Protein AF-0000000068367814 (afdb_homodimer)

Structure (mmCIF, N/CA/C/O backbone):
data_AF-0000000068367814-model_v1
#
loop_
_entity.id
_entity.type
_entity.pdbx_description
1 polymer 'Heat shock transcription factor 2 binding protein'
#
loop_
_atom_site.group_PDB
_atom_site.id
_atom_site.type_symbol
_atom_site.label_atom_id
_atom_site.label_alt_id
_atom_site.label_comp_id
_atom_site.label_asym_id
_atom_site.label_entity_id
_atom_site.label_seq_id
_atom_site.pdbx_PDB_ins_code
_atom_site.Cartn_x
_atom_site.Cartn_y
_atom_site.Cartn_z
_atom_site.occupancy
_atom_site.B_iso_or_equiv
_atom_site.auth_seq_id
_atom_site.auth_comp_id
_atom_site.auth_asym_id
_atom_site.auth_atom_id
_atom_site.pdbx_PDB_model_num
ATOM 1 N N . GLU A 1 1 ? -13.047 119.812 58.281 1 55.34 1 GLU A N 1
ATOM 2 C CA . GLU A 1 1 ? -13.953 118.75 58.75 1 55.34 1 GLU A CA 1
ATOM 3 C C . GLU A 1 1 ? -14.305 117.812 57.625 1 55.34 1 GLU A C 1
ATOM 5 O O . GLU A 1 1 ? -14.328 116.562 57.844 1 55.34 1 GLU A O 1
ATOM 10 N N . ARG A 1 2 ? -14.523 118.25 56.594 1 65.25 2 ARG A N 1
ATOM 11 C CA . ARG A 1 2 ? -14.891 117.375 55.469 1 65.25 2 ARG A CA 1
ATOM 12 C C . ARG A 1 2 ? -13.711 116.5 55.031 1 65.25 2 ARG A C 1
ATOM 14 O O . ARG A 1 2 ? -13.852 115.312 54.75 1 65.25 2 ARG A O 1
ATOM 21 N N . LEU A 1 3 ? -12.617 117.25 55.031 1 58.34 3 LEU A N 1
ATOM 22 C CA . LEU A 1 3 ? -11.422 116.562 54.562 1 58.34 3 LEU A CA 1
ATOM 23 C C . LEU A 1 3 ? -11.008 115.438 55.531 1 58.34 3 LEU A C 1
ATOM 25 O O . LEU A 1 3 ? -10.586 114.375 55.094 1 58.34 3 LEU A O 1
ATOM 29 N N . THR A 1 4 ? -11.195 115.688 56.75 1 58.97 4 THR A N 1
ATOM 30 C CA . THR A 1 4 ? -10.875 114.688 57.781 1 58.97 4 THR A CA 1
ATOM 31 C C . THR A 1 4 ? -11.812 113.438 57.656 1 58.97 4 THR A C 1
ATOM 33 O O . THR A 1 4 ? -11.383 112.312 57.812 1 58.97 4 THR A O 1
ATOM 36 N N . THR A 1 5 ? -13.008 113.625 57.312 1 62.22 5 THR A N 1
ATOM 37 C CA . THR A 1 5 ? -13.992 112.562 57.188 1 62.22 5 THR A CA 1
ATOM 38 C C . THR A 1 5 ? -13.727 111.75 55.938 1 62.22 5 THR A C 1
ATOM 40 O O . THR A 1 5 ? -13.836 110.5 55.969 1 62.22 5 THR A O 1
ATOM 43 N N . GLU A 1 6 ? -13.344 112.438 54.938 1 57.94 6 GLU A N 1
ATOM 44 C CA . GLU A 1 6 ? -13.062 111.688 53.688 1 57.94 6 GLU A CA 1
ATOM 45 C C . GLU A 1 6 ? -11.82 110.812 53.812 1 57.94 6 GLU A C 1
ATOM 47 O O . GLU A 1 6 ? -11.789 109.688 53.312 1 57.94 6 GLU A O 1
ATOM 52 N N . VAL A 1 7 ? -10.914 111.375 54.531 1 58.28 7 VAL A N 1
ATOM 53 C CA . VAL A 1 7 ? -9.688 110.625 54.781 1 58.28 7 VAL A CA 1
ATOM 54 C C . VAL A 1 7 ? -9.977 109.438 55.688 1 58.28 7 VAL A C 1
ATOM 56 O O . VAL A 1 7 ? -9.453 108.312 55.469 1 58.28 7 VAL A O 1
ATOM 59 N N . MET A 1 8 ? -10.867 109.625 56.5 1 61.09 8 MET A N 1
ATOM 60 C CA . MET A 1 8 ? -11.227 108.562 57.438 1 61.09 8 MET A CA 1
ATOM 61 C C . MET A 1 8 ? -12.016 107.438 56.719 1 61.09 8 MET A C 1
ATOM 63 O O . MET A 1 8 ? -11.812 106.25 56.969 1 61.09 8 MET A O 1
ATOM 67 N N . GLN A 1 9 ? -12.773 107.875 55.812 1 61.25 9 GLN A N 1
ATOM 68 C CA . GLN A 1 9 ? -13.578 106.938 55.062 1 61.25 9 GLN A CA 1
ATOM 69 C C . GLN A 1 9 ? -12.711 106.125 54.094 1 61.25 9 GLN A C 1
ATOM 71 O O . GLN A 1 9 ? -12.906 104.938 53.938 1 61.25 9 GLN A O 1
ATOM 76 N N . LEU A 1 10 ? -11.891 106.938 53.531 1 59.44 10 LEU A N 1
ATOM 77 C CA . LEU A 1 10 ? -10.984 106.25 52.625 1 59.44 10 LEU A CA 1
ATOM 78 C C . LEU A 1 10 ? -10.078 105.25 53.375 1 59.44 10 LEU A C 1
ATOM 80 O O . LEU A 1 10 ? -9.766 104.188 52.875 1 59.44 10 LEU A O 1
ATOM 84 N N . HIS A 1 11 ? -9.703 105.625 54.469 1 61.06 11 HIS A N 1
ATOM 85 C CA . HIS A 1 11 ? -8.898 104.75 55.312 1 61.06 11 HIS A CA 1
ATOM 86 C C . HIS A 1 11 ? -9.672 103.5 55.719 1 61.06 11 HIS A C 1
ATOM 88 O O . HIS A 1 11 ? -9.078 102.438 55.875 1 61.06 11 HIS A O 1
ATOM 94 N N . ASP A 1 12 ? -10.953 103.75 55.719 1 59.34 12 ASP A N 1
ATOM 95 C CA . ASP A 1 12 ? -11.773 102.625 56.188 1 59.34 12 ASP A CA 1
ATOM 96 C C . ASP A 1 12 ? -12.164 101.688 55 1 59.34 12 ASP A C 1
ATOM 98 O O . ASP A 1 12 ? -12.234 100.5 55.156 1 59.34 12 ASP A O 1
ATOM 102 N N . ILE A 1 13 ? -12.539 102.375 53.969 1 58.97 13 ILE A N 1
ATOM 103 C CA . ILE A 1 13 ? -13.148 101.625 52.875 1 58.97 13 ILE A CA 1
ATOM 104 C C . ILE A 1 13 ? -12.055 101 52 1 58.97 13 ILE A C 1
ATOM 106 O O . ILE A 1 13 ? -12.203 99.875 51.5 1 58.97 13 ILE A O 1
ATOM 110 N N . LEU A 1 14 ? -11.094 101.688 51.781 1 58.38 14 LEU A N 1
ATOM 111 C CA . LEU A 1 14 ? -10.039 101.25 50.875 1 58.38 14 LEU A CA 1
ATOM 112 C C . LEU A 1 14 ? -9.445 99.938 51.281 1 58.38 14 LEU A C 1
ATOM 114 O O . LEU A 1 14 ? -9.266 99 50.469 1 58.38 14 LEU A O 1
ATOM 118 N N . PRO A 1 15 ? -9.195 99.812 52.531 1 60.56 15 PRO A N 1
ATOM 119 C CA . PRO A 1 15 ? -8.633 98.562 52.938 1 60.56 15 PRO A CA 1
ATOM 120 C C . PRO A 1 15 ? -9.633 97.375 52.781 1 60.56 15 PRO A C 1
ATOM 122 O O . PRO A 1 15 ? -9.234 96.25 52.5 1 60.56 15 PRO A O 1
ATOM 125 N N . LYS A 1 16 ? -10.875 97.688 52.844 1 61.16 16 LYS A N 1
ATOM 126 C CA . LYS A 1 16 ? -11.898 96.625 52.812 1 61.16 16 LYS A CA 1
ATOM 127 C C . LYS A 1 16 ? -12.133 96.125 51.406 1 61.16 16 LYS A C 1
ATOM 129 O O . LYS A 1 16 ? -12.273 94.938 51.156 1 61.16 16 LYS A O 1
ATOM 134 N N . ILE A 1 17 ? -12.32 97.125 50.562 1 59.62 17 ILE A N 1
ATOM 135 C CA . ILE A 1 17 ? -12.547 96.75 49.156 1 59.62 17 ILE A CA 1
ATOM 136 C C . ILE A 1 17 ? -11.312 96.062 48.594 1 59.62 17 ILE A C 1
ATOM 138 O O . ILE A 1 17 ? -11.43 95.062 47.875 1 59.62 17 ILE A O 1
ATOM 142 N N . LEU A 1 18 ? -10.258 96.688 48.906 1 62.75 18 LEU A N 1
ATOM 143 C CA . LEU A 1 18 ? -8.984 96.125 48.469 1 62.75 18 LEU A CA 1
ATOM 144 C C . LEU A 1 18 ? -8.766 94.75 49.062 1 62.75 18 LEU A C 1
ATOM 146 O O . LEU A 1 18 ? -8.273 93.812 48.375 1 62.75 18 LEU A O 1
ATOM 150 N N . ASN A 1 19 ? -9.398 94.688 50.219 1 66.56 19 ASN A N 1
ATOM 151 C CA . ASN A 1 19 ? -9.242 93.438 50.938 1 66.56 19 ASN A CA 1
ATOM 152 C C . ASN A 1 19 ? -10.164 92.312 50.375 1 66.56 19 ASN A C 1
ATOM 154 O O . ASN A 1 19 ? -9.766 91.188 50.25 1 66.56 19 ASN A O 1
ATOM 158 N N . SER A 1 20 ? -11.328 92.812 49.969 1 70.81 20 SER A N 1
ATOM 159 C CA . SER A 1 20 ? -12.273 91.812 49.469 1 70.81 20 SER A CA 1
ATOM 160 C C . SER A 1 20 ? -11.891 91.312 48.062 1 70.81 20 SER A C 1
ATOM 162 O O . SER A 1 20 ? -11.93 90.125 47.812 1 70.81 20 SER A O 1
ATOM 164 N N . ASP A 1 21 ? -11.547 92.25 47.281 1 72.5 21 ASP A N 1
ATOM 165 C CA . ASP A 1 21 ? -11.148 91.875 45.906 1 72.5 21 ASP A CA 1
ATOM 166 C C . ASP A 1 21 ? -9.844 91.062 45.906 1 72.5 21 ASP A C 1
ATOM 168 O O . ASP A 1 21 ? -9.68 90.188 45.125 1 72.5 21 ASP A O 1
ATOM 172 N N . PHE A 1 22 ? -9.039 91.5 46.812 1 74.56 22 PHE A N 1
ATOM 173 C CA . PHE A 1 22 ? -7.762 90.812 46.969 1 74.56 22 PHE A CA 1
ATOM 174 C C . PHE A 1 22 ? -7.969 89.438 47.531 1 74.56 22 PHE A C 1
ATOM 176 O O . PHE A 1 22 ? -7.344 88.5 47.062 1 74.56 22 PHE A O 1
ATOM 183 N N . LEU A 1 23 ? -8.891 89.438 48.469 1 76.25 23 LEU A N 1
ATOM 184 C CA . LEU A 1 23 ? -9.211 88.125 49.031 1 76.25 23 LEU A CA 1
ATOM 185 C C . LEU A 1 23 ? -9.852 87.25 48 1 76.25 23 LEU A C 1
ATOM 187 O O . LEU A 1 23 ? -9.531 86.062 47.938 1 76.25 23 LEU A O 1
ATOM 191 N N . GLU A 1 24 ? -10.664 87.812 47.188 1 79.44 24 GLU A N 1
ATOM 192 C CA . GLU A 1 24 ? -11.312 87.062 46.125 1 79.44 24 GLU A CA 1
ATOM 193 C C . GLU A 1 24 ? -10.305 86.562 45.094 1 79.44 24 GLU A C 1
ATOM 195 O O . GLU A 1 24 ? -10.383 85.438 44.594 1 79.44 24 GLU A O 1
ATOM 200 N N . SER A 1 25 ? -9.336 87.375 44.812 1 78.44 25 SER A N 1
ATOM 201 C CA . SER A 1 25 ? -8.289 87 43.844 1 78.44 25 SER A CA 1
ATOM 202 C C . SER A 1 25 ? -7.391 85.938 44.375 1 78.44 25 SER A C 1
ATOM 204 O O . SER A 1 25 ? -7.004 85 43.656 1 78.44 25 SER A O 1
ATOM 206 N N . PHE A 1 26 ? -7.242 85.938 45.656 1 81.88 26 PHE A N 1
ATOM 207 C CA . PHE A 1 26 ? -6.41 84.938 46.281 1 81.88 26 PHE A CA 1
ATOM 208 C C . PHE A 1 26 ? -7.133 83.625 46.312 1 81.88 26 PHE A C 1
ATOM 210 O O . PHE A 1 26 ? -6.52 82.562 46.125 1 81.88 26 PHE A O 1
ATOM 217 N N . GLN A 1 27 ? -8.398 83.75 46.531 1 84.44 27 GLN A N 1
ATOM 218 C CA . GLN A 1 27 ? -9.211 82.5 46.531 1 84.44 27 GLN A CA 1
ATOM 219 C C . GLN A 1 27 ? -9.258 81.875 45.156 1 84.44 27 GLN A C 1
ATOM 221 O O . GLN A 1 27 ? -9.188 80.688 45 1 84.44 27 GLN A O 1
ATOM 226 N N . LYS A 1 28 ? -9.312 82.75 44.188 1 86.94 28 LYS A N 1
ATOM 227 C CA . LYS A 1 28 ? -9.312 82.25 42.812 1 86.94 28 LYS A CA 1
ATOM 228 C C . LYS A 1 28 ? -7.973 81.625 42.438 1 86.94 28 LYS A C 1
ATOM 230 O O . LYS A 1 28 ? -7.93 80.625 41.75 1 86.94 28 LYS A O 1
ATOM 235 N N . LEU A 1 29 ? -6.875 82.188 42.938 1 87.06 29 LEU A N 1
ATOM 236 C CA . LEU A 1 29 ? -5.535 81.688 42.688 1 87.06 29 LEU A CA 1
ATOM 237 C C . LEU A 1 29 ? -5.375 80.312 43.281 1 87.06 29 LEU A C 1
ATOM 239 O O . LEU A 1 29 ? -4.852 79.375 42.656 1 87.06 29 LEU A O 1
ATOM 243 N N . ASP A 1 30 ? -5.941 80.188 44.5 1 87.62 30 ASP A N 1
ATOM 244 C CA . ASP A 1 30 ? -5.875 78.875 45.188 1 87.62 30 ASP A CA 1
ATOM 245 C C . ASP A 1 30 ? -6.684 77.812 44.438 1 87.62 30 ASP A C 1
ATOM 247 O O . ASP A 1 30 ? -6.242 76.688 44.312 1 87.62 30 ASP A O 1
ATOM 251 N N . ALA A 1 31 ? -7.793 78.188 44 1 90.19 31 ALA A N 1
ATOM 252 C CA . ALA A 1 31 ? -8.664 77.312 43.281 1 90.19 31 ALA A CA 1
ATOM 253 C C . ALA A 1 31 ? -8.008 76.812 41.969 1 90.19 31 ALA A C 1
ATOM 255 O O . ALA A 1 31 ? -8.078 75.688 41.625 1 90.19 31 ALA A O 1
ATOM 256 N N . LEU A 1 32 ? -7.273 77.75 41.281 1 90.56 32 LEU A N 1
ATOM 257 C CA . LEU A 1 32 ? -6.613 77.438 40.031 1 90.56 32 LEU A CA 1
ATOM 258 C C . LEU A 1 32 ? -5.41 76.5 40.25 1 90.56 32 LEU A C 1
ATOM 260 O O . LEU A 1 32 ? -5.176 75.562 39.469 1 90.56 32 LEU A O 1
ATOM 264 N N . GLU A 1 33 ? -4.773 76.75 41.344 1 91.44 33 GLU A N 1
ATOM 265 C CA . GLU A 1 33 ? -3.633 75.938 41.656 1 91.44 33 GLU A CA 1
ATOM 266 C C . GLU A 1 33 ? -4.078 74.5 41.969 1 91.44 33 GLU A C 1
ATOM 268 O O . GLU A 1 33 ? -3.428 73.562 41.562 1 91.44 33 GLU A O 1
ATOM 273 N N . THR A 1 34 ? -5.219 74.375 42.656 1 93.12 34 THR A N 1
ATOM 274 C CA . THR A 1 34 ? -5.781 73.062 42.969 1 93.12 34 THR A CA 1
ATOM 275 C C . THR A 1 34 ? -6.207 72.312 41.688 1 93.12 34 THR A C 1
ATOM 277 O O . THR A 1 34 ? -5.984 71.125 41.531 1 93.12 34 THR A O 1
ATOM 280 N N . THR A 1 35 ? -6.742 73 40.781 1 93.62 35 THR A N 1
ATOM 281 C CA . THR A 1 35 ? -7.16 72.5 39.5 1 93.62 35 THR A CA 1
ATOM 282 C C . THR A 1 35 ? -5.957 72 38.688 1 93.62 35 THR A C 1
ATOM 284 O O . THR A 1 35 ? -6 70.938 38.062 1 93.62 35 THR A O 1
ATOM 287 N N . ILE A 1 36 ? -4.871 72.75 38.719 1 94.12 36 ILE A N 1
ATOM 288 C CA . ILE A 1 36 ? -3.637 72.438 38 1 94.12 36 ILE A CA 1
ATOM 289 C C . ILE A 1 36 ? -3.066 71.125 38.594 1 94.12 36 ILE A C 1
ATOM 291 O O . ILE A 1 36 ? -2.656 70.25 37.844 1 94.12 36 ILE A O 1
ATOM 295 N N . GLU A 1 37 ? -3.166 71.125 39.906 1 93.81 37 GLU A N 1
ATOM 296 C CA . GLU A 1 37 ? -2.666 69.938 40.562 1 93.81 37 GLU A CA 1
ATOM 297 C C . GLU A 1 37 ? -3.502 68.688 40.219 1 93.81 37 GLU A C 1
ATOM 299 O O . GLU A 1 37 ? -2.955 67.625 39.906 1 93.81 37 GLU A O 1
ATOM 304 N N . LYS A 1 38 ? -4.77 68.812 40.25 1 95.31 38 LYS A N 1
ATOM 305 C CA . LYS A 1 38 ? -5.676 67.75 39.875 1 95.31 38 LYS A CA 1
ATOM 306 C C . LYS A 1 38 ? -5.453 67.312 38.438 1 95.31 38 LYS A C 1
ATOM 308 O O . LYS A 1 38 ? -5.352 66.062 38.188 1 95.31 38 LYS A O 1
ATOM 313 N N . LYS A 1 39 ? -5.305 68.188 37.531 1 95.25 39 LYS A N 1
ATOM 314 C CA . LYS A 1 39 ? -5.07 67.875 36.125 1 95.25 39 LYS A CA 1
ATOM 315 C C . LYS A 1 39 ? -3.697 67.25 35.938 1 95.25 39 LYS A C 1
ATOM 317 O O . LYS A 1 39 ? -3.535 66.375 35.094 1 95.25 39 LYS A O 1
ATOM 322 N N . GLY A 1 40 ? -2.789 67.688 36.688 1 95 40 GLY A N 1
ATOM 323 C CA . GLY A 1 40 ? -1.464 67.062 36.688 1 95 40 GLY A CA 1
ATOM 324 C C . GLY A 1 40 ? -1.465 65.625 37.094 1 95 40 GLY A C 1
ATOM 325 O O . GLY A 1 40 ? -0.821 64.812 36.469 1 95 40 GLY A O 1
ATOM 326 N N . ASN A 1 41 ? -2.211 65.312 38.125 1 96.31 41 ASN A N 1
ATOM 327 C CA . ASN A 1 41 ? -2.35 63.969 38.594 1 96.31 41 ASN A CA 1
ATOM 328 C C . ASN A 1 41 ? -3.059 63.094 37.562 1 96.31 41 ASN A C 1
ATOM 330 O O . ASN A 1 41 ? -2.654 61.938 37.344 1 96.31 41 ASN A O 1
ATOM 334 N N . GLU A 1 42 ? -4.031 63.594 37 1 96.19 42 GLU A N 1
ATOM 335 C CA . GLU A 1 42 ? -4.758 62.906 35.938 1 96.19 42 GLU A CA 1
ATOM 336 C C . GLU A 1 42 ? -3.861 62.594 34.75 1 96.19 42 GLU A C 1
ATOM 338 O O . GLU A 1 42 ? -3.938 61.531 34.156 1 96.19 42 GLU A O 1
ATOM 343 N N . LEU A 1 43 ? -3.039 63.562 34.375 1 96.94 43 LEU A N 1
ATOM 344 C CA . LEU A 1 43 ? -2.102 63.406 33.25 1 96.94 43 LEU A CA 1
ATOM 345 C C . LEU A 1 43 ? -1.123 62.281 33.531 1 96.94 43 LEU A C 1
ATOM 347 O O . LEU A 1 43 ? -0.874 61.438 32.656 1 96.94 43 LEU A O 1
ATOM 351 N N . GLU A 1 44 ? -0.672 62.25 34.75 1 96.38 44 GLU A N 1
ATOM 352 C CA . GLU A 1 44 ? 0.279 61.188 35.125 1 96.38 44 GLU A CA 1
ATOM 353 C C . GLU A 1 44 ? -0.373 59.812 35.062 1 96.38 44 GLU A C 1
ATOM 355 O O . GLU A 1 44 ? 0.213 58.875 34.562 1 96.38 44 GLU A O 1
ATOM 360 N N . GLU A 1 45 ? -1.536 59.75 35.562 1 96.69 45 GLU A N 1
ATOM 361 C CA . GLU A 1 45 ? -2.271 58.469 35.531 1 96.69 45 GLU A CA 1
ATOM 362 C C . GLU A 1 45 ? -2.539 58 34.094 1 96.69 45 GLU A C 1
ATOM 364 O O . GLU A 1 45 ? -2.344 56.844 33.781 1 96.69 45 GLU A O 1
ATOM 369 N N . LEU A 1 46 ? -2.92 58.875 33.219 1 96.81 46 LEU A N 1
ATOM 370 C CA . LEU A 1 46 ? -3.227 58.562 31.828 1 96.81 46 LEU A CA 1
ATOM 371 C C . LEU A 1 46 ? -1.963 58.156 31.062 1 96.81 46 LEU A C 1
ATOM 373 O O . LEU A 1 46 ? -2.002 57.281 30.203 1 96.81 46 LEU A O 1
ATOM 377 N N . ARG A 1 47 ? -0.894 58.875 31.453 1 97 47 ARG A N 1
ATOM 378 C CA . ARG A 1 47 ? 0.386 58.5 30.844 1 97 47 ARG A CA 1
ATOM 379 C C . ARG A 1 47 ? 0.766 57.062 31.188 1 97 47 ARG A C 1
ATOM 381 O O . ARG A 1 47 ? 1.207 56.312 30.328 1 97 47 ARG A O 1
ATOM 388 N N . MET A 1 48 ? 0.548 56.656 32.375 1 97.12 48 MET A N 1
ATOM 389 C CA . MET A 1 48 ? 0.844 55.281 32.844 1 97.12 48 MET A CA 1
ATOM 390 C C . MET A 1 48 ? -0.061 54.281 32.125 1 97.12 48 MET A C 1
ATOM 392 O O . MET A 1 48 ? 0.401 53.219 31.719 1 97.12 48 MET A O 1
ATOM 396 N N . ASP A 1 49 ? -1.3 54.594 32.031 1 96.75 49 ASP A N 1
ATOM 397 C CA . ASP A 1 49 ? -2.248 53.75 31.328 1 96.75 49 ASP A CA 1
ATOM 398 C C . ASP A 1 49 ? -1.85 53.531 29.859 1 96.75 49 ASP A C 1
ATOM 400 O O . ASP A 1 49 ? -1.886 52.438 29.344 1 96.75 49 ASP A O 1
ATOM 404 N N . CYS A 1 50 ? -1.507 54.625 29.234 1 97 50 CYS A N 1
ATOM 405 C CA . CYS A 1 50 ? -1.104 54.594 27.844 1 97 50 CYS A CA 1
ATOM 406 C C . CYS A 1 50 ? 0.116 53.688 27.656 1 97 50 CYS A C 1
ATOM 408 O O . CYS A 1 50 ? 0.142 52.844 26.75 1 97 50 CYS A O 1
ATOM 410 N N . GLU A 1 51 ? 1.038 53.875 28.578 1 97.31 51 GLU A N 1
ATOM 411 C CA . GLU A 1 51 ? 2.232 53.031 28.531 1 97.31 51 GLU A CA 1
ATOM 412 C C . GLU A 1 51 ? 1.888 51.562 28.766 1 97.31 51 GLU A C 1
ATOM 414 O O . GLU A 1 51 ? 2.473 50.688 28.141 1 97.31 51 GLU A O 1
ATOM 419 N N . HIS A 1 52 ? 1.021 51.312 29.656 1 97.44 52 HIS A N 1
ATOM 420 C CA . HIS A 1 52 ? 0.562 49.969 29.953 1 97.44 52 HIS A CA 1
ATOM 421 C C . HIS A 1 52 ? -0.087 49.344 28.719 1 97.44 52 HIS A C 1
ATOM 423 O O . HIS A 1 52 ? 0.252 48.219 28.344 1 97.44 52 HIS A O 1
ATOM 429 N N . TYR A 1 53 ? -0.922 50.031 28.031 1 98 53 TYR A N 1
ATOM 430 C CA . TYR A 1 53 ? -1.598 49.531 26.859 1 98 53 TYR A CA 1
ATOM 431 C C . TYR A 1 53 ? -0.609 49.312 25.719 1 98 53 TYR A C 1
ATOM 433 O O . TYR A 1 53 ? -0.711 48.312 24.969 1 98 53 TYR A O 1
ATOM 441 N N . LYS A 1 54 ? 0.272 50.25 25.625 1 97.56 54 LYS A N 1
ATOM 442 C CA . LYS A 1 54 ? 1.306 50.094 24.609 1 97.56 54 LYS A CA 1
ATOM 443 C C . LYS A 1 54 ? 2.115 48.812 24.812 1 97.56 54 LYS A C 1
ATOM 445 O O . LYS A 1 54 ? 2.359 48.094 23.859 1 97.56 54 LYS A O 1
ATOM 450 N N . ALA A 1 55 ? 2.469 48.531 26.016 1 98 55 ALA A N 1
ATOM 451 C CA . ALA A 1 55 ? 3.248 47.344 26.344 1 98 55 ALA A CA 1
ATOM 452 C C . ALA A 1 55 ? 2.445 46.062 26.078 1 98 55 ALA A C 1
ATOM 454 O O . ALA A 1 55 ? 2.973 45.094 25.531 1 98 55 ALA A O 1
ATOM 455 N N . ARG A 1 56 ? 1.241 46.062 26.453 1 97.94 56 ARG A N 1
ATOM 456 C CA . ARG A 1 56 ? 0.372 44.906 26.25 1 97.94 56 ARG A CA 1
ATOM 457 C C . ARG A 1 56 ? 0.143 44.656 24.75 1 97.94 56 ARG A C 1
ATOM 459 O O . ARG A 1 56 ? 0.062 43.5 24.312 1 97.94 56 ARG A O 1
ATOM 466 N N . LEU A 1 57 ? 0.015 45.719 24.016 1 98.12 57 LEU A N 1
ATOM 467 C CA . LEU A 1 57 ? -0.147 45.625 22.562 1 98.12 57 LEU A CA 1
ATOM 468 C C . LEU A 1 57 ? 1.077 44.969 21.922 1 98.12 57 LEU A C 1
ATOM 470 O O . LEU A 1 57 ? 0.946 44.062 21.109 1 98.12 57 LEU A O 1
ATOM 474 N N . GLU A 1 58 ? 2.209 45.438 22.312 1 98 58 GLU A N 1
ATOM 475 C CA . GLU A 1 58 ? 3.447 44.875 21.781 1 98 58 GLU A CA 1
ATOM 476 C C . GLU A 1 58 ? 3.553 43.406 22.109 1 98 58 GLU A C 1
ATOM 478 O O . GLU A 1 58 ? 3.934 42.594 21.25 1 98 58 GLU A O 1
ATOM 483 N N . ALA A 1 59 ? 3.193 43.031 23.25 1 98 59 ALA A N 1
ATOM 484 C CA . ALA A 1 59 ? 3.23 41.625 23.656 1 98 59 ALA A CA 1
ATOM 485 C C . ALA A 1 59 ? 2.232 40.781 22.859 1 98 59 ALA A C 1
ATOM 487 O O . ALA A 1 59 ? 2.553 39.688 22.406 1 98 59 ALA A O 1
ATOM 488 N N . ALA A 1 60 ? 1.073 41.281 22.688 1 97.81 60 ALA A N 1
ATOM 489 C CA . ALA A 1 60 ? 0.035 40.594 21.938 1 97.81 60 ALA A CA 1
ATOM 490 C C . ALA A 1 60 ? 0.449 40.375 20.484 1 97.81 60 ALA A C 1
ATOM 492 O O . ALA A 1 60 ? 0.22 39.312 19.906 1 97.81 60 ALA A O 1
ATOM 493 N N . GLN A 1 61 ? 1.002 41.438 19.953 1 97.94 61 GLN A N 1
ATOM 494 C CA . GLN A 1 61 ? 1.465 41.375 18.578 1 97.94 61 GLN A CA 1
ATOM 495 C C . GLN A 1 61 ? 2.582 40.344 18.422 1 97.94 61 GLN A C 1
ATOM 497 O O . GLN A 1 61 ? 2.611 39.594 17.453 1 97.94 61 GLN A O 1
ATOM 502 N N . ALA A 1 62 ? 3.436 40.25 19.359 1 97.81 62 ALA A N 1
ATOM 503 C CA . ALA A 1 62 ? 4.52 39.281 19.328 1 97.81 62 ALA A CA 1
ATOM 504 C C . ALA A 1 62 ? 3.979 37.844 19.453 1 97.81 62 ALA A C 1
ATOM 506 O O . ALA A 1 62 ? 4.438 36.938 18.75 1 97.81 62 ALA A O 1
ATOM 507 N N . ASP A 1 63 ? 3.033 37.719 20.281 1 97.19 63 ASP A N 1
ATOM 508 C CA . ASP A 1 63 ? 2.391 36.406 20.438 1 97.19 63 ASP A CA 1
ATOM 509 C C . ASP A 1 63 ? 1.717 35.969 19.141 1 97.19 63 ASP A C 1
ATOM 511 O O . ASP A 1 63 ? 1.805 34.812 18.766 1 97.19 63 ASP A O 1
ATOM 515 N N . CYS A 1 64 ? 1.116 36.906 18.516 1 97.38 64 CYS A N 1
ATOM 516 C CA . CYS A 1 64 ? 0.411 36.594 17.281 1 97.38 64 CYS A CA 1
ATOM 517 C C . CYS A 1 64 ? 1.386 36.188 16.188 1 97.38 64 CYS A C 1
ATOM 519 O O . CYS A 1 64 ? 1.116 35.25 15.422 1 97.38 64 CYS A O 1
ATOM 521 N N . VAL A 1 65 ? 2.5 36.844 16.188 1 97.44 65 VAL A N 1
ATOM 522 C CA . VAL A 1 65 ? 3.523 36.5 15.195 1 97.44 65 VAL A CA 1
ATOM 523 C C . VAL A 1 65 ? 4.047 35.094 15.445 1 97.44 65 VAL A C 1
ATOM 525 O O . VAL A 1 65 ? 4.258 34.312 14.508 1 97.44 65 VAL A O 1
ATOM 528 N N . ARG A 1 66 ? 4.172 34.75 16.641 1 97.25 66 ARG A N 1
ATOM 529 C CA . ARG A 1 66 ? 4.629 33.406 17.016 1 97.25 66 ARG A CA 1
ATOM 530 C C . ARG A 1 66 ? 3.617 32.344 16.578 1 97.25 66 ARG A C 1
ATOM 532 O O . ARG A 1 66 ? 3.99 31.328 16 1 97.25 66 ARG A O 1
ATOM 539 N N . GLU A 1 67 ? 2.414 32.656 16.859 1 97.31 67 GLU A N 1
ATOM 540 C CA . GLU A 1 67 ? 1.349 31.719 16.484 1 97.31 67 GLU A CA 1
ATOM 541 C C . GLU A 1 67 ? 1.297 31.547 14.961 1 97.31 67 GLU A C 1
ATOM 543 O O . GLU A 1 67 ? 1.105 30.422 14.477 1 97.31 67 GLU A O 1
ATOM 548 N N . ARG A 1 68 ? 1.52 32.594 14.281 1 97.44 68 ARG A N 1
ATOM 549 C CA . ARG A 1 68 ? 1.503 32.562 12.82 1 97.44 68 ARG A CA 1
ATOM 550 C C . ARG A 1 68 ? 2.65 31.703 12.289 1 97.44 68 ARG A C 1
ATOM 552 O O . ARG A 1 68 ? 2.461 30.906 11.359 1 97.44 68 ARG A O 1
ATOM 559 N N . LYS A 1 69 ? 3.721 31.844 12.844 1 97.75 69 LYS A N 1
ATOM 560 C CA . LYS A 1 69 ? 4.883 31.078 12.422 1 97.75 69 LYS A CA 1
ATOM 561 C C . LYS A 1 69 ? 4.672 29.578 12.672 1 97.75 69 LYS A C 1
ATOM 563 O O . LYS A 1 69 ? 4.988 28.75 11.82 1 97.75 69 LYS A O 1
ATOM 568 N N . GLU A 1 70 ? 4.164 29.281 13.773 1 98.06 70 GLU A N 1
ATOM 569 C CA . GLU A 1 70 ? 3.879 27.891 14.109 1 98.06 70 GLU A CA 1
ATOM 570 C C . GLU A 1 70 ? 2.838 27.297 13.164 1 98.06 70 GLU A C 1
ATOM 572 O O . GLU A 1 70 ? 2.973 26.156 12.719 1 98.06 70 GLU A O 1
ATOM 577 N N . LYS A 1 71 ? 1.867 28.031 12.938 1 98.06 71 LYS A N 1
ATOM 578 C CA . LYS A 1 71 ? 0.82 27.625 12.008 1 98.06 71 LYS A CA 1
ATOM 579 C C . LYS A 1 71 ? 1.4 27.297 10.641 1 98.06 71 LYS A C 1
ATOM 581 O O . LYS A 1 71 ? 1.057 26.266 10.047 1 98.06 71 LYS A O 1
ATOM 586 N N . LEU A 1 72 ? 2.279 28.188 10.219 1 98.06 72 LEU A N 1
ATOM 587 C CA . LEU A 1 72 ? 2.889 27.984 8.914 1 98.06 72 LEU A CA 1
ATOM 588 C C . LEU A 1 72 ? 3.719 26.703 8.891 1 98.06 72 LEU A C 1
ATOM 590 O O . LEU A 1 72 ? 3.693 25.953 7.906 1 98.06 72 LEU A O 1
ATOM 594 N N . ASN A 1 73 ? 4.344 26.469 9.922 1 98.25 73 ASN A N 1
ATOM 595 C CA . ASN A 1 73 ? 5.141 25.25 10.039 1 98.25 73 ASN A CA 1
ATOM 596 C C . ASN A 1 73 ? 4.27 24 10 1 98.25 73 ASN A C 1
ATOM 598 O O . ASN A 1 73 ? 4.566 23.047 9.281 1 98.25 73 ASN A O 1
ATOM 602 N N . ILE A 1 74 ? 3.23 24.031 10.719 1 98.62 74 ILE A N 1
ATOM 603 C CA . ILE A 1 74 ? 2.338 22.875 10.781 1 98.62 74 ILE A CA 1
ATOM 604 C C . ILE A 1 74 ? 1.661 22.672 9.43 1 98.62 74 ILE A C 1
ATOM 606 O O . ILE A 1 74 ? 1.441 21.531 9.008 1 98.62 74 ILE A O 1
ATOM 610 N N . ARG A 1 75 ? 1.375 23.766 8.852 1 98.38 75 ARG A N 1
ATOM 611 C CA . ARG A 1 75 ? 0.777 23.703 7.523 1 98.38 75 ARG A CA 1
ATOM 612 C C . ARG A 1 75 ? 1.722 23.016 6.539 1 98.38 75 ARG A C 1
ATOM 614 O O . ARG A 1 75 ? 1.291 22.203 5.715 1 98.38 75 ARG A O 1
ATOM 621 N N . GLN A 1 76 ? 2.945 23.344 6.668 1 98.38 76 GLN A N 1
ATOM 622 C CA . GLN A 1 76 ? 3.941 22.719 5.809 1 98.38 76 GLN A CA 1
ATOM 623 C C . GLN A 1 76 ? 4.039 21.219 6.086 1 98.38 76 GLN A C 1
ATOM 625 O O . GLN A 1 76 ? 4.109 20.406 5.156 1 98.38 76 GLN A O 1
ATOM 630 N N . GLN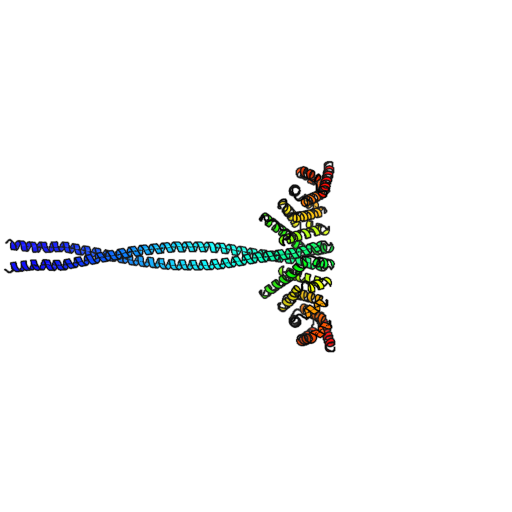 A 1 77 ? 3.996 20.859 7.27 1 98.44 77 GLN A N 1
ATOM 631 C CA . GLN A 1 77 ? 4.039 19.453 7.652 1 98.44 77 GLN A CA 1
ATOM 632 C C . GLN A 1 77 ? 2.814 18.703 7.137 1 98.44 77 GLN A C 1
ATOM 634 O O . GLN A 1 77 ? 2.918 17.547 6.711 1 98.44 77 GLN A O 1
ATOM 639 N N . LEU A 1 78 ? 1.74 19.328 7.238 1 98.5 78 LEU A N 1
ATOM 640 C CA . LEU A 1 78 ? 0.509 18.734 6.73 1 98.5 78 LEU A CA 1
ATOM 641 C C . LEU A 1 78 ? 0.605 18.484 5.23 1 98.5 78 LEU A C 1
ATOM 643 O O . LEU A 1 78 ? 0.225 17.422 4.75 1 98.5 78 LEU A O 1
ATOM 647 N N . ASN A 1 79 ? 1.122 19.5 4.578 1 98.5 79 ASN A N 1
ATOM 648 C CA . ASN A 1 79 ? 1.288 19.344 3.135 1 98.5 79 ASN A CA 1
ATOM 649 C C . ASN A 1 79 ? 2.232 18.203 2.797 1 98.5 79 ASN A C 1
ATOM 651 O O . ASN A 1 79 ? 1.97 17.422 1.877 1 98.5 79 ASN A O 1
ATOM 655 N N . ASP A 1 80 ? 3.234 18.031 3.531 1 98.25 80 ASP A N 1
ATOM 656 C CA . ASP A 1 80 ? 4.176 16.922 3.35 1 98.25 80 ASP A CA 1
ATOM 657 C C . ASP A 1 80 ? 3.502 15.578 3.604 1 98.25 80 ASP A C 1
ATOM 659 O O . ASP A 1 80 ? 3.715 14.625 2.855 1 98.25 80 ASP A O 1
ATOM 663 N N . ALA A 1 81 ? 2.764 15.516 4.609 1 98.06 81 ALA A N 1
ATOM 664 C CA . ALA A 1 81 ? 2.059 14.281 4.949 1 98.06 81 ALA A CA 1
ATOM 665 C C . ALA A 1 81 ? 1.069 13.891 3.855 1 98.06 81 ALA A C 1
ATOM 667 O O . ALA A 1 81 ? 0.949 12.711 3.508 1 98.06 81 ALA A O 1
ATOM 668 N N . LYS A 1 82 ? 0.434 14.859 3.361 1 97.94 82 LYS A N 1
ATOM 669 C CA . LYS A 1 82 ? -0.522 14.609 2.287 1 97.94 82 LYS A CA 1
ATOM 670 C C . LYS A 1 82 ? 0.18 14.078 1.041 1 97.94 82 LYS A C 1
ATOM 672 O O . LYS A 1 82 ? -0.338 13.188 0.364 1 97.94 82 LYS A O 1
ATOM 677 N N . GLN A 1 83 ? 1.307 14.672 0.767 1 97.94 83 GLN A N 1
ATOM 678 C CA . GLN A 1 83 ? 2.09 14.195 -0.368 1 97.94 83 GLN A CA 1
ATOM 679 C C . GLN A 1 83 ? 2.555 12.758 -0.151 1 97.94 83 GLN A C 1
ATOM 681 O O . GLN A 1 83 ? 2.529 11.945 -1.079 1 97.94 83 GLN A O 1
ATOM 686 N N . GLN A 1 84 ? 2.938 12.461 1.024 1 97.38 84 GLN A N 1
ATOM 687 C CA . GLN A 1 84 ? 3.354 11.102 1.36 1 97.38 84 GLN A CA 1
ATOM 688 C C . GLN A 1 84 ? 2.188 10.125 1.233 1 97.38 84 GLN A C 1
ATOM 690 O O . GLN A 1 84 ? 2.369 8.992 0.782 1 97.38 84 GLN A O 1
ATOM 695 N N . LEU A 1 85 ? 1.035 10.578 1.625 1 97.44 85 LEU A N 1
ATOM 696 C CA . LEU A 1 85 ? -0.165 9.758 1.508 1 97.44 85 LEU A CA 1
ATOM 697 C C . LEU A 1 85 ? -0.43 9.391 0.053 1 97.44 85 LEU A C 1
ATOM 699 O O . LEU A 1 85 ? -0.729 8.234 -0.253 1 97.44 85 LEU A O 1
ATOM 703 N N . LEU A 1 86 ? -0.263 10.383 -0.783 1 97.12 86 LEU A N 1
ATOM 704 C CA . LEU A 1 86 ? -0.495 10.156 -2.205 1 97.12 86 LEU A CA 1
ATOM 705 C C . LEU A 1 86 ? 0.538 9.195 -2.781 1 97.12 86 LEU A C 1
ATOM 707 O O . LEU A 1 86 ? 0.189 8.273 -3.523 1 97.12 86 LEU A O 1
ATOM 711 N N . GLN A 1 87 ? 1.742 9.352 -2.406 1 96.69 87 GLN A N 1
ATOM 712 C CA . GLN A 1 87 ? 2.822 8.508 -2.904 1 96.69 87 GLN A CA 1
ATOM 713 C C . GLN A 1 87 ? 2.662 7.066 -2.426 1 96.69 87 GLN A C 1
ATOM 715 O O . GLN A 1 87 ? 2.855 6.125 -3.195 1 96.69 87 GLN A O 1
ATOM 720 N N . GLN A 1 88 ? 2.297 6.922 -1.19 1 95.62 88 GLN A N 1
ATOM 721 C CA . GLN A 1 88 ? 2.104 5.594 -0.621 1 95.62 88 GLN A CA 1
ATOM 722 C C . GLN A 1 88 ? 0.924 4.883 -1.276 1 95.62 88 GLN A C 1
ATOM 724 O O . GLN A 1 88 ? 0.985 3.678 -1.535 1 95.62 88 GLN A O 1
ATOM 729 N N . ALA A 1 89 ? -0.118 5.629 -1.463 1 95.75 89 ALA A N 1
ATOM 730 C CA . ALA A 1 89 ? -1.285 5.047 -2.121 1 95.75 89 ALA A CA 1
ATOM 731 C C . ALA A 1 89 ? -0.944 4.59 -3.537 1 95.75 89 ALA A C 1
ATOM 733 O O . ALA A 1 89 ? -1.351 3.504 -3.959 1 95.75 89 ALA A O 1
ATOM 734 N N . GLU A 1 90 ? -0.204 5.395 -4.254 1 96.62 90 GLU A N 1
ATOM 735 C CA . GLU A 1 90 ? 0.215 5.055 -5.613 1 96.62 90 GLU A CA 1
ATOM 736 C C . GLU A 1 90 ? 1.104 3.814 -5.621 1 96.62 90 GLU A C 1
ATOM 738 O O . GLU A 1 90 ? 0.904 2.908 -6.434 1 96.62 90 GLU A O 1
ATOM 743 N N . TYR A 1 91 ? 2.033 3.803 -4.727 1 97.62 91 TYR A N 1
ATOM 744 C CA . TYR A 1 91 ? 2.924 2.652 -4.609 1 97.62 91 TYR A CA 1
ATOM 745 C C . TYR A 1 91 ? 2.137 1.377 -4.336 1 97.62 91 TYR A C 1
ATOM 747 O O . TYR A 1 91 ? 2.34 0.36 -5 1 97.62 91 TYR A O 1
ATOM 755 N N . CYS A 1 92 ? 1.255 1.44 -3.328 1 97.25 92 CYS A N 1
ATOM 756 C CA . CYS A 1 92 ? 0.481 0.273 -2.922 1 97.25 92 CYS A CA 1
ATOM 757 C C . CYS A 1 92 ? -0.39 -0.23 -4.066 1 97.25 92 CYS A C 1
ATOM 759 O O . CYS A 1 92 ? -0.479 -1.437 -4.301 1 97.25 92 CYS A O 1
ATOM 761 N N . THR A 1 93 ? -0.973 0.668 -4.766 1 97.19 93 THR A N 1
ATOM 762 C CA . THR A 1 93 ? -1.848 0.314 -5.875 1 97.19 93 THR A CA 1
ATOM 763 C C . THR A 1 93 ? -1.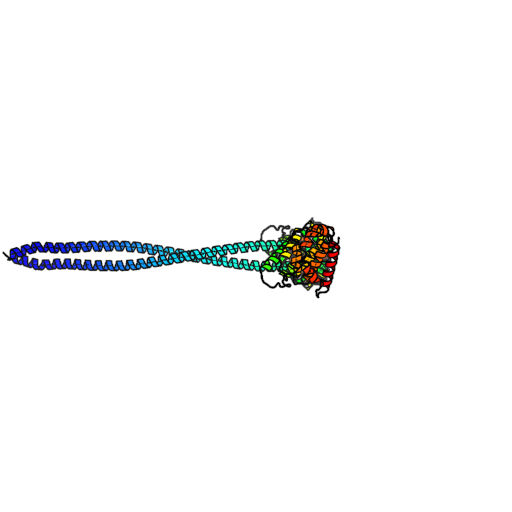047 -0.304 -7.02 1 97.19 93 THR A C 1
ATOM 765 O O . THR A 1 93 ? -1.467 -1.302 -7.609 1 97.19 93 THR A O 1
ATOM 768 N N . GLU A 1 94 ? 0.097 0.264 -7.309 1 97.56 94 GLU A N 1
ATOM 769 C CA . GLU A 1 94 ? 0.952 -0.263 -8.367 1 97.56 94 GLU A CA 1
ATOM 770 C C . GLU A 1 94 ? 1.454 -1.663 -8.031 1 97.56 94 GLU A C 1
ATOM 772 O O . GLU A 1 94 ? 1.434 -2.559 -8.875 1 97.56 94 GLU A O 1
ATOM 777 N N . MET A 1 95 ? 1.909 -1.78 -6.836 1 97.75 95 MET A N 1
ATOM 778 C CA . MET A 1 95 ? 2.395 -3.072 -6.359 1 97.75 95 MET A CA 1
ATOM 779 C C . MET A 1 95 ? 1.284 -4.117 -6.395 1 97.75 95 MET A C 1
ATOM 781 O O . MET A 1 95 ? 1.485 -5.227 -6.887 1 97.75 95 MET A O 1
ATOM 785 N N . GLY A 1 96 ? 0.131 -3.738 -5.84 1 98.12 96 GLY A N 1
ATOM 786 C CA . GLY A 1 96 ? -1.007 -4.645 -5.848 1 98.12 96 GLY A CA 1
ATOM 787 C C . GLY A 1 96 ? -1.424 -5.066 -7.242 1 98.12 96 GLY A C 1
ATOM 788 O O . GLY A 1 96 ? -1.67 -6.246 -7.492 1 98.12 96 GLY A O 1
ATOM 789 N N . ALA A 1 97 ? -1.512 -4.035 -8.172 1 98.19 97 ALA A N 1
ATOM 790 C CA . ALA A 1 97 ? -1.892 -4.328 -9.547 1 98.19 97 ALA A CA 1
ATOM 791 C C . ALA A 1 97 ? -0.917 -5.312 -10.188 1 98.19 97 ALA A C 1
ATOM 793 O O . ALA A 1 97 ? -1.334 -6.277 -10.836 1 98.19 97 ALA A O 1
ATOM 794 N N . ALA A 1 98 ? 0.341 -5.133 -10 1 98.19 98 ALA A N 1
ATOM 795 C CA . ALA A 1 98 ? 1.362 -5.977 -10.617 1 98.19 98 ALA A CA 1
ATOM 796 C C . ALA A 1 98 ? 1.323 -7.391 -10.047 1 98.19 98 ALA A C 1
ATOM 798 O O . ALA A 1 98 ? 1.153 -8.359 -10.789 1 98.19 98 ALA A O 1
ATOM 799 N N . VAL A 1 99 ? 1.365 -7.5 -8.758 1 98.56 99 VAL A N 1
ATOM 800 C CA . VAL A 1 99 ? 1.528 -8.812 -8.141 1 98.56 99 VAL A CA 1
ATOM 801 C C . VAL A 1 99 ? 0.23 -9.609 -8.266 1 98.56 99 VAL A C 1
ATOM 803 O O . VAL A 1 99 ? 0.253 -10.812 -8.516 1 98.56 99 VAL A O 1
ATOM 806 N N . CYS A 1 100 ? -0.91 -8.961 -8.062 1 98.56 100 CYS A N 1
ATOM 807 C CA . CYS A 1 100 ? -2.172 -9.688 -8.117 1 98.56 100 CYS A CA 1
ATOM 808 C C . CYS A 1 100 ? -2.506 -10.086 -9.555 1 98.56 100 CYS A C 1
ATOM 810 O O . CYS A 1 100 ? -3.15 -11.117 -9.781 1 98.56 100 CYS A O 1
ATOM 812 N N . SER A 1 101 ? -2.074 -9.266 -10.578 1 98 101 SER A N 1
ATOM 813 C CA . SER A 1 101 ? -2.227 -9.711 -11.961 1 98 101 SER A CA 1
ATOM 814 C C . SER A 1 101 ? -1.418 -10.969 -12.234 1 98 101 SER A C 1
ATOM 816 O O . SER A 1 101 ? -1.891 -11.883 -12.914 1 98 101 SER A O 1
ATOM 818 N N . LEU A 1 102 ? -0.205 -11.031 -11.688 1 98.56 102 LEU A N 1
ATOM 819 C CA . LEU A 1 102 ? 0.634 -12.211 -11.859 1 98.56 102 LEU A CA 1
ATOM 820 C C . LEU A 1 102 ? 0.006 -13.43 -11.18 1 98.56 102 LEU A C 1
ATOM 822 O O . LEU A 1 102 ? -0.094 -14.5 -11.789 1 98.56 102 LEU A O 1
ATOM 826 N N . LEU A 1 103 ? -0.414 -13.219 -9.93 1 98.62 103 LEU A N 1
ATOM 827 C CA . LEU A 1 103 ? -0.997 -14.336 -9.188 1 98.62 103 LEU A CA 1
ATOM 828 C C . LEU A 1 103 ? -2.289 -14.812 -9.844 1 98.62 103 LEU A C 1
ATOM 830 O O . LEU A 1 103 ? -2.59 -16 -9.844 1 98.62 103 LEU A O 1
ATOM 834 N N . TRP A 1 104 ? -3.068 -13.844 -10.406 1 98.25 104 TRP A N 1
ATOM 835 C CA . TRP A 1 104 ? -4.27 -14.18 -11.156 1 98.25 104 TRP A CA 1
ATOM 836 C C . TRP A 1 104 ? -3.934 -15.086 -12.344 1 98.25 104 TRP A C 1
ATOM 838 O O . TRP A 1 104 ? -4.559 -16.125 -12.523 1 98.25 104 TRP A O 1
ATOM 848 N N . SER A 1 105 ? -2.924 -14.758 -13.078 1 97.56 105 SER A N 1
ATOM 849 C CA . SER A 1 105 ? -2.506 -15.531 -14.242 1 97.56 105 SER A CA 1
ATOM 850 C C . SER A 1 105 ? -2.018 -16.922 -13.828 1 97.56 105 SER A C 1
ATOM 852 O O . SER A 1 105 ? -2.359 -17.922 -14.469 1 97.56 105 SER A O 1
ATOM 854 N N . VAL A 1 106 ? -1.317 -17.016 -12.719 1 97.81 106 VAL A N 1
ATOM 855 C CA . VAL A 1 106 ? -0.706 -18.266 -12.273 1 97.81 106 VAL A CA 1
ATOM 856 C C . VAL A 1 106 ? -1.773 -19.172 -11.68 1 97.81 106 VAL A C 1
ATOM 858 O O . VAL A 1 106 ? -1.696 -20.406 -11.805 1 97.81 106 VAL A O 1
ATOM 861 N N . SER A 1 107 ? -2.795 -18.625 -11.078 1 97.75 107 SER A N 1
ATOM 862 C CA . SER A 1 107 ? -3.797 -19.391 -10.352 1 97.75 107 SER A CA 1
ATOM 863 C C . SER A 1 107 ? -4.758 -20.094 -11.305 1 97.75 107 SER A C 1
ATOM 865 O O . SER A 1 107 ? -5.672 -20.797 -10.867 1 97.75 107 SER A O 1
ATOM 867 N N . ASN A 1 108 ? -4.57 -19.922 -12.617 1 95.88 108 ASN A N 1
ATOM 868 C CA . ASN A 1 108 ? -5.328 -20.688 -13.602 1 95.88 108 ASN A CA 1
ATOM 869 C C . ASN A 1 108 ? -4.906 -22.141 -13.617 1 95.88 108 ASN A C 1
ATOM 871 O O . ASN A 1 108 ? -5.578 -22.984 -14.219 1 95.88 108 ASN A O 1
ATOM 875 N N . ASN A 1 109 ? -3.883 -22.5 -12.906 1 95.19 109 ASN A N 1
ATOM 876 C CA . ASN A 1 109 ? -3.326 -23.844 -12.773 1 95.19 109 ASN A CA 1
ATOM 877 C C . ASN A 1 109 ? -3.748 -24.5 -11.469 1 95.19 109 ASN A C 1
ATOM 879 O O . ASN A 1 109 ? -3.658 -23.891 -10.398 1 95.19 109 ASN A O 1
ATOM 883 N N . GLU A 1 110 ? -4.16 -25.797 -11.609 1 95.81 110 GLU A N 1
ATOM 884 C CA . GLU A 1 110 ? -4.676 -26.516 -10.445 1 95.81 110 GLU A CA 1
ATOM 885 C C . GLU A 1 110 ? -3.617 -26.625 -9.359 1 95.81 110 GLU A C 1
ATOM 887 O O . GLU A 1 110 ? -3.91 -26.422 -8.18 1 95.81 110 GLU A O 1
ATOM 892 N N . ASP A 1 111 ? -2.342 -26.906 -9.703 1 95.94 111 ASP A N 1
ATOM 893 C CA . ASP A 1 111 ? -1.267 -27.062 -8.727 1 95.94 111 ASP A CA 1
ATOM 894 C C . ASP A 1 111 ? -0.98 -25.75 -8.008 1 95.94 111 ASP A C 1
ATOM 896 O O . ASP A 1 111 ? -0.669 -25.75 -6.816 1 95.94 111 ASP A O 1
ATOM 900 N N . ALA A 1 112 ? -1.088 -24.734 -8.727 1 96.94 112 ALA A N 1
ATOM 901 C CA . ALA A 1 112 ? -0.875 -23.422 -8.141 1 96.94 112 ALA A CA 1
ATOM 902 C C . ALA A 1 112 ? -1.924 -23.109 -7.078 1 96.94 112 ALA A C 1
ATOM 904 O O . ALA A 1 112 ? -1.597 -22.609 -6 1 96.94 112 ALA A O 1
ATOM 905 N N . VAL A 1 113 ? -3.182 -23.438 -7.406 1 97.94 113 VAL A N 1
ATOM 906 C CA . VAL A 1 113 ? -4.262 -23.188 -6.461 1 97.94 113 VAL A CA 1
ATOM 907 C C . VAL A 1 113 ? -4.051 -24.031 -5.203 1 97.94 113 VAL A C 1
ATOM 909 O O . VAL A 1 113 ? -4.234 -23.531 -4.086 1 97.94 113 VAL A O 1
ATOM 912 N N . LYS A 1 114 ? -3.641 -25.25 -5.387 1 97.5 114 LYS A N 1
ATOM 913 C CA . LYS A 1 114 ? -3.363 -26.109 -4.238 1 97.5 114 LYS A CA 1
ATOM 914 C C . LYS A 1 114 ? -2.256 -25.516 -3.367 1 97.5 114 LYS A C 1
ATOM 916 O O . LYS A 1 114 ? -2.35 -25.531 -2.139 1 97.5 114 LYS A O 1
ATOM 921 N N . ASN A 1 115 ? -1.239 -24.969 -3.996 1 97.19 115 ASN A N 1
ATOM 922 C CA . ASN A 1 115 ? -0.14 -24.328 -3.279 1 97.19 115 ASN A CA 1
ATOM 923 C C . ASN A 1 115 ? -0.607 -23.094 -2.523 1 97.19 115 ASN A C 1
ATOM 925 O O . ASN A 1 115 ? -0.209 -22.859 -1.378 1 97.19 115 ASN A O 1
ATOM 929 N N . ILE A 1 116 ? -1.44 -22.312 -3.164 1 97.88 116 ILE A N 1
ATOM 930 C CA . ILE A 1 116 ? -1.982 -21.109 -2.555 1 97.88 116 ILE A CA 1
ATOM 931 C C . ILE A 1 116 ? -2.758 -21.469 -1.29 1 97.88 116 ILE A C 1
ATOM 933 O O . ILE A 1 116 ? -2.545 -20.875 -0.231 1 97.88 116 ILE A O 1
ATOM 937 N N . LEU A 1 117 ? -3.578 -22.484 -1.433 1 97.88 117 LEU A N 1
ATOM 938 C CA . LEU A 1 117 ? -4.48 -22.844 -0.344 1 97.88 117 LEU A CA 1
ATOM 939 C C . LEU A 1 117 ? -3.727 -23.578 0.766 1 97.88 117 LEU A C 1
ATOM 941 O O . LEU A 1 117 ? -4.199 -23.641 1.902 1 97.88 117 LEU A O 1
ATOM 945 N N . GLY A 1 118 ? -2.572 -24.156 0.427 1 95.75 118 GLY A N 1
ATOM 946 C CA . GLY A 1 118 ? -1.747 -24.828 1.418 1 95.75 118 GLY A CA 1
ATOM 947 C C . GLY A 1 118 ? -0.886 -23.875 2.225 1 95.75 118 GLY A C 1
ATOM 948 O O . GLY A 1 118 ? -0.26 -24.281 3.209 1 95.75 118 GLY A O 1
ATOM 949 N N . SER A 1 119 ? -0.869 -22.641 1.864 1 95.56 119 SER A N 1
ATOM 950 C CA . SER A 1 119 ? -0.048 -21.641 2.531 1 95.56 119 SER A CA 1
ATOM 951 C C . SER A 1 119 ? -0.715 -21.125 3.807 1 95.56 119 SER A C 1
ATOM 953 O O . SER A 1 119 ? -1.938 -21 3.861 1 95.56 119 SER A O 1
ATOM 955 N N . ALA A 1 120 ? 0.153 -20.703 4.785 1 93.81 120 ALA A N 1
ATOM 956 C CA . ALA A 1 120 ? -0.348 -20.125 6.031 1 93.81 120 ALA A CA 1
ATOM 957 C C . ALA A 1 120 ? -0.939 -18.75 5.793 1 93.81 120 ALA A C 1
ATOM 959 O O . ALA A 1 120 ? -1.707 -18.234 6.617 1 93.81 120 ALA A O 1
ATOM 960 N N . GLN A 1 121 ? -0.609 -18.172 4.676 1 95.81 121 GLN A N 1
ATOM 961 C CA . GLN A 1 121 ? -1.038 -16.812 4.391 1 95.81 121 GLN A CA 1
ATOM 962 C C . GLN A 1 121 ? -2.354 -16.797 3.615 1 95.81 121 GLN A C 1
ATOM 964 O O . GLN A 1 121 ? -2.906 -15.734 3.336 1 95.81 121 GLN A O 1
ATOM 969 N N . ALA A 1 122 ? -2.959 -17.938 3.291 1 97.12 122 ALA A N 1
ATOM 970 C CA . ALA A 1 122 ? -4.121 -18.031 2.41 1 97.12 122 ALA A CA 1
ATOM 971 C C . ALA A 1 122 ? -5.324 -17.312 3.018 1 97.12 122 ALA A C 1
ATOM 973 O O . ALA A 1 122 ? -5.902 -16.422 2.393 1 97.12 122 ALA A O 1
ATOM 974 N N . VAL A 1 123 ? -5.613 -17.672 4.238 1 97 123 VAL A N 1
ATOM 975 C CA . VAL A 1 123 ? -6.781 -17.094 4.895 1 97 123 VAL A CA 1
ATOM 976 C C . VAL A 1 123 ? -6.633 -15.578 4.984 1 97 123 VAL A C 1
ATOM 978 O O . VAL A 1 123 ? -7.555 -14.836 4.645 1 97 123 VAL A O 1
ATOM 981 N N . LYS A 1 124 ? -5.453 -15.195 5.414 1 96.88 124 LYS A N 1
ATOM 982 C CA . LYS A 1 124 ? -5.164 -13.773 5.539 1 96.88 124 LYS A CA 1
ATOM 983 C C . LYS A 1 124 ? -5.324 -13.062 4.195 1 96.88 124 LYS A C 1
ATOM 985 O O . LYS A 1 124 ? -5.918 -11.984 4.125 1 96.88 124 LYS A O 1
ATOM 990 N N . PHE A 1 125 ? -4.836 -13.68 3.168 1 98.31 125 PHE A N 1
ATOM 991 C CA . PHE A 1 125 ? -4.879 -13.086 1.836 1 98.31 125 PHE A CA 1
ATOM 992 C C . PHE A 1 125 ? -6.32 -12.867 1.39 1 98.31 125 PHE A C 1
ATOM 994 O O . PHE A 1 125 ? -6.668 -11.789 0.911 1 98.31 125 PHE A O 1
ATOM 1001 N N . PHE A 1 126 ? -7.152 -13.805 1.558 1 98.5 126 PHE A N 1
ATOM 1002 C CA . PHE A 1 126 ? -8.516 -13.711 1.04 1 98.5 126 PHE A CA 1
ATOM 1003 C C . PHE A 1 126 ? -9.352 -12.758 1.887 1 98.5 126 PHE A C 1
ATOM 1005 O O . PHE A 1 126 ? -10.266 -12.109 1.378 1 98.5 126 PHE A O 1
ATOM 1012 N N . ASN A 1 127 ? -8.977 -12.648 3.156 1 97.69 127 ASN A N 1
ATOM 1013 C CA . ASN A 1 127 ? -9.617 -11.625 3.975 1 97.69 127 ASN A CA 1
ATOM 1014 C C . ASN A 1 127 ? -9.266 -10.219 3.484 1 97.69 127 ASN A C 1
ATOM 1016 O O . ASN A 1 127 ? -10.148 -9.367 3.352 1 97.69 127 ASN A O 1
ATOM 1020 N N . ILE A 1 128 ? -8.023 -10.055 3.197 1 97.69 128 ILE A N 1
ATOM 1021 C CA . ILE A 1 128 ? -7.559 -8.758 2.713 1 97.69 128 ILE A CA 1
ATOM 1022 C C . ILE A 1 128 ? -8.172 -8.469 1.345 1 97.69 128 ILE A C 1
ATOM 1024 O O . ILE A 1 128 ? -8.516 -7.324 1.038 1 97.69 128 ILE A O 1
ATOM 1028 N N . ALA A 1 129 ? -8.281 -9.531 0.54 1 98.31 129 ALA A N 1
ATOM 1029 C CA . ALA A 1 129 ? -8.883 -9.375 -0.781 1 98.31 129 ALA A CA 1
ATOM 1030 C C . ALA A 1 129 ? -10.297 -8.812 -0.673 1 98.31 129 ALA A C 1
ATOM 1032 O O . ALA A 1 129 ? -10.656 -7.871 -1.386 1 98.31 129 ALA A O 1
ATOM 1033 N N . GLY A 1 130 ? -11.078 -9.375 0.226 1 98.12 130 GLY A N 1
ATOM 1034 C CA . GLY A 1 130 ? -12.43 -8.875 0.446 1 98.12 130 GLY A CA 1
ATOM 1035 C C . GLY A 1 130 ? -12.461 -7.422 0.881 1 98.12 130 GLY A C 1
ATOM 1036 O O . GLY A 1 130 ? -13.242 -6.629 0.354 1 98.12 130 GLY A O 1
ATOM 1037 N N . GLN A 1 131 ? -11.562 -7.098 1.784 1 97.31 131 GLN A N 1
ATOM 1038 C CA . GLN A 1 131 ? -11.492 -5.738 2.307 1 97.31 131 GLN A CA 1
ATOM 1039 C C . GLN A 1 131 ? -11.086 -4.75 1.219 1 97.31 131 GLN A C 1
ATOM 1041 O O . GLN A 1 131 ? -11.594 -3.627 1.17 1 97.31 131 GLN A O 1
ATOM 1046 N N . THR A 1 132 ? -10.195 -5.133 0.403 1 98.06 132 THR A N 1
ATOM 1047 C CA . THR A 1 132 ? -9.703 -4.281 -0.672 1 98.06 132 THR A CA 1
ATOM 1048 C C . THR A 1 132 ? -10.805 -4.004 -1.691 1 98.06 132 THR A C 1
ATOM 1050 O O . THR A 1 132 ? -11 -2.859 -2.104 1 98.06 132 THR A O 1
ATOM 1053 N N . MET A 1 133 ? -11.523 -5.023 -2.078 1 97.56 133 MET A N 1
ATOM 1054 C CA . MET A 1 133 ? -12.625 -4.852 -3.021 1 97.56 133 MET A CA 1
ATOM 1055 C C . MET A 1 133 ? -13.703 -3.951 -2.434 1 97.56 133 MET A C 1
ATOM 1057 O O . MET A 1 133 ? -14.266 -3.109 -3.137 1 97.56 133 MET A O 1
ATOM 1061 N N . GLU A 1 134 ? -13.93 -4.16 -1.145 1 97 134 GLU A N 1
ATOM 1062 C CA . GLU A 1 134 ? -14.914 -3.332 -0.459 1 97 134 GLU A CA 1
ATOM 1063 C C . GLU A 1 134 ? -14.5 -1.862 -0.471 1 97 134 GLU A C 1
ATOM 1065 O O . GLU A 1 134 ? -15.312 -0.989 -0.794 1 97 134 GLU A O 1
ATOM 1070 N N . SER A 1 135 ? -13.25 -1.652 -0.141 1 95.12 135 SER A N 1
ATOM 1071 C CA . SER A 1 135 ? -12.742 -0.284 -0.136 1 95.12 135 SER A CA 1
ATOM 1072 C C . SER A 1 135 ? -12.82 0.339 -1.526 1 95.12 135 SER A C 1
ATOM 1074 O O . SER A 1 135 ? -13.156 1.517 -1.666 1 95.12 135 SER A O 1
ATOM 1076 N N . PHE A 1 136 ? -12.555 -0.371 -2.514 1 95.25 136 PHE A N 1
ATOM 1077 C CA . PHE A 1 136 ? -12.586 0.095 -3.896 1 95.25 136 PHE A CA 1
ATOM 1078 C C . PHE A 1 136 ? -13.992 0.507 -4.297 1 95.25 136 PHE A C 1
ATOM 1080 O O . PHE A 1 136 ? -14.203 1.607 -4.812 1 95.25 136 PHE A O 1
ATOM 1087 N N . VAL A 1 137 ? -14.961 -0.313 -4.047 1 94.5 137 VAL A N 1
ATOM 1088 C CA . VAL A 1 137 ? -16.344 -0.05 -4.441 1 94.5 137 VAL A CA 1
ATOM 1089 C C . VAL A 1 137 ? -16.875 1.159 -3.678 1 94.5 137 VAL A C 1
ATOM 1091 O O . VAL A 1 137 ? -17.594 1.995 -4.242 1 94.5 137 VAL A O 1
ATOM 1094 N N . CYS A 1 138 ? -16.5 1.254 -2.428 1 92.19 138 CYS A N 1
ATOM 1095 C CA . CYS A 1 138 ? -16.922 2.391 -1.615 1 92.19 138 CYS A CA 1
ATOM 1096 C C . CYS A 1 138 ? -16.375 3.695 -2.184 1 92.19 138 CYS A C 1
ATOM 1098 O O . CYS A 1 138 ? -17.078 4.711 -2.201 1 92.19 138 CYS A O 1
ATOM 1100 N N . SER A 1 139 ? -15.164 3.641 -2.684 1 88.56 139 SER A N 1
ATOM 1101 C CA . SER A 1 139 ? -14.547 4.844 -3.232 1 88.56 139 SER A CA 1
ATOM 1102 C C . SER A 1 139 ? -15.203 5.254 -4.547 1 88.56 139 SER A C 1
ATOM 1104 O O . SER A 1 139 ? -15.258 6.441 -4.875 1 88.56 139 SER A O 1
ATOM 1106 N N . LEU A 1 140 ? -15.656 4.355 -5.32 1 85.62 140 LEU A N 1
ATOM 1107 C CA . LEU A 1 140 ? -16.312 4.645 -6.598 1 85.62 140 LEU A CA 1
ATOM 1108 C C . LEU A 1 140 ? -17.672 5.293 -6.379 1 85.62 140 LEU A C 1
ATOM 1110 O O . LEU A 1 140 ? -18.094 6.129 -7.176 1 85.62 140 LEU A O 1
ATOM 1114 N N . ASN A 1 141 ? -18.344 4.832 -5.449 1 80.38 141 ASN A N 1
ATOM 1115 C CA . ASN A 1 141 ? -19.656 5.402 -5.145 1 80.38 141 ASN A CA 1
ATOM 1116 C C . ASN A 1 141 ? -19.547 6.871 -4.75 1 80.38 141 ASN A C 1
ATOM 1118 O O . ASN A 1 141 ? -20.469 7.652 -5 1 80.38 141 ASN A O 1
ATOM 1122 N N . GLU A 1 142 ? -18.438 7.133 -4.242 1 69.31 142 GLU A N 1
ATOM 1123 C CA . GLU A 1 142 ? -18.234 8.516 -3.812 1 69.31 142 GLU A CA 1
ATOM 1124 C C . GLU A 1 142 ? -17.812 9.398 -4.984 1 69.31 142 GLU A C 1
ATOM 1126 O O . GLU A 1 142 ? -18.141 10.586 -5.016 1 69.31 142 GLU A O 1
ATOM 1131 N N . ASP A 1 143 ? -17.031 8.727 -5.914 1 64.88 143 ASP A N 1
ATOM 1132 C CA . ASP A 1 143 ? -16.484 9.508 -7.02 1 64.88 143 ASP A CA 1
ATOM 1133 C C . ASP A 1 143 ? -17.297 9.297 -8.297 1 64.88 143 ASP A C 1
ATOM 1135 O O . ASP A 1 143 ? -17.75 8.18 -8.57 1 64.88 143 ASP A O 1
ATOM 1139 N N . SER A 1 144 ? -17.969 10.234 -8.766 1 61.44 144 SER A N 1
ATOM 1140 C CA . SER A 1 144 ? -18.672 10.188 -10.039 1 61.44 144 SER A CA 1
ATOM 1141 C C . SER A 1 144 ? -17.719 9.875 -11.195 1 61.44 144 SER A C 1
ATOM 1143 O O . SER A 1 144 ? -18.031 10.156 -12.352 1 61.44 144 SER A O 1
ATOM 1145 N N . LYS A 1 145 ? -16.609 9.477 -10.898 1 59.06 145 LYS A N 1
ATOM 1146 C CA . LYS A 1 145 ? -15.617 9.398 -11.977 1 59.06 145 LYS A CA 1
ATOM 1147 C C . LYS A 1 145 ? -15.797 8.125 -12.797 1 59.06 145 LYS A C 1
ATOM 1149 O O . LYS A 1 145 ? -16.219 7.098 -12.281 1 59.06 145 LYS A O 1
ATOM 1154 N N . HIS A 1 146 ? -15.672 8.32 -14.016 1 65.25 146 HIS A N 1
ATOM 1155 C CA . HIS A 1 146 ? -15.656 7.215 -14.969 1 65.25 146 HIS A CA 1
ATOM 1156 C C . HIS A 1 146 ? -14.523 6.242 -14.672 1 65.25 146 HIS A C 1
ATOM 1158 O O . HIS A 1 146 ? -13.391 6.66 -14.43 1 65.25 146 HIS A O 1
ATOM 1164 N N . GLN A 1 147 ? -14.867 5.055 -14.414 1 68.44 147 GLN A N 1
ATOM 1165 C CA . GLN A 1 147 ? -13.906 4.012 -14.062 1 68.44 147 GLN A CA 1
ATOM 1166 C C . GLN A 1 147 ? -13.008 3.668 -15.242 1 68.44 147 GLN A C 1
ATOM 1168 O O . GLN A 1 147 ? -13.492 3.404 -16.344 1 68.44 147 GLN A O 1
ATOM 1173 N N . ASP A 1 148 ? -11.742 3.99 -15.094 1 76.81 148 ASP A N 1
ATOM 1174 C CA . ASP A 1 148 ? -10.75 3.525 -16.047 1 76.81 148 ASP A CA 1
ATOM 1175 C C . ASP A 1 148 ? -10.312 2.094 -15.742 1 76.81 148 ASP A C 1
ATOM 1177 O O . ASP A 1 148 ? -9.641 1.846 -14.742 1 76.81 148 ASP A O 1
ATOM 1181 N N . MET A 1 149 ? -10.68 1.176 -16.625 1 77.19 149 MET A N 1
ATOM 1182 C CA . MET A 1 149 ? -10.422 -0.247 -16.422 1 77.19 149 MET A CA 1
ATOM 1183 C C . MET A 1 149 ? -8.93 -0.546 -16.484 1 77.19 149 MET A C 1
ATOM 1185 O O . MET A 1 149 ? -8.469 -1.573 -15.984 1 77.19 149 MET A O 1
ATOM 1189 N N . ASP A 1 150 ? -8.203 0.357 -17.047 1 83.19 150 ASP A N 1
ATOM 1190 C CA . ASP A 1 150 ? -6.777 0.102 -17.234 1 83.19 150 ASP A CA 1
ATOM 1191 C C . ASP A 1 150 ? -5.949 0.751 -16.125 1 83.19 150 ASP A C 1
ATOM 1193 O O . ASP A 1 150 ? -4.73 0.583 -16.078 1 83.19 150 ASP A O 1
ATOM 1197 N N . SER A 1 151 ? -6.715 1.387 -15.289 1 91.25 151 SER A N 1
ATOM 1198 C CA . SER A 1 151 ? -5.992 1.983 -14.164 1 91.25 151 SER A CA 1
ATOM 1199 C C . SER A 1 151 ? -5.41 0.912 -13.25 1 91.25 151 SER A C 1
ATOM 1201 O O . SER A 1 151 ? -5.934 -0.202 -13.18 1 91.25 151 SER A O 1
ATOM 1203 N N . ASP A 1 152 ? -4.348 1.196 -12.547 1 94.44 152 ASP A N 1
ATOM 1204 C CA . ASP A 1 152 ? -3.736 0.262 -11.609 1 94.44 152 ASP A CA 1
ATOM 1205 C C . ASP A 1 152 ? -4.727 -0.155 -10.523 1 94.44 152 ASP A C 1
ATOM 1207 O O . ASP A 1 152 ? -4.715 -1.302 -10.07 1 94.44 152 ASP A O 1
ATOM 1211 N N . GLU A 1 153 ? -5.566 0.794 -10.18 1 94.31 153 GLU A N 1
ATOM 1212 C CA . GLU A 1 153 ? -6.562 0.486 -9.156 1 94.31 153 GLU A CA 1
ATOM 1213 C C . GLU A 1 153 ? -7.531 -0.591 -9.633 1 94.31 153 GLU A C 1
ATOM 1215 O O . GLU A 1 153 ? -7.832 -1.536 -8.898 1 94.31 153 GLU A O 1
ATOM 1220 N N . SER A 1 154 ? -7.961 -0.433 -10.828 1 95 154 SER A N 1
ATOM 1221 C CA . SER A 1 154 ? -8.883 -1.407 -11.398 1 95 154 SER A CA 1
ATOM 1222 C C . SER A 1 154 ? -8.211 -2.764 -11.586 1 95 154 SER A C 1
ATOM 1224 O O . SER A 1 154 ? -8.797 -3.801 -11.258 1 95 154 SER A O 1
ATOM 1226 N N . GLN A 1 155 ? -6.996 -2.729 -12.117 1 96.5 155 GLN A N 1
ATOM 1227 C CA . GLN A 1 155 ? -6.262 -3.971 -12.336 1 96.5 155 GLN A CA 1
ATOM 1228 C C . GLN A 1 155 ? -6.004 -4.699 -11.023 1 96.5 155 GLN A C 1
ATOM 1230 O O . GLN A 1 155 ? -6.047 -5.93 -10.969 1 96.5 155 GLN A O 1
ATOM 1235 N N . PHE A 1 156 ? -5.719 -3.934 -10.031 1 98.06 156 PHE A N 1
ATOM 1236 C CA . PHE A 1 156 ? -5.504 -4.484 -8.695 1 98.06 156 PHE A CA 1
ATOM 1237 C C . PHE A 1 156 ? -6.734 -5.25 -8.219 1 98.06 156 PHE A C 1
ATOM 1239 O O . PHE A 1 156 ? -6.648 -6.438 -7.91 1 98.06 156 PHE A O 1
ATOM 1246 N N . VAL A 1 157 ? -7.867 -4.617 -8.281 1 97.94 157 VAL A N 1
ATOM 1247 C CA . VAL A 1 157 ? -9.109 -5.176 -7.762 1 97.94 157 VAL A CA 1
ATOM 1248 C C . VAL A 1 157 ? -9.57 -6.332 -8.648 1 97.94 157 VAL A C 1
ATOM 1250 O O . VAL A 1 157 ? -10.016 -7.367 -8.148 1 97.94 157 VAL A O 1
ATOM 1253 N N . LEU A 1 158 ? -9.438 -6.188 -9.961 1 98 158 LEU A N 1
ATOM 1254 C CA . LEU A 1 158 ? -9.789 -7.27 -10.875 1 98 158 LEU A CA 1
ATOM 1255 C C . LEU A 1 158 ? -8.883 -8.477 -10.664 1 98 158 LEU A C 1
ATOM 1257 O O . LEU A 1 158 ? -9.344 -9.617 -10.734 1 98 158 LEU A O 1
ATOM 1261 N N . GLY A 1 159 ? -7.594 -8.148 -10.414 1 98.25 159 GLY A N 1
ATOM 1262 C CA . GLY A 1 159 ? -6.68 -9.234 -10.094 1 98.25 159 GLY A CA 1
ATOM 1263 C C . GLY A 1 159 ? -7.113 -10.047 -8.883 1 98.25 159 GLY A C 1
ATOM 1264 O O . GLY A 1 159 ? -7.105 -11.273 -8.922 1 98.25 159 GLY A O 1
ATOM 1265 N N . LEU A 1 160 ? -7.5 -9.359 -7.848 1 98.69 160 LEU A N 1
ATOM 1266 C CA . LEU A 1 160 ? -7.965 -10.016 -6.629 1 98.69 160 LEU A CA 1
ATOM 1267 C C . LEU A 1 160 ? -9.195 -10.875 -6.914 1 98.69 160 LEU A C 1
ATOM 1269 O O . LEU A 1 160 ? -9.25 -12.039 -6.527 1 98.69 160 LEU A O 1
ATOM 1273 N N . ALA A 1 161 ? -10.172 -10.25 -7.582 1 98.56 161 ALA A N 1
ATOM 1274 C CA . ALA A 1 161 ? -11.398 -10.969 -7.902 1 98.56 161 ALA A CA 1
ATOM 1275 C C . ALA A 1 161 ? -11.117 -12.172 -8.805 1 98.56 161 ALA A C 1
ATOM 1277 O O . ALA A 1 161 ? -11.727 -13.227 -8.648 1 98.56 161 ALA A O 1
ATOM 1278 N N . GLY A 1 162 ? -10.219 -12 -9.727 1 98.62 162 GLY A N 1
ATOM 1279 C CA . GLY A 1 162 ? -9.844 -13.078 -10.625 1 98.62 162 GLY A CA 1
ATOM 1280 C C . GLY A 1 162 ? -9.227 -14.258 -9.898 1 98.62 162 GLY A C 1
ATOM 1281 O O . GLY A 1 162 ? -9.516 -15.414 -10.219 1 98.62 162 GLY A O 1
ATOM 1282 N N . ILE A 1 163 ? -8.367 -13.977 -8.961 1 98.69 163 ILE A N 1
ATOM 1283 C CA . ILE A 1 163 ? -7.762 -15.031 -8.156 1 98.69 163 ILE A CA 1
ATOM 1284 C C . ILE A 1 163 ? -8.852 -15.82 -7.438 1 98.69 163 ILE A C 1
ATOM 1286 O O . ILE A 1 163 ? -8.844 -17.047 -7.441 1 98.69 163 ILE A O 1
ATOM 1290 N N . VAL A 1 164 ? -9.812 -15.117 -6.824 1 98.62 164 VAL A N 1
ATOM 1291 C CA . VAL A 1 164 ? -10.914 -15.758 -6.109 1 98.62 164 VAL A CA 1
ATOM 1292 C C . VAL A 1 164 ? -11.703 -16.641 -7.066 1 98.62 164 VAL A C 1
ATOM 1294 O O . VAL A 1 164 ? -12.062 -17.781 -6.723 1 98.62 164 VAL A O 1
ATOM 1297 N N . THR A 1 165 ? -11.945 -16.141 -8.297 1 98.56 165 THR A N 1
ATOM 1298 C CA . THR A 1 165 ? -12.695 -16.875 -9.312 1 98.56 165 THR A CA 1
ATOM 1299 C C . THR A 1 165 ? -11.977 -18.172 -9.68 1 98.56 165 THR A C 1
ATOM 1301 O O . THR A 1 165 ? -12.594 -19.234 -9.75 1 98.56 165 THR A O 1
ATOM 1304 N N . ASN A 1 166 ? -10.664 -18.062 -9.906 1 98.44 166 ASN A N 1
ATOM 1305 C CA . ASN A 1 166 ? -9.875 -19.234 -10.242 1 98.44 166 ASN A CA 1
ATOM 1306 C C . ASN A 1 166 ? -9.867 -20.25 -9.102 1 98.44 166 ASN A C 1
ATOM 1308 O O . ASN A 1 166 ? -9.977 -21.453 -9.344 1 98.44 166 ASN A O 1
ATOM 1312 N N . VAL A 1 167 ? -9.758 -19.797 -7.887 1 98.44 167 VAL A N 1
ATOM 1313 C CA . VAL A 1 167 ? -9.766 -20.672 -6.719 1 98.44 167 VAL A CA 1
ATOM 1314 C C . VAL A 1 167 ? -11.117 -21.375 -6.602 1 98.44 167 VAL A C 1
ATOM 1316 O O . VAL A 1 167 ? -11.18 -22.578 -6.371 1 98.44 167 VAL A O 1
ATOM 1319 N N . ALA A 1 168 ? -12.188 -20.656 -6.832 1 98 168 ALA A N 1
ATOM 1320 C CA . ALA A 1 168 ? -13.547 -21.188 -6.719 1 98 168 ALA A CA 1
ATOM 1321 C C . ALA A 1 168 ? -13.828 -22.203 -7.824 1 98 168 ALA A C 1
ATOM 1323 O O . ALA A 1 168 ? -14.797 -22.969 -7.742 1 98 168 ALA A O 1
ATOM 1324 N N . ALA A 1 169 ? -13.031 -22.188 -8.906 1 97.62 169 ALA A N 1
ATOM 1325 C CA . ALA A 1 169 ? -13.25 -23.078 -10.031 1 97.62 169 ALA A CA 1
ATOM 1326 C C . ALA A 1 169 ? -12.898 -24.516 -9.664 1 97.62 169 ALA A C 1
ATOM 1328 O O . ALA A 1 169 ? -13.359 -25.469 -10.312 1 97.62 169 ALA A O 1
ATOM 1329 N N . LEU A 1 170 ? -12.086 -24.703 -8.609 1 97.56 170 LEU A N 1
ATOM 1330 C CA . LEU A 1 170 ? -11.672 -26.031 -8.188 1 97.56 170 LEU A CA 1
ATOM 1331 C C . LEU A 1 170 ? -12.453 -26.484 -6.957 1 97.56 170 LEU A C 1
ATOM 1333 O O . LEU A 1 170 ? -12.828 -25.656 -6.117 1 97.56 170 LEU A O 1
ATOM 1337 N N . ALA A 1 171 ? -12.664 -27.781 -6.844 1 96.75 171 ALA A N 1
ATOM 1338 C CA . ALA A 1 171 ? -13.414 -28.344 -5.723 1 96.75 171 ALA A CA 1
ATOM 1339 C C . ALA A 1 171 ? -12.766 -27.984 -4.391 1 96.75 171 ALA A C 1
ATOM 1341 O O . ALA A 1 171 ? -13.445 -27.578 -3.445 1 96.75 171 ALA A O 1
ATOM 1342 N N . ILE A 1 172 ? -11.453 -28.094 -4.301 1 96.62 172 ILE A N 1
ATOM 1343 C CA . ILE A 1 172 ? -10.734 -27.812 -3.062 1 96.62 172 ILE A CA 1
ATOM 1344 C C . ILE A 1 172 ? -10.875 -26.344 -2.709 1 96.62 172 ILE A C 1
ATOM 1346 O O . ILE A 1 172 ? -10.945 -25.984 -1.532 1 96.62 172 ILE A O 1
ATOM 1350 N N . GLY A 1 173 ? -10.859 -25.484 -3.734 1 97.75 173 GLY A N 1
ATOM 1351 C CA . GLY A 1 173 ? -11.039 -24.047 -3.527 1 97.75 173 GLY A CA 1
ATOM 1352 C C . GLY A 1 173 ? -12.406 -23.688 -2.984 1 97.75 173 GLY A C 1
ATOM 1353 O O . GLY A 1 173 ? -12.523 -22.859 -2.076 1 97.75 173 GLY A O 1
ATOM 1354 N N . ARG A 1 174 ? -13.414 -24.328 -3.541 1 97.25 174 ARG A N 1
ATOM 1355 C CA . ARG A 1 174 ? -14.773 -24.094 -3.049 1 97.25 174 ARG A CA 1
ATOM 1356 C C . ARG A 1 174 ? -14.891 -24.5 -1.584 1 97.25 174 ARG A C 1
ATOM 1358 O O . ARG A 1 174 ? -15.484 -23.781 -0.781 1 97.25 174 ARG A O 1
ATOM 1365 N N . GLU A 1 175 ? -14.383 -25.625 -1.279 1 96.38 175 GLU A N 1
ATOM 1366 C CA . GLU A 1 175 ? -14.414 -26.094 0.104 1 96.38 175 GLU A CA 1
ATOM 1367 C C . GLU A 1 175 ? -13.734 -25.094 1.036 1 96.38 175 GLU A C 1
ATOM 1369 O O . GLU A 1 175 ? -14.219 -24.828 2.137 1 96.38 175 GLU A O 1
ATOM 1374 N N . PHE A 1 176 ? -12.648 -24.578 0.625 1 97.19 176 PHE A N 1
ATOM 1375 C CA . PHE A 1 176 ? -11.898 -23.594 1.403 1 97.19 176 PHE A CA 1
ATOM 1376 C C . PHE A 1 176 ? -12.711 -22.328 1.596 1 97.19 176 PHE A C 1
ATOM 1378 O O . PHE A 1 176 ? -12.812 -21.797 2.711 1 97.19 176 PHE A O 1
ATOM 1385 N N . LEU A 1 177 ? -13.273 -21.781 0.482 1 97.06 177 LEU A N 1
ATOM 1386 C CA . LEU A 1 177 ? -14 -20.5 0.537 1 97.06 177 LEU A CA 1
ATOM 1387 C C . LEU A 1 177 ? -15.242 -20.625 1.406 1 97.06 177 LEU A C 1
ATOM 1389 O O . LEU A 1 177 ? -15.539 -19.734 2.205 1 97.06 177 LEU A O 1
ATOM 1393 N N . VAL A 1 178 ? -15.945 -21.75 1.296 1 95.75 178 VAL A N 1
ATOM 1394 C CA . VAL A 1 178 ? -17.172 -21.953 2.053 1 95.75 178 VAL A CA 1
ATOM 1395 C C . VAL A 1 178 ? -16.844 -22.328 3.494 1 95.75 178 VAL A C 1
ATOM 1397 O O . VAL A 1 178 ? -17.578 -21.969 4.422 1 95.75 178 VAL A O 1
ATOM 1400 N N . GLY A 1 179 ? -15.742 -22.922 3.734 1 93.88 179 GLY A N 1
ATOM 1401 C CA . GLY A 1 179 ? -15.367 -23.406 5.051 1 93.88 179 GLY A CA 1
ATOM 1402 C C . GLY A 1 179 ? -14.594 -22.391 5.863 1 93.88 179 GLY A C 1
ATOM 1403 O O . GLY A 1 179 ? -14.906 -22.156 7.031 1 93.88 179 GLY A O 1
ATOM 1404 N N . SER A 1 180 ? -13.555 -21.734 5.305 1 90.81 180 SER A N 1
ATOM 1405 C CA . SER A 1 180 ? -12.609 -20.938 6.07 1 90.81 180 SER A CA 1
ATOM 1406 C C . SER A 1 180 ? -12.734 -19.453 5.719 1 90.81 180 SER A C 1
ATOM 1408 O O . SER A 1 180 ? -12.203 -18.594 6.43 1 90.81 180 SER A O 1
ATOM 1410 N N . ASN A 1 181 ? -13.453 -19.141 4.676 1 92.75 181 ASN A N 1
ATOM 1411 C CA . ASN A 1 181 ? -13.5 -17.734 4.242 1 92.75 181 ASN A CA 1
ATOM 1412 C C . ASN A 1 181 ? -14.906 -17.328 3.814 1 92.75 181 ASN A C 1
ATOM 1414 O O . ASN A 1 181 ? -15.086 -16.703 2.77 1 92.75 181 ASN A O 1
ATOM 1418 N N . GLN A 1 182 ? -15.828 -17.578 4.613 1 93.44 182 GLN A N 1
ATOM 1419 C CA . GLN A 1 182 ? -17.219 -17.25 4.312 1 93.44 182 GLN A CA 1
ATOM 1420 C C . GLN A 1 182 ? -17.422 -15.734 4.262 1 93.44 182 GLN A C 1
ATOM 1422 O O . GLN A 1 182 ? -18.266 -15.242 3.521 1 93.44 182 GLN A O 1
ATOM 1427 N N . GLU A 1 183 ? -16.641 -15.062 5.031 1 94.44 183 GLU A N 1
ATOM 1428 C CA . GLU A 1 183 ? -16.75 -13.609 5.078 1 94.44 183 GLU A CA 1
ATOM 1429 C C . GLU A 1 183 ? -16.531 -13 3.699 1 94.44 183 GLU A C 1
ATOM 1431 O O . GLU A 1 183 ? -17.141 -11.984 3.361 1 94.44 183 GLU A O 1
ATOM 1436 N N . LEU A 1 184 ? -15.602 -13.57 2.967 1 97 184 LEU A N 1
ATOM 1437 C CA . LEU A 1 184 ? -15.344 -13.086 1.615 1 97 184 LEU A CA 1
ATOM 1438 C C . LEU A 1 184 ? -16.578 -13.219 0.738 1 97 184 LEU A C 1
ATOM 1440 O O . LEU A 1 184 ? -16.891 -12.32 -0.044 1 97 184 LEU A O 1
ATOM 1444 N N . LEU A 1 185 ? -17.281 -14.32 0.848 1 95.44 185 LEU A N 1
ATOM 1445 C CA . LEU A 1 185 ? -18.5 -14.547 0.078 1 95.44 185 LEU A CA 1
ATOM 1446 C C . LEU A 1 185 ? -19.578 -13.523 0.439 1 95.44 185 LEU A C 1
ATOM 1448 O O . LEU A 1 185 ? -20.219 -12.953 -0.446 1 95.44 185 LEU A O 1
ATOM 1452 N N . ASP A 1 186 ? -19.703 -13.281 1.713 1 95.12 186 ASP A N 1
ATOM 1453 C CA . ASP A 1 186 ? -20.641 -12.266 2.172 1 95.12 186 ASP A CA 1
ATOM 1454 C C . ASP A 1 186 ? -20.297 -10.891 1.607 1 95.12 186 ASP A C 1
ATOM 1456 O O . ASP A 1 186 ? -21.188 -10.148 1.185 1 95.12 186 ASP A O 1
ATOM 1460 N N . THR A 1 187 ? -19.047 -10.625 1.643 1 96.31 187 THR A N 1
ATOM 1461 C CA . THR A 1 187 ? -18.578 -9.344 1.121 1 96.31 187 THR A CA 1
ATOM 1462 C C . THR A 1 187 ? -18.906 -9.219 -0.365 1 96.31 187 THR A C 1
ATOM 1464 O O . THR A 1 187 ? -19.375 -8.172 -0.816 1 96.31 187 THR A O 1
ATOM 1467 N N . MET A 1 188 ? -18.688 -10.266 -1.106 1 96.06 188 MET A N 1
ATOM 1468 C CA . MET A 1 188 ? -18.969 -10.234 -2.541 1 96.06 188 MET A CA 1
ATOM 1469 C C . MET A 1 188 ? -20.453 -10.008 -2.812 1 96.06 188 MET A C 1
ATOM 1471 O O . MET A 1 188 ? -20.812 -9.211 -3.678 1 96.06 188 MET A O 1
ATOM 1475 N N . ILE A 1 189 ? -21.266 -10.664 -2.072 1 95.75 189 ILE A N 1
ATOM 1476 C CA . ILE A 1 189 ? -22.719 -10.516 -2.23 1 95.75 189 ILE A CA 1
ATOM 1477 C C . ILE A 1 189 ? -23.125 -9.078 -1.902 1 95.75 189 ILE A C 1
ATOM 1479 O O . ILE A 1 189 ? -23.891 -8.469 -2.641 1 95.75 189 ILE A O 1
ATOM 1483 N N . GLN A 1 190 ? -22.578 -8.562 -0.843 1 95.62 190 GLN A N 1
ATOM 1484 C CA . GLN A 1 190 ? -22.891 -7.199 -0.435 1 95.62 190 GLN A CA 1
ATOM 1485 C C . GLN A 1 190 ? -22.406 -6.191 -1.476 1 95.62 190 GLN A C 1
ATOM 1487 O O . GLN A 1 190 ? -23.109 -5.215 -1.769 1 95.62 190 GLN A O 1
ATOM 1492 N N . LEU A 1 191 ? -21.234 -6.402 -1.998 1 96.88 191 LEU A N 1
ATOM 1493 C CA . LEU A 1 191 ? -20.672 -5.488 -2.99 1 96.88 191 LEU A CA 1
ATOM 1494 C C . LEU A 1 191 ? -21.531 -5.465 -4.25 1 96.88 191 LEU A C 1
ATOM 1496 O O . LEU A 1 191 ? -21.766 -4.402 -4.836 1 96.88 191 LEU A O 1
ATOM 1500 N N . LEU A 1 192 ? -22.031 -6.609 -4.637 1 96.88 192 LEU A N 1
ATOM 1501 C CA . LEU A 1 192 ? -22.906 -6.691 -5.805 1 96.88 192 LEU A CA 1
ATOM 1502 C C . LEU A 1 192 ? -24.188 -5.895 -5.582 1 96.88 192 LEU A C 1
ATOM 1504 O O . LEU A 1 192 ? -24.734 -5.328 -6.527 1 96.88 192 LEU A O 1
ATOM 1508 N N . ARG A 1 193 ? -24.578 -5.809 -4.371 1 94.31 193 ARG A N 1
ATOM 1509 C CA . ARG A 1 193 ? -25.766 -5.031 -4.02 1 94.31 193 ARG A CA 1
ATOM 1510 C C . ARG A 1 193 ? -25.469 -3.535 -4.051 1 94.31 193 ARG A C 1
ATOM 1512 O O . ARG A 1 193 ? -26.328 -2.734 -4.422 1 94.31 193 ARG A O 1
ATOM 1519 N N . ASP A 1 194 ? -24.281 -3.211 -3.719 1 93.94 194 ASP A N 1
ATOM 1520 C CA . ASP A 1 194 ? -23.906 -1.812 -3.539 1 93.94 194 ASP A CA 1
ATOM 1521 C C . ASP A 1 194 ? -23.531 -1.168 -4.875 1 93.94 194 ASP A C 1
ATOM 1523 O O . ASP A 1 194 ? -23.594 0.054 -5.02 1 93.94 194 ASP A O 1
ATOM 1527 N N . MET A 1 195 ? -23.109 -1.944 -5.801 1 93.69 195 MET A N 1
ATOM 1528 C CA . MET A 1 195 ? -22.656 -1.396 -7.074 1 93.69 195 MET A CA 1
ATOM 1529 C C . MET A 1 195 ? -23.844 -0.995 -7.949 1 93.69 195 MET A C 1
ATOM 1531 O O . MET A 1 195 ? -24.766 -1.784 -8.156 1 93.69 195 MET A O 1
ATOM 1535 N N . LYS A 1 196 ? -23.734 0.155 -8.5 1 91.56 196 LYS A N 1
ATOM 1536 C CA . LYS A 1 196 ? -24.797 0.686 -9.344 1 91.56 196 LYS A CA 1
ATOM 1537 C C . LYS A 1 196 ? -24.828 -0.031 -10.695 1 91.56 196 LYS A C 1
ATOM 1539 O O . LYS A 1 196 ? -23.812 -0.499 -11.188 1 91.56 196 LYS A O 1
ATOM 1544 N N . PRO A 1 197 ? -26.078 -0.06 -11.297 1 92.19 197 PRO A N 1
ATOM 1545 C CA . PRO A 1 197 ? -26.172 -0.666 -12.625 1 92.19 197 PRO A CA 1
ATOM 1546 C C . PRO A 1 197 ? -25.25 0.002 -13.648 1 92.19 197 PRO A C 1
ATOM 1548 O O . PRO A 1 197 ? -25.125 1.229 -13.664 1 92.19 197 PRO A O 1
ATOM 1551 N N . GLY A 1 198 ? -24.625 -0.818 -14.398 1 91.94 198 GLY A N 1
ATOM 1552 C CA . GLY A 1 198 ? -23.766 -0.305 -15.445 1 91.94 198 GLY A CA 1
ATOM 1553 C C . GLY A 1 198 ? -22.359 0.006 -14.961 1 91.94 198 GLY A C 1
ATOM 1554 O O . GLY A 1 198 ? -21.484 0.319 -15.766 1 91.94 198 GLY A O 1
ATOM 1555 N N . CYS A 1 199 ? -22.141 -0.058 -13.688 1 91.31 199 CYS A N 1
ATOM 1556 C CA . CYS A 1 199 ? -20.828 0.26 -13.117 1 91.31 199 CYS A CA 1
ATOM 1557 C C . CYS A 1 199 ? -20.078 -1.01 -12.734 1 91.31 199 CYS A C 1
ATOM 1559 O O . CYS A 1 199 ? -20.688 -2.023 -12.398 1 91.31 199 CYS A O 1
ATOM 1561 N N . CYS A 1 200 ? -18.75 -1.024 -12.875 1 92.88 200 CYS A N 1
ATOM 1562 C CA . CYS A 1 200 ? -17.859 -2.098 -12.43 1 92.88 200 CYS A CA 1
ATOM 1563 C C . CYS A 1 200 ? -18.281 -3.432 -13.031 1 92.88 200 CYS A C 1
ATOM 1565 O O . CYS A 1 200 ? -18.391 -4.434 -12.32 1 92.88 200 CYS A O 1
ATOM 1567 N N . THR A 1 201 ? -18.562 -3.438 -14.297 1 95.06 201 THR A N 1
ATOM 1568 C CA . THR A 1 201 ? -19.172 -4.598 -14.945 1 95.06 201 THR A CA 1
ATOM 1569 C C . THR A 1 201 ? -18.219 -5.789 -14.914 1 95.06 201 THR A C 1
ATOM 1571 O O . THR A 1 201 ? -18.641 -6.918 -14.648 1 95.06 201 THR A O 1
ATOM 1574 N N . LYS A 1 202 ? -16.922 -5.551 -15.141 1 96.25 202 LYS A N 1
ATOM 1575 C CA . LYS A 1 202 ? -15.961 -6.645 -15.125 1 96.25 202 LYS A CA 1
ATOM 1576 C C . LYS A 1 202 ? -15.844 -7.262 -13.734 1 96.25 202 LYS A C 1
ATOM 1578 O O . LYS A 1 202 ? -15.742 -8.484 -13.602 1 96.25 202 LYS A O 1
ATOM 1583 N N . LEU A 1 203 ? -15.844 -6.367 -12.805 1 97.25 203 LEU A N 1
ATOM 1584 C CA . LEU A 1 203 ? -15.766 -6.832 -11.422 1 97.25 203 LEU A CA 1
ATOM 1585 C C . LEU A 1 203 ? -17.016 -7.645 -11.062 1 97.25 203 LEU A C 1
ATOM 1587 O O . LEU A 1 203 ? -16.906 -8.711 -10.453 1 97.25 203 LEU A O 1
ATOM 1591 N N . LYS A 1 204 ? -18.188 -7.164 -11.438 1 97.31 204 LYS A N 1
ATOM 1592 C CA . LYS A 1 204 ? -19.422 -7.887 -11.211 1 97.31 204 LYS A CA 1
ATOM 1593 C C . LYS A 1 204 ? -19.375 -9.281 -11.828 1 97.31 204 LYS A C 1
ATOM 1595 O O . LYS A 1 204 ? -19.734 -10.266 -11.188 1 97.31 204 LYS A O 1
ATOM 1600 N N . VAL A 1 205 ? -18.922 -9.32 -13.023 1 98.25 205 VAL A N 1
ATOM 1601 C CA . VAL A 1 205 ? -18.875 -10.57 -13.773 1 98.25 205 VAL A CA 1
ATOM 1602 C C . VAL A 1 205 ? -17.969 -11.578 -13.062 1 98.25 205 VAL A C 1
ATOM 1604 O O . VAL A 1 205 ? -18.344 -12.734 -12.883 1 98.25 205 VAL A O 1
ATOM 1607 N N . LEU A 1 206 ? -16.797 -11.109 -12.609 1 98.56 206 LEU A N 1
ATOM 1608 C CA . LEU A 1 206 ? -15.867 -11.992 -11.906 1 98.56 206 LEU A CA 1
ATOM 1609 C C . LEU A 1 206 ? -16.484 -12.492 -10.602 1 98.56 206 LEU A C 1
ATOM 1611 O O . LEU A 1 206 ? -16.375 -13.68 -10.281 1 98.56 206 LEU A O 1
ATOM 1615 N N . MET A 1 207 ? -17.156 -11.625 -9.938 1 98.31 207 MET A N 1
ATOM 1616 C CA . MET A 1 207 ? -17.797 -12.023 -8.688 1 98.31 207 MET A CA 1
ATOM 1617 C C . MET A 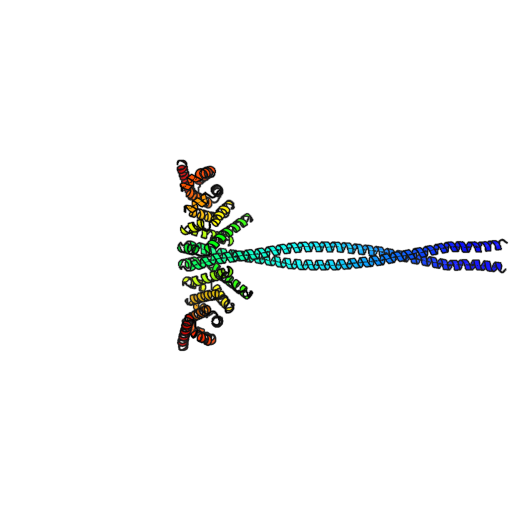1 207 ? -18.922 -13.016 -8.938 1 98.31 207 MET A C 1
ATOM 1619 O O . MET A 1 207 ? -19.078 -13.992 -8.203 1 98.31 207 MET A O 1
ATOM 1623 N N . LEU A 1 208 ? -19.703 -12.758 -9.961 1 98.25 208 LEU A N 1
ATOM 1624 C CA . LEU A 1 208 ? -20.797 -13.648 -10.312 1 98.25 208 LEU A CA 1
ATOM 1625 C C . LEU A 1 208 ? -20.266 -15.016 -10.75 1 98.25 208 LEU A C 1
ATOM 1627 O O . LEU A 1 208 ? -20.859 -16.047 -10.422 1 98.25 208 LEU A O 1
ATOM 1631 N N . MET A 1 209 ? -19.172 -15.031 -11.469 1 98.19 209 MET A N 1
ATOM 1632 C CA . MET A 1 209 ? -18.531 -16.281 -11.852 1 98.19 209 MET A CA 1
ATOM 1633 C C . MET A 1 209 ? -18.078 -17.062 -10.625 1 98.19 209 MET A C 1
ATOM 1635 O O . MET A 1 209 ? -18.203 -18.281 -10.57 1 98.19 209 MET A O 1
ATOM 1639 N N . SER A 1 210 ? -17.531 -16.312 -9.656 1 98.25 210 SER A N 1
ATOM 1640 C CA . SER A 1 210 ? -17.125 -16.953 -8.406 1 98.25 210 SER A CA 1
ATOM 1641 C C . SER A 1 210 ? -18.312 -17.578 -7.684 1 98.25 210 SER A C 1
ATOM 1643 O O . SER A 1 210 ? -18.234 -18.734 -7.234 1 98.25 210 SER A O 1
ATOM 1645 N N . LEU A 1 211 ? -19.391 -16.859 -7.57 1 97 211 LEU A N 1
ATOM 1646 C CA . LEU A 1 211 ? -20.578 -17.344 -6.883 1 97 211 LEU A CA 1
ATOM 1647 C C . LEU A 1 211 ? -21.188 -18.531 -7.629 1 97 211 LEU A C 1
ATOM 1649 O O . LEU A 1 211 ? -21.672 -19.484 -7.004 1 97 211 LEU A O 1
ATOM 1653 N N . TYR A 1 212 ? -21.188 -18.469 -8.93 1 96.75 212 TYR A N 1
ATOM 1654 C CA . TYR A 1 212 ? -21.625 -19.594 -9.727 1 96.75 212 TYR A CA 1
ATOM 1655 C C . TYR A 1 212 ? -20.812 -20.844 -9.414 1 96.75 212 TYR A C 1
ATOM 1657 O O . TYR A 1 212 ? -21.359 -21.922 -9.156 1 96.75 212 TYR A O 1
ATOM 1665 N N . ASN A 1 213 ? -19.469 -20.703 -9.43 1 96.44 213 ASN A N 1
ATOM 1666 C CA . ASN A 1 213 ? -18.594 -21.828 -9.117 1 96.44 213 ASN A CA 1
ATOM 1667 C C . ASN A 1 213 ? -18.875 -22.391 -7.723 1 96.44 213 ASN A C 1
ATOM 1669 O O . ASN A 1 213 ? -18.906 -23.609 -7.535 1 96.44 213 ASN A O 1
ATOM 1673 N N . ILE A 1 214 ? -19.125 -21.5 -6.797 1 96.12 214 ILE A N 1
ATOM 1674 C CA . ILE A 1 214 ? -19.406 -21.906 -5.422 1 96.12 214 ILE A CA 1
ATOM 1675 C C . ILE A 1 214 ? -20.734 -22.672 -5.367 1 96.12 214 ILE A C 1
ATOM 1677 O O . ILE A 1 214 ? -20.875 -23.609 -4.586 1 96.12 214 ILE A O 1
ATOM 1681 N N . SER A 1 215 ? -21.672 -22.328 -6.176 1 93.69 215 SER A N 1
ATOM 1682 C CA . SER A 1 215 ? -23.016 -22.922 -6.172 1 93.69 215 SER A CA 1
ATOM 1683 C C . SER A 1 215 ? -22.984 -24.359 -6.688 1 93.69 215 SER A C 1
ATOM 1685 O O . SER A 1 215 ? -23.938 -25.109 -6.504 1 93.69 215 SER A O 1
ATOM 1687 N N . ILE A 1 216 ? -21.859 -24.703 -7.348 1 91.44 216 ILE A N 1
ATOM 1688 C CA . ILE A 1 216 ? -21.688 -26.094 -7.789 1 91.44 216 ILE A CA 1
ATOM 1689 C C . ILE A 1 216 ? -21.453 -26.984 -6.582 1 91.44 216 ILE A C 1
ATOM 1691 O O . ILE A 1 216 ? -21.703 -28.188 -6.641 1 91.44 216 ILE A O 1
ATOM 1695 N N . ASN A 1 217 ? -20.938 -26.422 -5.527 1 90.06 217 ASN A N 1
ATOM 1696 C CA . ASN A 1 217 ? -20.719 -27.109 -4.254 1 90.06 217 ASN A CA 1
ATOM 1697 C C . ASN A 1 217 ? -21.984 -27.109 -3.396 1 90.06 217 ASN A C 1
ATOM 1699 O O . ASN A 1 217 ? -22.625 -26.078 -3.23 1 90.06 217 ASN A O 1
ATOM 1703 N N . ILE A 1 218 ? -22.312 -28.25 -2.873 1 89.44 218 ILE A N 1
ATOM 1704 C CA . ILE A 1 218 ? -23.578 -28.406 -2.148 1 89.44 218 ILE A CA 1
ATOM 1705 C C . ILE A 1 218 ? -23.594 -27.469 -0.947 1 89.44 218 ILE A C 1
ATOM 1707 O O . ILE A 1 218 ? -24.594 -26.781 -0.714 1 89.44 218 ILE A O 1
ATOM 1711 N N . LYS A 1 219 ? -22.516 -27.406 -0.189 1 91.25 219 LYS A N 1
ATOM 1712 C CA . LYS A 1 219 ? -22.438 -26.484 0.951 1 91.25 219 LYS A CA 1
ATOM 1713 C C . LYS A 1 219 ? -22.5 -25.031 0.497 1 91.25 219 LYS A C 1
ATOM 1715 O O . LYS A 1 219 ? -23.094 -24.188 1.173 1 91.25 219 LYS A O 1
ATOM 1720 N N . GLY A 1 220 ? -21.875 -24.828 -0.679 1 93.38 220 GLY A N 1
ATOM 1721 C CA . GLY A 1 220 ? -21.828 -23.484 -1.22 1 93.38 220 GLY A CA 1
ATOM 1722 C C . GLY A 1 220 ? -23.188 -22.969 -1.646 1 93.38 220 GLY A C 1
ATOM 1723 O O . GLY A 1 220 ? -23.562 -21.844 -1.302 1 9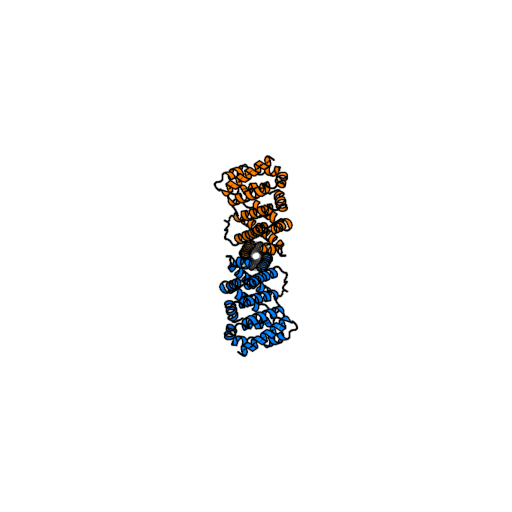3.38 220 GLY A O 1
ATOM 1724 N N . VAL A 1 221 ? -23.875 -23.812 -2.346 1 91.81 221 VAL A N 1
ATOM 1725 C CA . VAL A 1 221 ? -25.188 -23.375 -2.848 1 91.81 221 VAL A CA 1
ATOM 1726 C C . VAL A 1 221 ? -26.141 -23.188 -1.682 1 91.81 221 VAL A C 1
ATOM 1728 O O . VAL A 1 221 ? -26.969 -22.266 -1.693 1 91.81 221 VAL A O 1
ATOM 1731 N N . LYS A 1 222 ? -26.047 -23.984 -0.738 1 89.94 222 LYS A N 1
ATOM 1732 C CA . LYS A 1 222 ? -26.875 -23.828 0.459 1 89.94 222 LYS A CA 1
ATOM 1733 C C . LYS A 1 222 ? -26.547 -22.516 1.177 1 89.94 222 LYS A C 1
ATOM 1735 O O . LYS A 1 222 ? -27.453 -21.781 1.58 1 89.94 222 LYS A O 1
ATOM 1740 N N . TYR A 1 223 ? -25.281 -22.25 1.289 1 91.88 223 TYR A N 1
ATOM 1741 C CA . TYR A 1 223 ? -24.844 -21.047 1.967 1 91.88 223 TYR A CA 1
ATOM 1742 C C . TYR A 1 223 ? -25.359 -19.797 1.253 1 91.88 223 TYR A C 1
ATOM 1744 O O . TYR A 1 223 ? -25.891 -18.875 1.889 1 91.88 223 TYR A O 1
ATOM 1752 N N . ILE A 1 224 ? -25.219 -19.781 -0.079 1 91.25 224 ILE A N 1
ATOM 1753 C CA . ILE A 1 224 ? -25.609 -18.625 -0.881 1 91.25 224 ILE A CA 1
ATOM 1754 C C . ILE A 1 224 ? -27.125 -18.438 -0.854 1 91.25 224 ILE A C 1
ATOM 1756 O O . ILE A 1 224 ? -27.625 -17.328 -0.679 1 91.25 224 ILE A O 1
ATOM 1760 N N . SER A 1 225 ? -27.875 -19.578 -0.983 1 86 225 SER A N 1
ATOM 1761 C CA . SER A 1 225 ? -29.328 -19.547 -1.087 1 86 225 SER A CA 1
ATOM 1762 C C . SER A 1 225 ? -29.969 -19.125 0.237 1 86 225 SER A C 1
ATOM 1764 O O . SER A 1 225 ? -31.078 -18.578 0.257 1 86 225 SER A O 1
ATOM 1766 N N . GLU A 1 226 ? -29.25 -19.391 1.281 1 86 226 GLU A N 1
ATOM 1767 C CA . GLU A 1 226 ? -29.797 -19.078 2.6 1 86 226 GLU A CA 1
ATOM 1768 C C . GLU A 1 226 ? -29.516 -17.625 2.986 1 86 226 GLU A C 1
ATOM 1770 O O . GLU A 1 226 ? -30 -17.156 4.016 1 86 226 GLU A O 1
ATOM 1775 N N . ASN A 1 227 ? -28.734 -17.016 2.164 1 85.62 227 ASN A N 1
ATOM 1776 C CA . ASN A 1 227 ? -28.547 -15.578 2.369 1 85.62 227 ASN A CA 1
ATOM 1777 C C . ASN A 1 227 ? -29.797 -14.781 2.057 1 85.62 227 ASN A C 1
ATOM 1779 O O . ASN A 1 227 ? -30.297 -14.82 0.93 1 85.62 227 ASN A O 1
ATOM 1783 N N . ALA A 1 228 ? -30.422 -14.078 2.982 1 78.31 228 ALA A N 1
ATOM 1784 C CA . ALA A 1 228 ? -31.703 -13.414 2.877 1 78.31 228 ALA A CA 1
ATOM 1785 C C . ALA A 1 228 ? -31.703 -12.383 1.749 1 78.31 228 ALA A C 1
ATOM 1787 O O . ALA A 1 228 ? -32.75 -12.117 1.143 1 78.31 228 ALA A O 1
ATOM 1788 N N . GLY A 1 229 ? -30.672 -11.898 1.357 1 80.19 229 GLY A N 1
ATOM 1789 C CA . GLY A 1 229 ? -30.656 -10.859 0.345 1 80.19 229 GLY A CA 1
ATOM 1790 C C . GLY A 1 229 ? -30.25 -11.367 -1.025 1 80.19 229 GLY A C 1
ATOM 1791 O O . GLY A 1 229 ? -30.047 -10.57 -1.952 1 80.19 229 GLY A O 1
ATOM 1792 N N . PHE A 1 230 ? -30.297 -12.703 -1.17 1 86.94 230 PHE A N 1
ATOM 1793 C CA . PHE A 1 230 ? -29.734 -13.242 -2.404 1 86.94 230 PHE A CA 1
ATOM 1794 C C . PHE A 1 230 ? -30.719 -13.062 -3.562 1 86.94 230 PHE A C 1
ATOM 1796 O O . PHE A 1 230 ? -30.344 -12.555 -4.621 1 86.94 230 PHE A O 1
ATOM 1803 N N . PHE A 1 231 ? -32 -13.453 -3.414 1 84.81 231 PHE A N 1
ATOM 1804 C CA . PHE A 1 231 ? -32.938 -13.422 -4.535 1 84.81 231 PHE A CA 1
ATOM 1805 C C . PHE A 1 231 ? -33.281 -11.984 -4.91 1 84.81 231 PHE A C 1
ATOM 1807 O O . PHE A 1 231 ? -33.312 -11.641 -6.09 1 84.81 231 PHE A O 1
ATOM 1814 N N . PRO A 1 232 ? -33.438 -11.117 -3.891 1 87.56 232 PRO A N 1
ATOM 1815 C CA . PRO A 1 232 ? -33.562 -9.711 -4.262 1 87.56 232 PRO A CA 1
ATOM 1816 C C . PRO A 1 232 ? -32.375 -9.195 -5.047 1 87.56 232 PRO A C 1
ATOM 1818 O O . PRO A 1 232 ? -32.531 -8.359 -5.941 1 87.56 232 PRO A O 1
ATOM 1821 N N . LEU A 1 233 ? -31.203 -9.68 -4.688 1 92.88 233 LEU A N 1
ATOM 1822 C CA . LEU A 1 233 ? -29.984 -9.297 -5.391 1 92.88 233 LEU A CA 1
ATOM 1823 C C . LEU A 1 233 ? -30.047 -9.719 -6.855 1 92.88 233 LEU A C 1
ATOM 1825 O O . LEU A 1 233 ? -29.641 -8.969 -7.742 1 92.88 233 LEU A O 1
ATOM 1829 N N . ILE A 1 234 ? -30.578 -10.891 -7.078 1 91.31 234 ILE A N 1
ATOM 1830 C CA . ILE A 1 234 ? -30.703 -11.406 -8.438 1 91.31 234 ILE A CA 1
ATOM 1831 C C . ILE A 1 234 ? -31.594 -10.477 -9.258 1 91.31 234 ILE A C 1
ATOM 1833 O O . ILE A 1 234 ? -31.25 -10.125 -10.391 1 91.31 234 ILE A O 1
ATOM 1837 N N . CYS A 1 235 ? -32.656 -10.078 -8.625 1 88.62 235 CYS A N 1
ATOM 1838 C CA . CYS A 1 235 ? -33.594 -9.156 -9.289 1 88.62 235 CYS A CA 1
ATOM 1839 C C . CYS A 1 235 ? -32.906 -7.84 -9.609 1 88.62 235 CYS A C 1
ATOM 1841 O O . CYS A 1 235 ? -33.062 -7.305 -10.711 1 88.62 235 CYS A O 1
ATOM 1843 N N . TRP A 1 236 ? -32.188 -7.367 -8.695 1 92.69 236 TRP A N 1
ATOM 1844 C CA . TRP A 1 236 ? -31.438 -6.129 -8.852 1 92.69 236 TRP A CA 1
ATOM 1845 C C . TRP A 1 236 ? -30.438 -6.234 -10 1 92.69 236 TRP A C 1
ATOM 1847 O O . TRP A 1 236 ? -30.391 -5.367 -10.875 1 92.69 236 TRP A O 1
ATOM 1857 N N . LEU A 1 237 ? -29.719 -7.332 -10.078 1 96.38 237 LEU A N 1
ATOM 1858 C CA . LEU A 1 237 ? -28.625 -7.5 -11.023 1 96.38 237 LEU A CA 1
ATOM 1859 C C . LEU A 1 237 ? -29.156 -7.797 -12.422 1 96.38 237 LEU A C 1
ATOM 1861 O O . LEU A 1 237 ? -28.516 -7.434 -13.422 1 96.38 237 LEU A O 1
ATOM 1865 N N . LEU A 1 238 ? -30.312 -8.398 -12.547 1 94.56 238 LEU A N 1
ATOM 1866 C CA . LEU A 1 238 ? -30.891 -8.711 -13.844 1 94.56 238 LEU A CA 1
ATOM 1867 C C . LEU A 1 238 ? -31.328 -7.445 -14.562 1 94.56 238 LEU A C 1
ATOM 1869 O O . LEU A 1 238 ? -31.562 -7.461 -15.773 1 94.56 238 LEU A O 1
ATOM 1873 N N . ASN A 1 239 ? -31.453 -6.434 -13.828 1 92.5 239 ASN A N 1
ATOM 1874 C CA . ASN A 1 239 ? -31.812 -5.156 -14.422 1 92.5 239 ASN A CA 1
ATOM 1875 C C . ASN A 1 239 ? -30.594 -4.375 -14.883 1 92.5 239 ASN A C 1
ATOM 1877 O O . ASN A 1 239 ? -30.703 -3.254 -15.375 1 92.5 239 ASN A O 1
ATOM 1881 N N . ASP A 1 240 ? -29.406 -4.902 -14.711 1 95 240 ASP A N 1
ATOM 1882 C CA . ASP A 1 240 ? -28.188 -4.262 -15.188 1 95 240 ASP A CA 1
ATOM 1883 C C . ASP A 1 240 ? -28.188 -4.129 -16.719 1 95 240 ASP A C 1
ATOM 1885 O O . ASP A 1 240 ? -28.609 -5.047 -17.422 1 95 240 ASP A O 1
ATOM 1889 N N . PRO A 1 241 ? -27.844 -2.965 -17.188 1 94.31 241 PRO A N 1
ATOM 1890 C CA . PRO A 1 241 ? -27.859 -2.777 -18.641 1 94.31 241 PRO A CA 1
ATOM 1891 C C . PRO A 1 241 ? -26.797 -3.617 -19.359 1 94.31 241 PRO A C 1
ATOM 1893 O O . PRO A 1 241 ? -26.891 -3.814 -20.578 1 94.31 241 PRO A O 1
ATOM 1896 N N . ASP A 1 242 ? -25.734 -4.059 -18.719 1 95 242 ASP A N 1
ATOM 1897 C CA . ASP A 1 242 ? -24.672 -4.84 -19.328 1 95 242 ASP A CA 1
ATOM 1898 C C . ASP A 1 242 ? -25.109 -6.281 -19.578 1 95 242 ASP A C 1
ATOM 1900 O O . ASP A 1 242 ? -25.438 -7.004 -18.625 1 95 242 ASP A O 1
ATOM 1904 N N . PRO A 1 243 ? -25.109 -6.738 -20.812 1 95.44 243 PRO A N 1
ATOM 1905 C CA . PRO A 1 243 ? -25.594 -8.086 -21.125 1 95.44 243 PRO A CA 1
ATOM 1906 C C . PRO A 1 243 ? -24.734 -9.18 -20.469 1 95.44 243 PRO A C 1
ATOM 1908 O O . PRO A 1 243 ? -25.266 -10.242 -20.109 1 95.44 243 PRO A O 1
ATOM 1911 N N . GLU A 1 244 ? -23.453 -8.945 -20.297 1 96.56 244 GLU A N 1
ATOM 1912 C CA . GLU A 1 244 ? -22.594 -9.953 -19.688 1 96.56 244 GLU A CA 1
ATOM 1913 C C . GLU A 1 244 ? -22.953 -10.172 -18.219 1 96.56 244 GLU A C 1
ATOM 1915 O O . GLU A 1 244 ? -22.906 -11.297 -17.734 1 96.56 244 GLU A O 1
ATOM 1920 N N . VAL A 1 245 ? -23.25 -9.039 -17.594 1 97.5 245 VAL A N 1
ATOM 1921 C CA . VAL A 1 245 ? -23.688 -9.148 -16.203 1 97.5 245 VAL A CA 1
ATOM 1922 C C . VAL A 1 245 ? -24.969 -9.969 -16.125 1 97.5 245 VAL A C 1
ATOM 1924 O O . VAL A 1 245 ? -25.062 -10.922 -15.352 1 97.5 245 VAL A O 1
ATOM 1927 N N . CYS A 1 246 ? -25.922 -9.664 -16.984 1 96.62 246 CYS A N 1
ATOM 1928 C CA . CYS A 1 246 ? -27.203 -10.383 -17 1 96.62 246 CYS A CA 1
ATOM 1929 C C . CYS A 1 246 ? -26.984 -11.859 -17.281 1 96.62 246 CYS A C 1
ATOM 1931 O O . CYS A 1 246 ? -27.609 -12.719 -16.656 1 96.62 246 CYS A O 1
ATOM 1933 N N . PHE A 1 247 ? -26.047 -12.125 -18.172 1 97.56 247 PHE A N 1
ATOM 1934 C CA . PHE A 1 247 ? -25.734 -13.5 -18.547 1 97.56 247 PHE A CA 1
ATOM 1935 C C . PHE A 1 247 ? -25.266 -14.297 -17.344 1 97.56 247 PHE A C 1
ATOM 1937 O O . PHE A 1 247 ? -25.766 -15.391 -17.078 1 97.56 247 PHE A O 1
ATOM 1944 N N . HIS A 1 248 ? -24.375 -13.766 -16.594 1 97.88 248 HIS A N 1
ATOM 1945 C CA . HIS A 1 248 ? -23.812 -14.5 -15.469 1 97.88 248 HIS A CA 1
ATOM 1946 C C . HIS A 1 248 ? -24.781 -14.57 -14.297 1 97.88 248 HIS A C 1
ATOM 1948 O O . HIS A 1 248 ? -24.719 -15.5 -13.492 1 97.88 248 HIS A O 1
ATOM 1954 N N . VAL A 1 249 ? -25.688 -13.609 -14.203 1 96.94 249 VAL A N 1
ATOM 1955 C CA . VAL A 1 249 ? -26.75 -13.688 -13.203 1 96.94 249 VAL A CA 1
ATOM 1956 C C . VAL A 1 249 ? -27.688 -14.844 -13.531 1 96.94 249 VAL A C 1
ATOM 1958 O O . VAL A 1 249 ? -28.047 -15.625 -12.648 1 96.94 249 VAL A O 1
ATOM 1961 N N . LEU A 1 250 ? -28.031 -14.961 -14.773 1 95.69 250 LEU A N 1
ATOM 1962 C CA . LEU A 1 250 ? -28.906 -16.047 -15.195 1 95.69 250 LEU A CA 1
ATOM 1963 C C . LEU A 1 250 ? -28.234 -17.406 -14.969 1 95.69 250 LEU A C 1
ATOM 1965 O O . LEU A 1 250 ? -28.891 -18.344 -14.523 1 95.69 250 LEU A O 1
ATOM 1969 N N . ARG A 1 251 ? -26.938 -17.469 -15.25 1 95.56 251 ARG A N 1
ATOM 1970 C CA . ARG A 1 251 ? -26.203 -18.703 -15.023 1 95.56 251 ARG A CA 1
ATOM 1971 C C . ARG A 1 251 ? -26.219 -19.094 -13.555 1 95.56 251 ARG A C 1
ATOM 1973 O O . ARG A 1 251 ? -26.438 -20.266 -13.219 1 95.56 251 ARG A O 1
ATOM 1980 N N . LEU A 1 252 ? -25.969 -18.141 -12.734 1 95.31 252 LEU A N 1
ATOM 1981 C CA . LEU A 1 252 ? -25.984 -18.375 -11.289 1 95.31 252 LEU A CA 1
ATOM 1982 C C . LEU A 1 252 ? -27.375 -18.828 -10.836 1 95.31 252 LEU A C 1
ATOM 1984 O O . LEU A 1 252 ? -27.5 -19.797 -10.086 1 95.31 252 LEU A O 1
ATOM 1988 N N . LEU A 1 253 ? -28.406 -18.156 -11.289 1 91.62 253 LEU A N 1
ATOM 1989 C CA . LEU A 1 253 ? -29.781 -18.5 -10.945 1 91.62 253 LEU A CA 1
ATOM 1990 C C . LEU A 1 253 ? -30.109 -19.906 -11.422 1 91.62 253 LEU A C 1
ATOM 1992 O O . LEU A 1 253 ? -30.75 -20.672 -10.688 1 91.62 253 LEU A O 1
ATOM 1996 N N . GLN A 1 254 ? -29.688 -20.188 -12.602 1 91 254 GLN A N 1
ATOM 1997 C CA . GLN A 1 254 ? -29.938 -21.516 -13.156 1 91 254 GLN A CA 1
ATOM 1998 C C . GLN A 1 254 ? -29.312 -22.609 -12.289 1 91 254 GLN A C 1
ATOM 2000 O O . GLN A 1 254 ? -29.922 -23.641 -12.055 1 91 254 GLN A O 1
ATOM 2005 N N . SER A 1 255 ? -28.078 -22.375 -11.836 1 89.56 255 SER A N 1
ATOM 2006 C CA . SER A 1 255 ? -27.391 -23.344 -10.992 1 89.56 255 SER A CA 1
ATOM 2007 C C . SER A 1 255 ? -28.141 -23.578 -9.688 1 89.56 255 SER A C 1
ATOM 2009 O O . SER A 1 255 ? -28.094 -24.672 -9.125 1 89.56 255 SER A O 1
ATOM 2011 N N . MET A 1 256 ? -28.922 -22.656 -9.219 1 85.31 256 MET A N 1
ATOM 2012 C CA . MET A 1 256 ? -29.656 -22.75 -7.961 1 85.31 256 MET A CA 1
ATOM 2013 C C . MET A 1 256 ? -30.984 -23.484 -8.156 1 85.31 256 MET A C 1
ATOM 2015 O O . MET A 1 256 ? -31.375 -24.312 -7.324 1 85.31 256 MET A O 1
ATOM 2019 N N . VAL A 1 257 ? -31.594 -23.172 -9.227 1 83.12 257 VAL A N 1
ATOM 2020 C CA . VAL A 1 257 ? -32.906 -23.719 -9.492 1 83.12 257 VAL A CA 1
ATOM 2021 C C . VAL A 1 257 ? -32.781 -25.203 -9.82 1 83.12 257 VAL A C 1
ATOM 2023 O O . VAL A 1 257 ? -33.719 -25.984 -9.594 1 83.12 257 VAL A O 1
ATOM 2026 N N . MET A 1 258 ? -31.594 -25.609 -10.258 1 82.56 258 MET A N 1
ATOM 2027 C CA . MET A 1 258 ? -31.391 -27 -10.656 1 82.56 258 MET A CA 1
ATOM 2028 C C . MET A 1 258 ? -31.141 -27.875 -9.438 1 82.56 258 MET A C 1
ATOM 2030 O O . MET A 1 258 ? -31.156 -29.109 -9.539 1 82.56 258 MET A O 1
ATOM 2034 N N . GLU A 1 259 ? -30.969 -27.297 -8.312 1 83.81 259 GLU A N 1
ATOM 2035 C CA . GLU A 1 259 ? -30.766 -28.062 -7.082 1 83.81 259 GLU A CA 1
ATOM 2036 C C . GLU A 1 259 ? -32.094 -28.312 -6.375 1 83.81 259 GLU A C 1
ATOM 2038 O O . GLU A 1 259 ? -32.688 -27.406 -5.777 1 83.81 259 GLU A O 1
ATOM 2043 N N . PRO A 1 260 ? -32.531 -29.531 -6.309 1 81.12 260 PRO A N 1
ATOM 2044 C CA . PRO A 1 260 ? -33.875 -29.828 -5.805 1 81.12 260 PRO A CA 1
ATOM 2045 C C . PRO A 1 260 ? -34.094 -29.359 -4.367 1 81.12 260 PRO A C 1
ATOM 2047 O O . PRO A 1 260 ? -35.156 -28.859 -4.035 1 81.12 260 PRO A O 1
ATOM 2050 N N . ASP A 1 261 ? -33.125 -29.516 -3.568 1 83.31 261 ASP A N 1
ATOM 2051 C CA . ASP A 1 261 ? -33.25 -29.125 -2.168 1 83.31 261 ASP A CA 1
ATOM 2052 C C . ASP A 1 261 ? -33.469 -27.625 -2.037 1 83.31 261 ASP A C 1
ATOM 2054 O O . ASP A 1 261 ? -34.25 -27.188 -1.185 1 83.31 261 ASP A O 1
ATOM 2058 N N . ILE A 1 262 ? -32.812 -26.938 -2.893 1 82.44 262 ILE A N 1
ATOM 2059 C CA . ILE A 1 262 ? -32.938 -25.484 -2.859 1 82.44 262 ILE A CA 1
ATOM 2060 C C . ILE A 1 262 ? -34.312 -25.062 -3.375 1 82.44 262 ILE A C 1
ATOM 2062 O O . ILE A 1 262 ? -34.938 -24.188 -2.797 1 82.44 262 ILE A O 1
ATOM 2066 N N . LEU A 1 263 ? -34.75 -25.656 -4.41 1 78.88 263 LEU A N 1
ATOM 2067 C CA . LEU A 1 263 ? -36.031 -25.328 -5.004 1 78.88 263 LEU A CA 1
ATOM 2068 C C . LEU A 1 263 ? -37.188 -25.562 -4.004 1 78.88 263 LEU A C 1
ATOM 2070 O O . LEU A 1 263 ? -38.094 -24.766 -3.92 1 78.88 263 LEU A O 1
ATOM 2074 N N . THR A 1 264 ? -37 -26.578 -3.271 1 79.62 264 THR A N 1
ATOM 2075 C CA . THR A 1 264 ? -38.062 -26.922 -2.307 1 79.62 264 THR A CA 1
ATOM 2076 C C . THR A 1 264 ? -38.031 -25.953 -1.137 1 79.62 264 THR A C 1
ATOM 2078 O O . THR A 1 264 ? -39.094 -25.453 -0.722 1 79.62 264 THR A O 1
ATOM 2081 N N . LYS A 1 265 ? -36.938 -25.625 -0.684 1 82.25 265 LYS A N 1
ATOM 2082 C CA . LYS A 1 265 ? -36.812 -24.797 0.518 1 82.25 265 LYS A CA 1
ATOM 2083 C C . LYS A 1 265 ? -37.062 -23.328 0.213 1 82.25 265 LYS A C 1
ATOM 2085 O O . LYS A 1 265 ? -37.594 -22.594 1.062 1 82.25 265 LYS A O 1
ATOM 2090 N N . SER A 1 266 ? -36.688 -23.031 -1.021 1 78.31 266 SER A N 1
ATOM 2091 C CA . SER A 1 266 ? -36.781 -21.625 -1.353 1 78.31 266 SER A CA 1
ATOM 2092 C C . SER A 1 266 ? -37.875 -21.359 -2.385 1 78.31 266 SER A C 1
ATOM 2094 O O . SER A 1 266 ? -37.844 -20.359 -3.092 1 78.31 266 SER A O 1
ATOM 2096 N N . ALA A 1 267 ? -38.75 -22.234 -2.525 1 76.31 267 ALA A N 1
ATOM 2097 C CA . ALA A 1 267 ? -39.781 -22.172 -3.557 1 76.31 267 ALA A CA 1
ATOM 2098 C C . ALA A 1 267 ? -40.625 -20.891 -3.422 1 76.31 267 ALA A C 1
ATOM 2100 O O . ALA A 1 267 ? -40.875 -20.203 -4.414 1 76.31 267 ALA A O 1
ATOM 2101 N N . LEU A 1 268 ? -40.969 -20.578 -2.252 1 75.69 268 LEU A N 1
ATOM 2102 C CA . LEU A 1 268 ? -41.781 -19.391 -2.01 1 75.69 268 LEU A CA 1
ATOM 2103 C C . LEU A 1 268 ? -41 -18.125 -2.344 1 75.69 268 LEU A C 1
ATOM 2105 O O . LEU A 1 268 ? -41.562 -17.219 -2.98 1 75.69 268 LEU A O 1
ATOM 2109 N N . GLU A 1 269 ? -39.781 -18.094 -2.004 1 78.06 269 GLU A N 1
ATOM 2110 C CA . GLU A 1 269 ? -38.969 -16.906 -2.26 1 78.06 269 GLU A CA 1
ATOM 2111 C C . GLU A 1 269 ? -38.719 -16.719 -3.754 1 78.06 269 GLU A C 1
ATOM 2113 O O . GLU A 1 269 ? -38.719 -15.594 -4.25 1 78.06 269 GLU A O 1
ATOM 2118 N N . ILE A 1 270 ? -38.531 -17.844 -4.359 1 76.94 270 ILE A N 1
ATOM 2119 C CA . ILE A 1 270 ? -38.281 -17.828 -5.797 1 76.94 270 ILE A CA 1
ATOM 2120 C C . ILE A 1 270 ? -39.531 -17.297 -6.52 1 76.94 270 ILE A C 1
ATOM 2122 O O . ILE A 1 270 ? -39.406 -16.453 -7.41 1 76.94 270 ILE A O 1
ATOM 2126 N N . ARG A 1 271 ? -40.625 -17.719 -6.062 1 74.19 271 ARG A N 1
ATOM 2127 C CA . ARG A 1 271 ? -41.875 -17.312 -6.684 1 74.19 271 ARG A CA 1
ATOM 2128 C C . ARG A 1 271 ? -42.156 -15.836 -6.445 1 74.19 271 ARG A C 1
ATOM 2130 O O . ARG A 1 271 ? -42.562 -15.125 -7.359 1 74.19 271 ARG A O 1
ATOM 2137 N N . ASP A 1 272 ? -41.812 -15.328 -5.328 1 77.69 272 ASP A N 1
ATOM 2138 C CA . ASP A 1 272 ? -42.156 -13.969 -4.941 1 77.69 272 ASP A CA 1
ATOM 2139 C C . ASP A 1 272 ? -41.125 -12.961 -5.434 1 77.69 272 ASP A C 1
ATOM 2141 O O . ASP A 1 272 ? -41.469 -11.805 -5.68 1 77.69 272 ASP A O 1
ATOM 2145 N N . SER A 1 273 ? -39.938 -13.422 -5.629 1 78.06 273 SER A N 1
ATOM 2146 C CA . SER A 1 273 ? -38.875 -12.43 -5.82 1 78.06 273 SER A CA 1
ATOM 2147 C C . SER A 1 273 ? -38.312 -12.477 -7.238 1 78.06 273 SER A C 1
ATOM 2149 O O . SER A 1 273 ? -37.719 -11.516 -7.707 1 78.06 273 SER A O 1
ATOM 2151 N N . LEU A 1 274 ? -38.5 -13.602 -7.898 1 82.25 274 LEU A N 1
ATOM 2152 C CA . LEU A 1 274 ? -37.906 -13.734 -9.211 1 82.25 274 LEU A CA 1
ATOM 2153 C C . LEU A 1 274 ? -38.594 -12.867 -10.242 1 82.25 274 LEU A C 1
ATOM 2155 O O . LEU A 1 274 ? -39.812 -12.922 -10.367 1 82.25 274 LEU A O 1
ATOM 2159 N N . PRO A 1 275 ? -37.906 -11.984 -10.852 1 85.88 275 PRO A N 1
ATOM 2160 C CA . PRO A 1 275 ? -38.531 -11.125 -11.875 1 85.88 275 PRO A CA 1
ATOM 2161 C C . PRO A 1 275 ? -38.781 -11.867 -13.188 1 85.88 275 PRO A C 1
ATOM 2163 O O . PRO A 1 275 ? -38.062 -11.648 -14.172 1 85.88 275 PRO A O 1
ATOM 2166 N N . LEU A 1 276 ? -39.844 -12.586 -13.266 1 88.62 276 LEU A N 1
ATOM 2167 C CA . LEU A 1 276 ? -40.188 -13.414 -14.414 1 88.62 276 LEU A CA 1
ATOM 2168 C C . LEU A 1 276 ? -40.375 -12.562 -15.664 1 88.62 276 LEU A C 1
ATOM 2170 O O . LEU A 1 276 ? -39.906 -12.93 -16.75 1 88.62 276 LEU A O 1
ATOM 2174 N N . PRO A 1 277 ? -41 -11.383 -15.477 1 90.19 277 PRO A N 1
ATOM 2175 C CA . PRO A 1 277 ? -41.156 -10.539 -16.672 1 90.19 277 PRO A CA 1
ATOM 2176 C C . PRO A 1 277 ? -39.812 -10.148 -17.297 1 90.19 277 PRO A C 1
ATOM 2178 O O . PRO A 1 277 ? -39.688 -10.102 -18.516 1 90.19 277 PRO A O 1
ATOM 2181 N N . ARG A 1 278 ? -38.875 -9.914 -16.453 1 92.81 278 ARG A N 1
ATOM 2182 C CA . ARG A 1 278 ? -37.562 -9.531 -16.953 1 92.81 278 ARG A CA 1
ATOM 2183 C C . ARG A 1 278 ? -36.875 -10.711 -17.641 1 92.81 278 ARG A C 1
ATOM 2185 O O . ARG A 1 278 ? -36.219 -10.539 -18.672 1 92.81 278 ARG A O 1
ATOM 2192 N N . ILE A 1 279 ? -36.969 -11.867 -17.125 1 94.06 279 ILE A N 1
ATOM 2193 C CA . ILE A 1 279 ? -36.406 -13.07 -17.734 1 94.06 279 ILE A CA 1
ATOM 2194 C C . ILE A 1 279 ? -37.031 -13.32 -19.094 1 94.06 279 ILE A C 1
ATOM 2196 O O . ILE A 1 279 ? -36.375 -13.695 -20.047 1 94.06 279 ILE A O 1
ATOM 2200 N N . LEU A 1 280 ? -38.312 -13.055 -19.109 1 94.25 280 LEU A N 1
ATOM 2201 C CA . LEU A 1 280 ? -39.031 -13.203 -20.375 1 94.25 280 LEU A CA 1
ATOM 2202 C C . LEU A 1 280 ? -38.531 -12.211 -21.422 1 94.25 280 LEU A C 1
ATOM 2204 O O . LEU A 1 280 ? -38.344 -12.57 -22.578 1 94.25 280 LEU A O 1
ATOM 2208 N N . LEU A 1 281 ? -38.312 -11.078 -20.953 1 94.81 281 LEU A N 1
ATOM 2209 C CA . LEU A 1 281 ? -37.781 -10.07 -21.859 1 94.81 281 LEU A CA 1
ATOM 2210 C C . LEU A 1 281 ? -36.406 -10.492 -22.375 1 94.81 281 LEU A C 1
ATOM 2212 O O . LEU A 1 281 ? -36.094 -10.32 -23.562 1 94.81 281 LEU A O 1
ATOM 2216 N N . LEU A 1 282 ? -35.562 -11.078 -21.516 1 95.06 282 LEU A N 1
ATOM 2217 C CA . LEU A 1 282 ? -34.219 -11.5 -21.875 1 95.06 282 LEU A CA 1
ATOM 2218 C C . LEU A 1 282 ? -34.25 -12.695 -22.828 1 95.06 282 LEU A C 1
ATOM 2220 O O . LEU A 1 282 ? -33.312 -12.891 -23.625 1 95.06 282 LEU A O 1
ATOM 2224 N N . SER A 1 283 ? -35.312 -13.469 -22.781 1 96 283 SER A N 1
ATOM 2225 C CA . SER A 1 283 ? -35.469 -14.625 -23.672 1 96 283 SER A CA 1
ATOM 2226 C C . SER A 1 283 ? -35.75 -14.188 -25.094 1 96 283 SER A C 1
ATOM 2228 O O . SER A 1 283 ? -35.75 -15.016 -26.016 1 96 283 SER A O 1
ATOM 2230 N N . LYS A 1 284 ? -35.969 -12.914 -25.297 1 95.19 284 LYS A N 1
ATOM 2231 C CA . LYS A 1 284 ? -36.156 -12.344 -26.609 1 95.19 284 LYS A CA 1
ATOM 2232 C C . LYS A 1 284 ? -35.031 -11.383 -26.984 1 95.19 284 LYS A C 1
ATOM 2234 O O . LYS A 1 284 ? -35.188 -10.547 -27.875 1 95.19 284 LYS A O 1
ATOM 2239 N N . SER A 1 285 ? -34.031 -11.469 -26.297 1 93.75 285 SER A N 1
ATOM 2240 C CA . SER A 1 285 ? -32.875 -10.586 -26.5 1 93.75 285 SER A CA 1
ATOM 2241 C C . SER A 1 285 ? -32.219 -10.852 -27.844 1 93.75 285 SER A C 1
ATOM 2243 O O . SER A 1 285 ? -32.25 -11.969 -28.359 1 93.75 285 SER A O 1
ATOM 2245 N N . SER A 1 286 ? -31.625 -9.797 -28.391 1 94 286 SER A N 1
ATOM 2246 C CA . SER A 1 286 ? -30.859 -9.945 -29.625 1 94 286 SER A CA 1
ATOM 2247 C C . SER A 1 286 ? -29.547 -10.688 -29.391 1 94 286 SER A C 1
ATOM 2249 O O . SER A 1 286 ? -28.953 -11.227 -30.312 1 94 286 SER A O 1
ATOM 2251 N N . ASN A 1 287 ? -29.094 -10.664 -28.172 1 94.62 287 ASN A N 1
ATOM 2252 C CA . ASN A 1 287 ? -27.906 -11.43 -27.797 1 94.62 287 ASN A CA 1
ATOM 2253 C C . ASN A 1 287 ? -28.203 -12.922 -27.703 1 94.62 287 ASN A C 1
ATOM 2255 O O . ASN A 1 287 ? -28.906 -13.367 -26.781 1 94.62 287 ASN A O 1
ATOM 2259 N N . LYS A 1 288 ? -27.641 -13.734 -28.547 1 95 288 LYS A N 1
ATOM 2260 C CA . LYS A 1 288 ? -28 -15.141 -28.719 1 95 288 LYS A CA 1
ATOM 2261 C C . LYS A 1 288 ? -27.719 -15.93 -27.438 1 95 288 LYS A C 1
ATOM 2263 O O . LYS A 1 288 ? -28.547 -16.75 -27.031 1 95 288 LYS A O 1
ATOM 2268 N N . ASP A 1 289 ? -26.562 -15.688 -26.812 1 95.12 289 ASP A N 1
ATOM 2269 C CA . ASP A 1 289 ? -26.203 -16.422 -25.609 1 95.12 289 ASP A CA 1
ATOM 2270 C C . ASP A 1 289 ? -27.203 -16.125 -24.484 1 95.12 289 ASP A C 1
ATOM 2272 O O . ASP A 1 289 ? -27.625 -17.047 -23.766 1 95.12 289 ASP A O 1
ATOM 2276 N N . LEU A 1 290 ? -27.516 -14.898 -24.391 1 94.88 290 LEU A N 1
ATOM 2277 C CA . LEU A 1 290 ? -28.453 -14.477 -23.375 1 94.88 290 LEU A CA 1
ATOM 2278 C C . LEU A 1 290 ? -29.844 -15.047 -23.641 1 94.88 290 LEU A C 1
ATOM 2280 O O . LEU A 1 290 ? -30.531 -15.492 -22.719 1 94.88 290 LEU A O 1
ATOM 2284 N N . GLN A 1 291 ? -30.188 -15 -24.844 1 96.12 291 GLN A N 1
ATOM 2285 C CA . GLN A 1 291 ? -31.484 -15.508 -25.266 1 96.12 291 GLN A CA 1
ATOM 2286 C C . GLN A 1 291 ? -31.625 -17 -24.953 1 96.12 291 GLN A C 1
ATOM 2288 O O . GLN A 1 291 ? -32.625 -17.422 -24.359 1 96.12 291 GLN A O 1
ATOM 2293 N N . ILE A 1 292 ? -30.641 -17.781 -25.297 1 96.88 292 ILE A N 1
ATOM 2294 C CA . ILE A 1 292 ? -30.656 -19.219 -25.109 1 96.88 292 ILE A CA 1
ATOM 2295 C C . ILE A 1 292 ? -30.719 -19.547 -23.609 1 96.88 292 ILE A C 1
ATOM 2297 O O . ILE A 1 292 ? -31.531 -20.359 -23.172 1 96.88 292 ILE A O 1
ATOM 2301 N N . LEU A 1 293 ? -29.938 -18.875 -22.906 1 96.19 293 LEU A N 1
ATOM 2302 C CA . LEU A 1 293 ? -29.844 -19.141 -21.469 1 96.19 293 LEU A CA 1
ATOM 2303 C C . LEU A 1 293 ? -31.156 -18.781 -20.781 1 96.19 293 LEU A C 1
ATOM 2305 O O . LEU A 1 293 ? -31.625 -19.516 -19.906 1 96.19 293 LEU A O 1
ATOM 2309 N N . ALA A 1 294 ? -31.75 -17.641 -21.125 1 96.06 294 ALA A N 1
ATOM 2310 C CA . ALA A 1 294 ? -33.031 -17.219 -20.547 1 96.06 294 ALA A CA 1
ATOM 2311 C C . ALA A 1 294 ? -34.125 -18.203 -20.875 1 96.06 294 ALA A C 1
ATOM 2313 O O . ALA A 1 294 ? -34.969 -18.531 -20.031 1 96.06 294 ALA A O 1
ATOM 2314 N N . GLN A 1 295 ? -34.125 -18.656 -22.078 1 96 295 GLN A N 1
ATOM 2315 C CA . GLN A 1 295 ? -35.125 -19.625 -22.5 1 96 295 GLN A CA 1
ATOM 2316 C C . GLN A 1 295 ? -34.969 -20.953 -21.75 1 96 295 GLN A C 1
ATOM 2318 O O . GLN A 1 295 ? -35.938 -21.547 -21.312 1 96 295 GLN A O 1
ATOM 2323 N N . GLU A 1 296 ? -33.781 -21.344 -21.594 1 94.44 296 GLU A N 1
ATOM 2324 C CA . GLU A 1 296 ? -33.5 -22.562 -20.844 1 94.44 296 GLU A CA 1
ATOM 2325 C C . GLU A 1 296 ? -33.938 -22.438 -19.391 1 94.44 296 GLU A C 1
ATOM 2327 O O . GLU A 1 296 ? -34.5 -23.375 -18.812 1 94.44 296 GLU A O 1
ATOM 2332 N N . LEU A 1 297 ? -33.656 -21.328 -18.844 1 92.56 297 LEU A N 1
ATOM 2333 C CA . LEU A 1 297 ? -34.031 -21.078 -17.453 1 92.56 297 LEU A CA 1
ATOM 2334 C C . LEU A 1 297 ? -35.562 -21.109 -17.297 1 92.56 297 LEU A C 1
ATOM 2336 O O . LEU A 1 297 ? -36.062 -21.688 -16.328 1 92.56 297 LEU A O 1
ATOM 2340 N N . LEU A 1 298 ? -36.281 -20.516 -18.25 1 90.81 298 LEU A N 1
ATOM 2341 C CA . LEU A 1 298 ? -37.719 -20.5 -18.219 1 90.81 298 LEU A CA 1
ATOM 2342 C C . LEU A 1 298 ? -38.281 -21.922 -18.312 1 90.81 298 LEU A C 1
ATOM 2344 O O . LEU A 1 298 ? -39.25 -22.266 -17.625 1 90.81 298 LEU A O 1
ATOM 2348 N N . GLU A 1 299 ? -37.625 -22.734 -19.062 1 90.62 299 GLU A N 1
ATOM 2349 C CA . GLU A 1 299 ? -38.031 -24.141 -19.172 1 90.62 299 GLU A CA 1
ATOM 2350 C C . GLU A 1 299 ? -37.781 -24.891 -17.859 1 90.62 299 GLU A C 1
ATOM 2352 O O . GLU A 1 299 ? -38.656 -25.672 -17.422 1 90.62 299 GLU A O 1
ATOM 2357 N N . ASP A 1 300 ? -36.719 -24.625 -17.25 1 86.81 300 ASP A N 1
ATOM 2358 C CA . ASP A 1 300 ? -36.406 -25.234 -15.977 1 86.81 300 ASP A CA 1
ATOM 2359 C C . ASP A 1 300 ? -37.406 -24.844 -14.906 1 86.81 300 ASP A C 1
ATOM 2361 O O . ASP A 1 300 ? -37.812 -25.688 -14.094 1 86.81 300 ASP A O 1
ATOM 2365 N N . LEU A 1 301 ? -37.75 -23.562 -14.906 1 83.44 301 LEU A N 1
ATOM 2366 C CA . LEU A 1 301 ? -38.688 -23.047 -13.906 1 83.44 301 LEU A CA 1
ATOM 2367 C C . LEU A 1 301 ? -40.094 -23.641 -14.102 1 83.44 301 LEU A C 1
ATOM 2369 O O . LEU A 1 301 ? -40.781 -23.922 -13.133 1 83.44 301 LEU A O 1
ATOM 2373 N N . ARG A 1 302 ? -40.469 -23.828 -15.297 1 82.94 302 ARG A N 1
ATOM 2374 C CA . ARG A 1 302 ? -41.75 -24.438 -15.602 1 82.94 302 ARG A CA 1
ATOM 2375 C C . ARG A 1 302 ? -41.781 -25.891 -15.125 1 82.94 302 ARG A C 1
ATOM 2377 O O . ARG A 1 302 ? -42.781 -26.344 -14.586 1 82.94 302 ARG A O 1
ATOM 2384 N N . PHE A 1 303 ? -40.719 -26.531 -15.297 1 76.31 303 PHE A N 1
ATOM 2385 C CA . PHE A 1 303 ? -40.625 -27.938 -14.891 1 76.31 303 PHE A CA 1
ATOM 2386 C C . PHE A 1 303 ? -40.719 -28.062 -13.375 1 76.31 303 PHE A C 1
ATOM 2388 O O . PHE A 1 303 ? -41.375 -28.969 -12.859 1 76.31 303 PHE A O 1
ATOM 2395 N N . CYS A 1 304 ? -40.125 -27.125 -12.641 1 70.38 304 CYS A N 1
ATOM 2396 C CA . CYS A 1 304 ? -40.094 -27.188 -11.18 1 70.38 304 CYS A CA 1
ATOM 2397 C C . CYS A 1 304 ? -41.469 -26.828 -10.594 1 70.38 304 CYS A C 1
ATOM 2399 O O . CYS A 1 304 ? -41.844 -27.344 -9.547 1 70.38 304 CYS A O 1
ATOM 2401 N N . ASN A 1 305 ? -42.094 -25.797 -11.133 1 65.25 305 ASN A N 1
ATOM 2402 C CA . ASN A 1 305 ? -43.438 -25.422 -10.648 1 65.25 305 ASN A CA 1
ATOM 2403 C C . ASN A 1 305 ? -44.438 -26.531 -10.906 1 65.25 305 ASN A C 1
ATOM 2405 O O . ASN A 1 305 ? -45.469 -26.641 -10.203 1 65.25 305 ASN A O 1
ATOM 2409 N N . ASN A 1 306 ? -44.25 -27.312 -11.953 1 51 306 ASN A N 1
ATOM 2410 C CA . ASN A 1 306 ? -45.125 -28.453 -12.227 1 51 306 ASN A CA 1
ATOM 2411 C C . ASN A 1 306 ? -44.75 -29.656 -11.367 1 51 306 ASN A C 1
ATOM 2413 O O . ASN A 1 306 ? -45.438 -30.688 -11.422 1 51 306 ASN A O 1
ATOM 2417 N N . LEU A 1 307 ? -43.688 -29.547 -10.727 1 45.75 307 LEU A N 1
ATOM 2418 C CA . LEU A 1 307 ? -43.438 -30.594 -9.734 1 45.75 307 LEU A CA 1
ATOM 2419 C C . LEU A 1 307 ? -44.094 -30.234 -8.398 1 45.75 307 LEU A C 1
ATOM 2421 O O . LEU A 1 307 ? -44.188 -29.062 -8.039 1 45.75 307 LEU A O 1
ATOM 2425 N N . GLU B 1 1 ? -1.544 120.688 57.938 1 55.03 1 GLU B N 1
ATOM 2426 C CA . GLU B 1 1 ? -0.545 120.5 56.875 1 55.03 1 GLU B CA 1
ATOM 2427 C C . GLU B 1 1 ? -0.035 119.062 56.844 1 55.03 1 GLU B C 1
ATOM 2429 O O . GLU B 1 1 ? 0.114 118.5 55.781 1 55.03 1 GLU B O 1
ATOM 2434 N N . ARG B 1 2 ? 0.182 118.562 57.844 1 64.94 2 ARG B N 1
ATOM 2435 C CA . ARG B 1 2 ? 0.706 117.188 57.875 1 64.94 2 ARG B CA 1
ATOM 2436 C C . ARG B 1 2 ? -0.35 116.188 57.438 1 64.94 2 ARG B C 1
ATOM 2438 O O . ARG B 1 2 ? -0.056 115.312 56.656 1 64.94 2 ARG B O 1
ATOM 2445 N N . LEU B 1 3 ? -1.521 116.5 57.906 1 57.78 3 LEU B N 1
ATOM 2446 C CA . LEU B 1 3 ? -2.605 115.562 57.594 1 57.78 3 LEU B CA 1
ATOM 2447 C C . LEU B 1 3 ? -2.945 115.625 56.094 1 57.78 3 LEU B C 1
ATOM 2449 O O . LEU B 1 3 ? -3.219 114.562 55.5 1 57.78 3 LEU B O 1
ATOM 2453 N N . THR B 1 4 ? -2.83 116.75 55.531 1 58.34 4 THR B N 1
ATOM 2454 C CA . THR B 1 4 ? -3.09 116.938 54.094 1 58.34 4 THR B CA 1
ATOM 2455 C C . THR B 1 4 ? -2.021 116.188 53.281 1 58.34 4 THR B C 1
ATOM 2457 O O . THR B 1 4 ? -2.332 115.562 52.281 1 58.34 4 THR B O 1
ATOM 2460 N N . THR B 1 5 ? -0.866 116.188 53.719 1 61.72 5 THR B N 1
ATOM 2461 C CA . THR B 1 5 ? 0.234 115.5 53 1 61.72 5 THR B CA 1
ATOM 2462 C C . THR B 1 5 ? 0.126 114 53.094 1 61.72 5 THR B C 1
ATOM 2464 O O . THR B 1 5 ? 0.371 113.312 52.125 1 61.72 5 THR B O 1
ATOM 2467 N N . GLU B 1 6 ? -0.264 113.625 54.219 1 57.72 6 GLU B N 1
ATOM 2468 C CA . GLU B 1 6 ? -0.407 112.188 54.406 1 57.72 6 GLU B CA 1
ATOM 2469 C C . GLU B 1 6 ? -1.547 111.625 53.562 1 57.72 6 GLU B C 1
ATOM 2471 O O . GLU B 1 6 ? -1.425 110.5 53 1 57.72 6 GLU B O 1
ATOM 2476 N N . VAL B 1 7 ? -2.537 112.375 53.5 1 58.25 7 VAL B N 1
ATOM 2477 C CA . VAL B 1 7 ? -3.686 112 52.688 1 58.25 7 VAL B CA 1
ATOM 2478 C C . VAL B 1 7 ? -3.312 112 51.219 1 58.25 7 VAL B C 1
ATOM 2480 O O . VAL B 1 7 ? -3.697 111.125 50.469 1 58.25 7 VAL B O 1
ATOM 2483 N N . MET B 1 8 ? -2.502 112.812 50.875 1 60.75 8 MET B N 1
ATOM 2484 C CA . MET B 1 8 ? -2.07 112.938 49.5 1 60.75 8 MET B CA 1
ATOM 2485 C C . MET B 1 8 ? -1.141 111.812 49.125 1 60.75 8 MET B C 1
ATOM 2487 O O . MET B 1 8 ? -1.229 111.25 48.031 1 60.75 8 MET B O 1
ATOM 2491 N N . GLN B 1 9 ? -0.38 111.438 50.062 1 60.62 9 GLN B N 1
ATOM 2492 C CA . GLN B 1 9 ? 0.555 110.375 49.812 1 60.62 9 GLN B CA 1
ATOM 2493 C C . GLN B 1 9 ? -0.174 109 49.75 1 60.62 9 GLN B C 1
ATOM 2495 O O . GLN B 1 9 ? 0.156 108.188 48.906 1 60.62 9 GLN B O 1
ATOM 2500 N N . LEU B 1 10 ? -1.066 109 50.656 1 59.41 10 LEU B N 1
ATOM 2501 C CA . LEU B 1 10 ? -1.854 107.75 50.625 1 59.41 10 LEU B CA 1
ATOM 2502 C C . LEU B 1 10 ? -2.682 107.625 49.375 1 59.41 10 LEU B C 1
ATOM 2504 O O . LEU B 1 10 ? -2.842 106.562 48.812 1 59.41 10 LEU B O 1
ATOM 2508 N N . HIS B 1 11 ? -3.121 108.688 48.906 1 61.16 11 HIS B N 1
ATOM 2509 C CA . HIS B 1 11 ? -3.865 108.75 47.656 1 61.16 11 HIS B CA 1
ATOM 2510 C C . HIS B 1 11 ? -2.977 108.375 46.469 1 61.16 11 HIS B C 1
ATOM 2512 O O . HIS B 1 11 ? -3.449 107.75 45.5 1 61.16 11 HIS B O 1
ATOM 2518 N N . ASP B 1 12 ? -1.755 108.625 46.719 1 58.97 12 ASP B N 1
ATOM 2519 C CA . ASP B 1 12 ? -0.843 108.375 45.594 1 58.97 12 ASP B CA 1
ATOM 2520 C C . ASP B 1 12 ? -0.291 107 45.656 1 58.97 12 ASP B C 1
ATOM 2522 O O . ASP B 1 12 ? -0.094 106.375 44.625 1 58.97 12 ASP B O 1
ATOM 2526 N N . ILE B 1 13 ? 0.064 106.625 46.844 1 58.75 13 ILE B N 1
ATOM 2527 C CA . ILE B 1 13 ? 0.804 105.375 46.969 1 58.75 13 ILE B CA 1
ATOM 2528 C C . ILE B 1 13 ? -0.169 104.188 46.969 1 58.75 13 ILE B C 1
ATOM 2530 O O . ILE B 1 13 ? 0.12 103.125 46.406 1 58.75 13 ILE B O 1
ATOM 2534 N N . LEU B 1 14 ? -1.196 104.312 47.594 1 58.06 14 LEU B N 1
ATOM 2535 C CA . LEU B 1 14 ? -2.154 103.25 47.75 1 58.06 14 LEU B CA 1
ATOM 2536 C C . LEU B 1 14 ? -2.615 102.688 46.406 1 58.06 14 LEU B C 1
ATOM 2538 O O . LEU B 1 14 ? -2.654 101.5 46.219 1 58.06 14 LEU B O 1
ATOM 2542 N N . PRO B 1 15 ? -2.928 103.625 45.594 1 60.47 15 PRO B N 1
ATOM 2543 C CA . PRO B 1 15 ? -3.371 103.062 44.312 1 60.47 15 PRO B CA 1
ATOM 2544 C C . PRO B 1 15 ? -2.256 102.312 43.562 1 60.47 15 PRO B C 1
ATOM 2546 O O . PRO B 1 15 ? -2.516 101.375 42.844 1 60.47 15 PRO B O 1
ATOM 2549 N N . LYS B 1 16 ? -1.063 102.688 43.781 1 61.03 16 LYS B N 1
ATOM 2550 C CA . LYS B 1 16 ? 0.063 102.125 43.062 1 61.03 16 LYS B CA 1
ATOM 2551 C C . LYS B 1 16 ? 0.42 100.75 43.562 1 61.03 16 LYS B C 1
ATOM 2553 O O . LYS B 1 16 ? 0.699 99.875 42.781 1 61.03 16 LYS B O 1
ATOM 2558 N N . ILE B 1 17 ? 0.553 100.688 44.812 1 59.53 17 ILE B N 1
ATOM 2559 C CA . ILE B 1 17 ? 0.89 99.438 45.438 1 59.53 17 ILE B CA 1
ATOM 2560 C C . ILE B 1 17 ? -0.237 98.438 45.188 1 59.53 17 ILE B C 1
ATOM 2562 O O . ILE B 1 17 ? 0.016 97.25 44.844 1 59.53 17 ILE B O 1
ATOM 2566 N N . LEU B 1 18 ? -1.37 98.938 45.406 1 62.5 18 LEU B N 1
ATOM 2567 C CA . LEU B 1 18 ? -2.555 98.125 45.188 1 62.5 18 LEU B CA 1
ATOM 2568 C C . LEU B 1 18 ? -2.658 97.688 43.75 1 62.5 18 LEU B C 1
ATOM 2570 O O . LEU B 1 18 ? -3.02 96.562 43.438 1 62.5 18 LEU B O 1
ATOM 2574 N N . ASN B 1 19 ? -2.092 98.625 43 1 66.12 19 ASN B N 1
ATOM 2575 C CA . ASN B 1 19 ? -2.154 98.375 41.562 1 66.12 19 ASN B CA 1
ATOM 2576 C C . ASN B 1 19 ? -1.096 97.375 41.125 1 66.12 19 ASN B C 1
ATOM 2578 O O . ASN B 1 19 ? -1.371 96.5 40.281 1 66.12 19 ASN B O 1
ATOM 2582 N N . SER B 1 20 ? 0.036 97.5 41.781 1 70.25 20 SER B N 1
ATOM 2583 C CA . SER B 1 20 ? 1.103 96.562 41.375 1 70.25 20 SER B CA 1
ATOM 2584 C C . SER B 1 20 ? 0.849 95.125 41.844 1 70.25 20 SER B C 1
ATOM 2586 O O . SER B 1 20 ? 1.018 94.188 41.062 1 70.25 20 SER B O 1
ATOM 2588 N N . ASP B 1 21 ? 0.469 95.062 43.031 1 72.25 21 ASP B N 1
ATOM 2589 C CA . ASP B 1 21 ? 0.176 93.75 43.594 1 72.25 21 ASP B CA 1
ATOM 2590 C C . ASP B 1 21 ? -1.041 93.125 42.906 1 72.25 21 ASP B C 1
ATOM 2592 O O . ASP B 1 21 ? -1.07 91.938 42.656 1 72.25 21 ASP B O 1
ATOM 2596 N N . PHE B 1 22 ? -1.938 94 42.594 1 74.31 22 PHE B N 1
ATOM 2597 C CA . PHE B 1 22 ? -3.145 93.562 41.906 1 74.31 22 PHE B CA 1
ATOM 2598 C C . PHE B 1 22 ? -2.826 93.125 40.469 1 74.31 22 PHE B C 1
ATOM 2600 O O . PHE B 1 22 ? -3.326 92.125 40 1 74.31 22 PHE B O 1
ATOM 2607 N N . LEU B 1 23 ? -1.956 94 39.969 1 76.19 23 LEU B N 1
ATOM 2608 C CA . LEU B 1 23 ? -1.538 93.688 38.594 1 76.19 23 LEU B CA 1
ATOM 2609 C C . LEU B 1 23 ? -0.758 92.375 38.562 1 76.19 23 LEU B C 1
ATOM 2611 O O . LEU B 1 23 ? -0.947 91.562 37.656 1 76.19 23 LEU B O 1
ATOM 2615 N N . GLU B 1 24 ? 0.051 92.188 39.562 1 79.31 24 GLU B N 1
ATOM 2616 C CA . GLU B 1 24 ? 0.832 90.938 39.656 1 79.31 24 GLU B CA 1
ATOM 2617 C C . GLU B 1 24 ? -0.07 89.75 39.906 1 79.31 24 GLU B C 1
ATOM 2619 O O . GLU B 1 24 ? 0.153 88.688 39.344 1 79.31 24 GLU B O 1
ATOM 2624 N N . SER B 1 25 ? -1.093 89.938 40.656 1 78.31 25 SER B N 1
ATOM 2625 C CA . SER B 1 25 ? -2.049 88.812 40.938 1 78.31 25 SER B CA 1
ATOM 2626 C C . SER B 1 25 ? -2.852 88.5 39.688 1 78.31 25 SER B C 1
ATOM 2628 O O . SER B 1 25 ? -3.098 87.312 39.406 1 78.31 25 SER B O 1
ATOM 2630 N N . PHE B 1 26 ? -3.074 89.5 38.906 1 81.75 26 PHE B N 1
ATOM 2631 C CA . PHE B 1 26 ? -3.828 89.25 37.688 1 81.75 26 PHE B CA 1
ATOM 2632 C C . PHE B 1 26 ? -2.973 88.562 36.656 1 81.75 26 PHE B C 1
ATOM 2634 O O . PHE B 1 26 ? -3.465 87.688 35.938 1 81.75 26 PHE B O 1
ATOM 2641 N N . GLN B 1 27 ? -1.742 88.938 36.656 1 84.38 27 GLN B N 1
ATOM 2642 C CA . GLN B 1 27 ? -0.815 88.25 35.75 1 84.38 27 GLN B CA 1
ATOM 2643 C C . GLN B 1 27 ? -0.623 86.812 36.156 1 84.38 27 GLN B C 1
ATOM 2645 O O . GLN B 1 27 ? -0.568 85.938 35.281 1 84.38 27 GLN B O 1
ATOM 2650 N N . LYS B 1 28 ? -0.6 86.562 37.375 1 86.81 28 LYS B N 1
ATOM 2651 C CA . LYS B 1 28 ? -0.477 85.188 37.875 1 86.81 28 LYS B CA 1
ATOM 2652 C C . LYS B 1 28 ? -1.726 84.375 37.562 1 86.81 28 LYS B C 1
ATOM 2654 O O . LYS B 1 28 ? -1.631 83.188 37.188 1 86.81 28 LYS B O 1
ATOM 2659 N N . LEU B 1 29 ? -2.893 85 37.656 1 87.12 29 LEU B N 1
ATOM 2660 C CA . LEU B 1 29 ? -4.16 84.375 37.344 1 87.12 29 LEU B CA 1
ATOM 2661 C C . LEU B 1 29 ? -4.211 83.938 35.875 1 87.12 29 LEU B C 1
ATOM 2663 O O . LEU B 1 29 ? -4.609 82.812 35.531 1 87.12 29 LEU B O 1
ATOM 2667 N N . ASP B 1 30 ? -3.703 84.875 35.031 1 87.69 30 ASP B N 1
ATOM 2668 C CA . ASP B 1 30 ? -3.68 84.625 33.594 1 87.69 30 ASP B CA 1
ATOM 2669 C C . ASP B 1 30 ? -2.729 83.438 33.25 1 87.69 30 ASP B C 1
ATOM 2671 O O . ASP B 1 30 ? -3.041 82.625 32.438 1 87.69 30 ASP B O 1
ATOM 2675 N N . ALA B 1 31 ? -1.641 83.5 33.906 1 90.19 31 ALA B N 1
ATOM 2676 C CA . ALA B 1 31 ? -0.647 82.438 33.656 1 90.19 31 ALA B CA 1
ATOM 2677 C C . ALA B 1 31 ? -1.179 81.062 34.094 1 90.19 31 ALA B C 1
ATOM 2679 O O . ALA B 1 31 ? -0.974 80.062 33.406 1 90.19 31 ALA B O 1
ATOM 2680 N N . LEU B 1 32 ? -1.96 81 35.188 1 90.56 32 LEU B N 1
ATOM 2681 C CA . LEU B 1 32 ? -2.523 79.75 35.719 1 90.56 32 LEU B CA 1
ATOM 2682 C C . LEU B 1 32 ? -3.635 79.25 34.812 1 90.56 32 LEU B C 1
ATOM 2684 O O . LEU B 1 32 ? -3.734 78 34.562 1 90.56 32 LEU B O 1
ATOM 2688 N N . GLU B 1 33 ? -4.359 80.188 34.312 1 91.56 33 GLU B N 1
ATOM 2689 C CA . GLU B 1 33 ? -5.422 79.812 33.375 1 91.56 33 GLU B CA 1
ATOM 2690 C C . GLU B 1 33 ? -4.852 79.188 32.094 1 91.56 33 GLU B C 1
ATOM 2692 O O . GLU B 1 33 ? -5.383 78.188 31.578 1 91.56 33 GLU B O 1
ATOM 2697 N N . THR B 1 34 ? -3.738 79.75 31.594 1 93.12 34 THR B N 1
ATOM 2698 C CA . THR B 1 34 ? -3.066 79.25 30.406 1 93.12 34 THR B CA 1
ATOM 2699 C C . THR B 1 34 ? -2.508 77.812 30.672 1 93.12 34 THR B C 1
ATOM 2701 O O . THR B 1 34 ? -2.6 76.938 29.812 1 93.12 34 THR B O 1
ATOM 2704 N N . THR B 1 35 ? -1.995 77.625 31.812 1 93.5 35 THR B N 1
ATOM 2705 C CA . THR B 1 35 ? -1.461 76.312 32.188 1 93.5 35 THR B CA 1
ATOM 2706 C C . THR B 1 35 ? -2.572 75.25 32.281 1 93.5 35 THR B C 1
ATOM 2708 O O . THR B 1 35 ? -2.389 74.125 31.828 1 93.5 35 THR B O 1
ATOM 2711 N N . ILE B 1 36 ? -3.725 75.688 32.812 1 94.12 36 ILE B N 1
ATOM 2712 C CA . ILE B 1 36 ? -4.883 74.812 32.906 1 94.12 36 ILE B CA 1
ATOM 2713 C C . ILE B 1 36 ? -5.344 74.375 31.516 1 94.12 36 ILE B C 1
ATOM 2715 O O . ILE B 1 36 ? -5.625 73.188 31.281 1 94.12 36 ILE B O 1
ATOM 2719 N N . GLU B 1 37 ? -5.328 75.438 30.703 1 93.88 37 GLU B N 1
ATOM 2720 C CA . GLU B 1 37 ? -5.738 75.125 29.328 1 93.88 37 GLU B CA 1
ATOM 2721 C C . GLU B 1 37 ? -4.766 74.188 28.641 1 93.88 37 GLU B C 1
ATOM 2723 O O . GLU B 1 37 ? -5.184 73.25 27.984 1 93.88 37 GLU B O 1
ATOM 2728 N N . LYS B 1 38 ? -3.512 74.438 28.766 1 95.25 38 LYS B N 1
ATOM 2729 C CA . LYS B 1 38 ? -2.482 73.562 28.172 1 95.25 38 LYS B CA 1
ATOM 2730 C C . LYS B 1 38 ? -2.584 72.125 28.719 1 95.25 38 LYS B C 1
ATOM 2732 O O . LYS B 1 38 ? -2.551 71.188 27.938 1 95.25 38 LYS B O 1
ATOM 2737 N N . LYS B 1 39 ? -2.775 72 29.984 1 95.25 39 LYS B N 1
ATOM 2738 C CA . LYS B 1 39 ? -2.906 70.688 30.609 1 95.25 39 LYS B CA 1
ATOM 2739 C C . LYS B 1 39 ? -4.195 70 30.172 1 95.25 39 LYS B C 1
ATOM 2741 O O . LYS B 1 39 ? -4.223 68.75 29.984 1 95.25 39 LYS B O 1
ATOM 2746 N N . GLY B 1 40 ? -5.191 70.75 30 1 95 40 GLY B N 1
ATOM 2747 C CA . GLY B 1 40 ? -6.449 70.25 29.484 1 95 40 GLY B CA 1
ATOM 2748 C C . GLY B 1 40 ? -6.324 69.625 28.094 1 95 40 GLY B C 1
ATOM 2749 O O . GLY B 1 40 ? -6.848 68.562 27.812 1 95 40 GLY B O 1
ATOM 2750 N N . ASN B 1 41 ? -5.594 70.375 27.266 1 96.31 41 ASN B N 1
ATOM 2751 C CA . ASN B 1 41 ? -5.34 69.875 25.906 1 96.31 41 ASN B CA 1
ATOM 2752 C C . ASN B 1 41 ? -4.496 68.625 25.906 1 96.31 41 ASN B C 1
ATOM 2754 O O . ASN B 1 41 ? -4.773 67.688 25.141 1 96.31 41 ASN B O 1
ATOM 2758 N N . GLU B 1 42 ? -3.561 68.562 26.703 1 96.12 42 GLU B N 1
ATOM 2759 C CA . GLU B 1 42 ? -2.713 67.375 26.844 1 96.12 42 GLU B CA 1
ATOM 2760 C C . GLU B 1 42 ? -3.516 66.188 27.328 1 96.12 42 GLU B C 1
ATOM 2762 O O . GLU B 1 42 ? -3.305 65.062 26.859 1 96.12 42 GLU B O 1
ATOM 2767 N N . LEU B 1 43 ? -4.418 66.375 28.25 1 96.88 43 LEU B N 1
ATOM 2768 C CA . LEU B 1 43 ? -5.277 65.375 28.781 1 96.88 43 LEU B CA 1
ATOM 2769 C C . LEU B 1 43 ? -6.148 64.75 27.688 1 96.88 43 LEU B C 1
ATOM 2771 O O . LEU B 1 43 ? -6.273 63.531 27.578 1 96.88 43 LEU B O 1
ATOM 2775 N N . GLU B 1 44 ? -6.664 65.625 26.875 1 96.38 44 GLU B N 1
ATOM 2776 C CA . GLU B 1 44 ? -7.523 65.188 25.797 1 96.38 44 GLU B CA 1
ATOM 2777 C C . GLU B 1 44 ? -6.734 64.375 24.781 1 96.38 44 GLU B C 1
ATOM 2779 O O . GLU B 1 44 ? -7.195 63.312 24.328 1 96.38 44 GLU B O 1
ATOM 2784 N N . GLU B 1 45 ? -5.59 64.812 24.469 1 96.62 45 GLU B N 1
ATOM 2785 C CA . GLU B 1 45 ? -4.73 64.062 23.531 1 96.62 45 GLU B CA 1
ATOM 2786 C C . GLU B 1 45 ? -4.352 62.719 24.078 1 96.62 45 GLU B C 1
ATOM 2788 O O . GLU B 1 45 ? -4.41 61.719 23.359 1 96.62 45 GLU B O 1
ATOM 2793 N N . LEU B 1 46 ? -4.008 62.594 25.312 1 96.81 46 LEU B N 1
ATOM 2794 C CA . LEU B 1 46 ? -3.605 61.344 25.953 1 96.81 46 LEU B CA 1
ATOM 2795 C C . LEU B 1 46 ? -4.781 60.375 26.062 1 96.81 46 LEU B C 1
ATOM 2797 O O . LEU B 1 46 ? -4.613 59.156 25.922 1 96.81 46 LEU B O 1
ATOM 2801 N N . ARG B 1 47 ? -5.938 61 26.328 1 96.94 47 ARG B N 1
ATOM 2802 C CA . ARG B 1 47 ? -7.141 60.188 26.359 1 96.94 47 ARG B CA 1
ATOM 2803 C C . ARG B 1 47 ? -7.395 59.531 25 1 96.94 47 ARG B C 1
ATOM 2805 O O . ARG B 1 47 ? -7.711 58.344 24.938 1 96.94 47 ARG B O 1
ATOM 2812 N N . MET B 1 48 ? -7.195 60.219 23.953 1 97.12 48 MET B N 1
ATOM 2813 C CA . MET B 1 48 ? -7.379 59.688 22.594 1 97.12 48 MET B CA 1
ATOM 2814 C C . MET B 1 48 ? -6.344 58.625 22.281 1 97.12 48 MET B C 1
ATOM 2816 O O . MET B 1 48 ? -6.676 57.594 21.703 1 97.12 48 MET B O 1
ATOM 2820 N N . ASP B 1 49 ? -5.137 58.844 22.672 1 96.75 49 ASP B N 1
ATOM 2821 C CA . ASP B 1 49 ? -4.074 57.875 22.469 1 96.75 49 ASP B CA 1
ATOM 2822 C C . ASP B 1 49 ? -4.375 56.562 23.219 1 96.75 49 ASP B C 1
ATOM 2824 O O . ASP B 1 49 ? -4.203 55.469 22.672 1 96.75 49 ASP B O 1
ATOM 2828 N N . CYS B 1 50 ? -4.805 56.719 24.422 1 97.06 50 CYS B N 1
ATOM 2829 C CA . CYS B 1 50 ? -5.129 55.562 25.25 1 97.06 50 CYS B CA 1
ATOM 2830 C C . CYS B 1 50 ? -6.242 54.75 24.609 1 97.06 50 CYS B C 1
ATOM 2832 O O . CYS B 1 50 ? -6.145 53.531 24.531 1 97.06 50 CYS B O 1
ATOM 2834 N N . GLU B 1 51 ? -7.215 55.5 24.141 1 97.38 51 GLU B N 1
ATOM 2835 C CA . GLU B 1 51 ? -8.312 54.812 23.469 1 97.38 51 GLU B CA 1
ATOM 2836 C C . GLU B 1 51 ? -7.84 54.125 22.188 1 97.38 51 GLU B C 1
ATOM 2838 O O . GLU B 1 51 ? -8.305 53.031 21.859 1 97.38 51 GLU B O 1
ATOM 2843 N N . HIS B 1 52 ? -6.992 54.75 21.484 1 97.44 52 HIS B N 1
ATOM 2844 C CA . HIS B 1 52 ? -6.414 54.156 20.266 1 97.44 52 HIS B CA 1
ATOM 2845 C C . HIS B 1 52 ? -5.645 52.875 20.562 1 97.44 52 HIS B C 1
ATOM 2847 O O . HIS B 1 52 ? -5.844 51.875 19.906 1 97.44 52 HIS B O 1
ATOM 2853 N N . TYR B 1 53 ? -4.863 52.875 21.594 1 98 53 TYR B N 1
ATOM 2854 C CA . TYR B 1 53 ? -4.082 51.719 21.969 1 98 53 TYR B CA 1
ATOM 2855 C C . TYR B 1 53 ? -4.988 50.594 22.453 1 98 53 TYR B C 1
ATOM 2857 O O . TYR B 1 53 ? -4.75 49.406 22.156 1 98 53 TYR B O 1
ATOM 2865 N N . LYS B 1 54 ? -5.953 51.031 23.188 1 97.56 54 LYS B N 1
ATOM 2866 C CA . LYS B 1 54 ? -6.914 50.031 23.672 1 97.56 54 LYS B CA 1
ATOM 2867 C C . LYS B 1 54 ? -7.602 49.312 22.516 1 97.56 54 LYS B C 1
ATOM 2869 O O . LYS B 1 54 ? -7.723 48.094 22.516 1 97.56 54 LYS B O 1
ATOM 2874 N N . ALA B 1 55 ? -7.98 50.031 21.516 1 98 55 ALA B N 1
ATOM 2875 C CA . ALA B 1 55 ? -8.648 49.469 20.344 1 98 55 ALA B CA 1
ATOM 2876 C C . ALA B 1 55 ? -7.711 48.562 19.562 1 98 55 ALA B C 1
ATOM 2878 O O . ALA B 1 55 ? -8.109 47.469 19.125 1 98 55 ALA B O 1
ATOM 2879 N N . ARG B 1 56 ? -6.531 48.969 19.375 1 97.94 56 ARG B N 1
ATOM 2880 C CA . ARG B 1 56 ? -5.539 48.188 18.641 1 97.94 56 ARG B CA 1
ATOM 2881 C C . ARG B 1 56 ? -5.215 46.875 19.391 1 97.94 56 ARG B C 1
ATOM 2883 O O . ARG B 1 56 ? -4.996 45.844 18.781 1 97.94 56 ARG B O 1
ATOM 2890 N N . LEU B 1 57 ? -5.168 46.969 20.703 1 98.19 57 LEU B N 1
ATOM 2891 C CA . LEU B 1 57 ? -4.926 45.812 21.547 1 98.19 57 LEU B CA 1
ATOM 2892 C C . LEU B 1 57 ? -6.047 44.781 21.391 1 98.19 57 LEU B C 1
ATOM 2894 O O . LEU B 1 57 ? -5.785 43.594 21.188 1 98.19 57 LEU B O 1
ATOM 2898 N N . GLU B 1 58 ? -7.23 45.281 21.453 1 98.06 58 GLU B N 1
ATOM 2899 C CA . GLU B 1 58 ? -8.383 44.406 21.281 1 98.06 58 GLU B CA 1
ATOM 2900 C C . GLU B 1 58 ? -8.352 43.719 19.922 1 98.06 58 GLU B C 1
ATOM 2902 O O . GLU B 1 58 ? -8.609 42.5 19.812 1 98.06 58 GLU B O 1
ATOM 2907 N N . ALA B 1 59 ? -8.016 44.406 18.922 1 98 59 ALA B N 1
ATOM 2908 C CA . ALA B 1 59 ? -7.926 43.844 17.562 1 98 59 ALA B CA 1
ATOM 2909 C C . ALA B 1 59 ? -6.812 42.812 17.469 1 98 59 ALA B C 1
ATOM 2911 O O . ALA B 1 59 ? -6.992 41.75 16.875 1 98 59 ALA B O 1
ATOM 2912 N N . ALA B 1 60 ? -5.699 43.094 18.031 1 97.81 60 ALA B N 1
ATOM 2913 C CA . ALA B 1 60 ? -4.562 42.188 18.016 1 97.81 60 ALA B CA 1
ATOM 2914 C C . ALA B 1 60 ? -4.883 40.875 18.75 1 97.81 60 ALA B C 1
ATOM 2916 O O . ALA B 1 60 ? -4.52 39.781 18.297 1 97.81 60 ALA B O 1
ATOM 2917 N N . GLN B 1 61 ? -5.523 41.094 19.875 1 97.94 61 GLN B N 1
ATOM 2918 C CA . GLN B 1 61 ? -5.914 39.906 20.656 1 97.94 61 GLN B CA 1
ATOM 2919 C C . GLN B 1 61 ? -6.91 39.031 19.891 1 97.94 61 GLN B C 1
ATOM 2921 O O . GLN B 1 61 ? -6.816 37.812 19.906 1 97.94 61 GLN B O 1
ATOM 2926 N N . ALA B 1 62 ? -7.781 39.625 19.188 1 97.88 62 ALA B N 1
ATOM 2927 C CA . ALA B 1 62 ? -8.758 38.875 18.391 1 97.88 62 ALA B CA 1
ATOM 2928 C C . ALA B 1 62 ? -8.078 38.156 17.234 1 97.88 62 ALA B C 1
ATOM 2930 O O . ALA B 1 62 ? -8.406 37 16.953 1 97.88 62 ALA B O 1
ATOM 2931 N N . ASP B 1 63 ? -7.164 38.812 16.656 1 97.19 63 ASP B N 1
ATOM 2932 C CA . ASP B 1 63 ? -6.402 38.188 15.578 1 97.19 63 ASP B CA 1
ATOM 2933 C C . ASP B 1 63 ? -5.625 36.969 16.078 1 97.19 63 ASP B C 1
ATOM 2935 O O . ASP B 1 63 ? -5.578 35.938 15.414 1 97.19 63 ASP B O 1
ATOM 2939 N N . CYS B 1 64 ? -5.105 37.125 17.234 1 97.31 64 CYS B N 1
ATOM 2940 C CA . CYS B 1 64 ? -4.32 36.062 17.828 1 97.31 64 CYS B CA 1
ATOM 2941 C C . CYS B 1 64 ? -5.199 34.844 18.141 1 97.31 64 CYS B C 1
ATOM 2943 O O . CYS B 1 64 ? -4.801 33.719 17.906 1 97.31 64 CYS B O 1
ATOM 2945 N N . VAL B 1 65 ? -6.367 35.156 18.578 1 97.44 65 VAL B N 1
ATOM 2946 C CA . VAL B 1 65 ? -7.309 34.062 18.891 1 97.44 65 VAL B CA 1
ATOM 2947 C C . VAL B 1 65 ? -7.695 33.344 17.609 1 97.44 65 VAL B C 1
ATOM 2949 O O . VAL B 1 65 ? -7.777 32.125 17.594 1 97.44 65 VAL B O 1
ATOM 2952 N N . ARG B 1 66 ? -7.848 34.031 16.578 1 97.25 66 ARG B N 1
ATOM 2953 C CA . ARG B 1 66 ? -8.18 33.438 15.281 1 97.25 66 ARG B CA 1
ATOM 2954 C C . ARG B 1 66 ? -7.047 32.562 14.781 1 97.25 66 ARG B C 1
ATOM 2956 O O . ARG B 1 66 ? -7.285 31.438 14.328 1 97.25 66 ARG B O 1
ATOM 2963 N N . GLU B 1 67 ? -5.887 33.094 14.891 1 97.31 67 GLU B N 1
ATOM 2964 C CA . GLU B 1 67 ? -4.719 32.312 14.469 1 97.31 67 GLU B CA 1
ATOM 2965 C C . GLU B 1 67 ? -4.578 31.031 15.281 1 97.31 67 GLU B C 1
ATOM 2967 O O . GLU B 1 67 ? -4.25 29.969 14.734 1 97.31 67 GLU B O 1
ATOM 2972 N N . ARG B 1 68 ? -4.879 31.141 16.516 1 97.44 68 ARG B N 1
ATOM 2973 C CA . ARG B 1 68 ? -4.793 29.969 17.406 1 97.44 68 ARG B CA 1
ATOM 2974 C C . ARG B 1 68 ? -5.82 28.922 17.016 1 97.44 68 ARG B C 1
ATOM 2976 O O . ARG B 1 68 ? -5.508 27.719 16.984 1 97.44 68 ARG B O 1
ATOM 2983 N N . LYS B 1 69 ? -6.914 29.328 16.719 1 97.75 69 LYS B N 1
ATOM 2984 C CA . LYS B 1 69 ? -7.969 28.391 16.328 1 97.75 69 LYS B CA 1
ATOM 2985 C C . LYS B 1 69 ? -7.621 27.688 15.023 1 97.75 69 LYS B C 1
ATOM 2987 O O . LYS B 1 69 ? -7.812 26.484 14.898 1 97.75 69 LYS B O 1
ATOM 2992 N N . GLU B 1 70 ? -7.141 28.422 14.133 1 98.06 70 GLU B N 1
ATOM 2993 C CA . GLU B 1 70 ? -6.734 27.844 12.852 1 98.06 70 GLU B CA 1
ATOM 2994 C C . GLU B 1 70 ? -5.598 26.844 13.031 1 98.06 70 GLU B C 1
ATOM 2996 O O . GLU B 1 70 ? -5.594 25.781 12.414 1 98.06 70 GLU B O 1
ATOM 3001 N N . LYS B 1 71 ? -4.691 27.234 13.797 1 98.12 71 LYS B N 1
ATOM 3002 C CA . LYS B 1 71 ? -3.564 26.359 14.102 1 98.12 71 LYS B CA 1
ATOM 3003 C C . LYS B 1 71 ? -4.043 25.016 14.672 1 98.12 71 LYS B C 1
ATOM 3005 O O . LYS B 1 71 ? -3.572 23.953 14.266 1 98.12 71 LYS B O 1
ATOM 3010 N N . LEU B 1 72 ? -4.984 25.156 15.586 1 98.06 72 LEU B N 1
ATOM 3011 C CA . LEU B 1 72 ? -5.508 23.953 16.219 1 98.06 72 LEU B CA 1
ATOM 3012 C C . LEU B 1 72 ? -6.199 23.062 15.188 1 98.06 72 LEU B C 1
ATOM 3014 O O . LEU B 1 72 ? -6.055 21.844 15.227 1 98.06 72 LEU B O 1
ATOM 3018 N N . ASN B 1 73 ? -6.852 23.672 14.336 1 98.25 73 ASN B N 1
ATOM 3019 C CA . ASN B 1 73 ? -7.531 22.922 13.281 1 98.25 73 ASN B CA 1
ATOM 3020 C C . ASN B 1 73 ? -6.535 22.203 12.367 1 98.25 73 ASN B C 1
ATOM 3022 O O . ASN B 1 73 ? -6.699 21.031 12.07 1 98.25 73 ASN B O 1
ATOM 3026 N N . ILE B 1 74 ? -5.535 22.891 11.992 1 98.62 74 ILE B N 1
ATOM 3027 C CA . ILE B 1 74 ? -4.535 22.312 11.102 1 98.62 74 ILE B CA 1
ATOM 3028 C C . ILE B 1 74 ? -3.779 21.203 11.82 1 98.62 74 ILE B C 1
ATOM 3030 O O . ILE B 1 74 ? -3.426 20.188 11.211 1 98.62 74 ILE B O 1
ATOM 3034 N N . ARG B 1 75 ? -3.578 21.469 13.047 1 98.38 75 ARG B N 1
ATOM 3035 C CA . ARG B 1 75 ? -2.914 20.438 13.852 1 98.38 75 ARG B CA 1
ATOM 3036 C C . ARG B 1 75 ? -3.736 19.156 13.891 1 98.38 75 ARG B C 1
ATOM 3038 O O . ARG B 1 75 ? -3.188 18.062 13.797 1 98.38 75 ARG B O 1
ATOM 3045 N N . GLN B 1 76 ? -4.988 19.328 14.008 1 98.38 76 GLN B N 1
ATOM 3046 C CA . GLN B 1 76 ? -5.875 18.172 14.008 1 98.38 76 GLN B CA 1
ATOM 3047 C C . GLN B 1 76 ? -5.836 17.453 12.656 1 98.38 76 GLN B C 1
ATOM 3049 O O . GLN B 1 76 ? -5.781 16.219 12.609 1 98.38 76 GLN B O 1
ATOM 3054 N N . GLN B 1 77 ? -5.82 18.156 11.641 1 98.44 77 GLN B N 1
ATOM 3055 C CA . GLN B 1 77 ? -5.738 17.578 10.305 1 98.44 77 GLN B CA 1
ATOM 3056 C C . GLN B 1 77 ? -4.418 16.828 10.102 1 98.44 77 GLN B C 1
ATOM 3058 O O . GLN B 1 77 ? -4.383 15.773 9.469 1 98.44 77 GLN B O 1
ATOM 3063 N N . LEU B 1 78 ? -3.414 17.406 10.594 1 98.5 78 LEU B N 1
ATOM 3064 C CA . LEU B 1 78 ? -2.107 16.766 10.516 1 98.5 78 LEU B CA 1
ATOM 3065 C C . LEU B 1 78 ? -2.109 15.438 11.25 1 98.5 78 LEU B C 1
ATOM 3067 O O . LEU B 1 78 ? -1.601 14.438 10.742 1 98.5 78 LEU B O 1
ATOM 3071 N N . ASN B 1 79 ? -2.695 15.508 12.422 1 98.5 79 ASN B N 1
ATOM 3072 C CA . ASN B 1 79 ? -2.777 14.273 13.195 1 98.5 79 ASN B CA 1
ATOM 3073 C C . ASN B 1 79 ? -3.584 13.203 12.461 1 98.5 79 ASN B C 1
ATOM 3075 O O . ASN B 1 79 ? -3.199 12.039 12.453 1 98.5 79 ASN B O 1
ATOM 3079 N N . ASP B 1 80 ? -4.594 13.562 11.82 1 98.25 80 ASP B N 1
ATOM 3080 C CA . ASP B 1 80 ? -5.406 12.648 11.031 1 98.25 80 ASP B CA 1
ATOM 3081 C C . ASP B 1 80 ? -4.613 12.078 9.852 1 98.25 80 ASP B C 1
ATOM 3083 O O . ASP B 1 80 ? -4.691 10.883 9.57 1 98.25 80 ASP B O 1
ATOM 3087 N N . ALA B 1 81 ? -3.918 12.883 9.211 1 98.06 81 ALA B N 1
ATOM 3088 C CA . ALA B 1 81 ? -3.107 12.461 8.078 1 98.06 81 ALA B CA 1
ATOM 3089 C C . ALA B 1 81 ? -2.035 11.461 8.508 1 98.06 81 ALA B C 1
ATOM 3091 O O . ALA B 1 81 ? -1.783 10.477 7.816 1 98.06 81 ALA B O 1
ATOM 3092 N N . LYS B 1 82 ? -1.481 11.742 9.609 1 97.94 82 LYS B N 1
ATOM 3093 C CA . LYS B 1 82 ? -0.456 10.844 10.133 1 97.94 82 LYS B CA 1
ATOM 3094 C C . LYS B 1 82 ? -1.042 9.477 10.469 1 97.94 82 LYS B C 1
ATOM 3096 O O . LYS B 1 82 ? -0.407 8.445 10.227 1 97.94 82 LYS B O 1
ATOM 3101 N N . GLN B 1 83 ? -2.207 9.523 11.039 1 98 83 GLN B N 1
ATOM 3102 C CA . GLN B 1 83 ? -2.887 8.273 11.344 1 98 83 GLN B CA 1
ATOM 3103 C C . GLN B 1 83 ? -3.211 7.5 10.07 1 98 83 GLN B C 1
ATOM 3105 O O . GLN B 1 83 ? -3.064 6.277 10.023 1 98 83 GLN B O 1
ATOM 3110 N N . GLN B 1 84 ? -3.615 8.188 9.078 1 97.38 84 GLN B N 1
ATOM 3111 C CA . GLN B 1 84 ? -3.906 7.566 7.793 1 97.38 84 GLN B CA 1
ATOM 3112 C C . GLN B 1 84 ? -2.646 6.977 7.172 1 97.38 84 GLN B C 1
ATOM 3114 O O . GLN B 1 84 ? -2.691 5.906 6.562 1 97.38 84 GLN B O 1
ATOM 3119 N N . LEU B 1 85 ? -1.562 7.676 7.332 1 97.38 85 LEU B N 1
ATOM 3120 C CA . LEU B 1 85 ? -0.283 7.195 6.824 1 97.38 85 LEU B CA 1
ATOM 3121 C C . LEU B 1 85 ? 0.086 5.859 7.465 1 97.38 85 LEU B C 1
ATOM 3123 O O . LEU B 1 85 ? 0.513 4.934 6.77 1 97.38 85 LEU B O 1
ATOM 3127 N N . LEU B 1 86 ? -0.143 5.809 8.75 1 97.12 86 LEU B N 1
ATOM 3128 C CA . LEU B 1 86 ? 0.176 4.586 9.477 1 97.12 86 LEU B CA 1
ATOM 3129 C C . LEU B 1 86 ? -0.728 3.439 9.039 1 97.12 86 LEU B C 1
ATOM 3131 O O . LEU B 1 86 ? -0.254 2.324 8.805 1 97.12 86 LEU B O 1
ATOM 3135 N N . GLN B 1 87 ? -1.962 3.705 8.875 1 96.69 87 GLN B N 1
ATOM 3136 C CA . GLN B 1 87 ? -2.928 2.686 8.477 1 96.69 87 GLN B CA 1
ATOM 3137 C C . GLN B 1 87 ? -2.646 2.18 7.066 1 96.69 87 GLN B C 1
ATOM 3139 O O . GLN B 1 87 ? -2.709 0.976 6.809 1 96.69 87 GLN B O 1
ATOM 3144 N N . GLN B 1 88 ? -2.32 3.086 6.188 1 95.62 88 GLN B N 1
ATOM 3145 C CA . GLN B 1 88 ? -2.02 2.721 4.809 1 95.62 88 GLN B CA 1
ATOM 3146 C C . GLN B 1 88 ? -0.747 1.884 4.727 1 95.62 88 GLN B C 1
ATOM 3148 O O . GLN B 1 88 ? -0.675 0.929 3.949 1 95.62 88 GLN B O 1
ATOM 3153 N N . ALA B 1 89 ? 0.227 2.309 5.48 1 95.69 89 ALA B N 1
ATOM 3154 C CA . ALA B 1 89 ? 1.475 1.55 5.496 1 95.69 89 ALA B CA 1
ATOM 3155 C C . ALA B 1 89 ? 1.247 0.132 6.016 1 95.69 89 ALA B C 1
ATOM 3157 O O . ALA B 1 89 ? 1.78 -0.831 5.457 1 95.69 89 ALA B O 1
ATOM 3158 N N . GLU B 1 90 ? 0.458 0.003 7.055 1 96.56 90 GLU B N 1
ATOM 3159 C CA . GLU B 1 90 ? 0.137 -1.302 7.625 1 96.56 90 GLU B CA 1
ATOM 3160 C C . GLU B 1 90 ? -0.621 -2.17 6.625 1 96.56 90 GLU B C 1
ATOM 3162 O O . GLU B 1 90 ? -0.295 -3.344 6.441 1 96.56 90 GLU B O 1
ATOM 3167 N N . TYR B 1 91 ? -1.588 -1.574 6.008 1 97.69 91 TYR B N 1
ATOM 3168 C CA . TYR B 1 91 ? -2.363 -2.287 5 1 97.69 91 TYR B CA 1
ATOM 3169 C C . TYR B 1 91 ? -1.465 -2.789 3.875 1 97.69 91 TYR B C 1
ATOM 3171 O O . TYR B 1 91 ? -1.534 -3.959 3.492 1 97.69 91 TYR B O 1
ATOM 3179 N N . CYS B 1 92 ? -0.641 -1.877 3.332 1 97.25 92 CYS B N 1
ATOM 3180 C CA . CYS B 1 92 ? 0.227 -2.209 2.209 1 97.25 92 CYS B CA 1
ATOM 3181 C C . CYS B 1 92 ? 1.197 -3.324 2.58 1 97.25 92 CYS B C 1
ATOM 3183 O O . CYS B 1 92 ? 1.42 -4.246 1.794 1 97.25 92 CYS B O 1
ATOM 3185 N N . THR B 1 93 ? 1.718 -3.254 3.744 1 97.19 93 THR B N 1
ATOM 3186 C CA . THR B 1 93 ? 2.676 -4.25 4.211 1 97.19 93 THR B CA 1
ATOM 3187 C C . THR B 1 93 ? 1.996 -5.602 4.406 1 97.19 93 THR B C 1
ATOM 3189 O O . THR B 1 93 ? 2.543 -6.637 4.02 1 97.19 93 THR B O 1
ATOM 3192 N N . GLU B 1 94 ? 0.819 -5.594 4.973 1 97.56 94 GLU B N 1
ATOM 3193 C CA . GLU B 1 94 ? 0.075 -6.832 5.188 1 97.56 94 GLU B CA 1
ATOM 3194 C C . GLU B 1 94 ? -0.303 -7.488 3.861 1 97.56 94 GLU B C 1
ATOM 3196 O O . GLU B 1 94 ? -0.152 -8.695 3.697 1 97.56 94 GLU B O 1
ATOM 3201 N N . MET B 1 95 ? -0.807 -6.684 3.002 1 97.75 95 MET B N 1
ATOM 3202 C CA . MET B 1 95 ? -1.183 -7.164 1.675 1 97.75 95 MET B CA 1
ATOM 3203 C C . MET B 1 95 ? 0.028 -7.727 0.938 1 97.75 95 MET B C 1
ATOM 3205 O O . MET B 1 95 ? -0.035 -8.82 0.376 1 97.75 95 MET B O 1
ATOM 3209 N N . GLY B 1 96 ? 1.11 -6.941 0.941 1 98.12 96 GLY B N 1
ATOM 3210 C CA . GLY B 1 96 ? 2.334 -7.395 0.3 1 98.12 96 GLY B CA 1
ATOM 3211 C C . GLY B 1 96 ? 2.855 -8.703 0.867 1 98.12 96 GLY B C 1
ATOM 3212 O O . GLY B 1 96 ? 3.229 -9.602 0.116 1 98.12 96 GLY B O 1
ATOM 3213 N N . ALA B 1 97 ? 2.877 -8.766 2.256 1 98.19 97 ALA B N 1
ATOM 3214 C CA . ALA B 1 97 ? 3.35 -9.984 2.91 1 98.19 97 ALA B CA 1
ATOM 3215 C C . ALA B 1 97 ? 2.508 -11.188 2.498 1 98.19 97 ALA B C 1
ATOM 3217 O O . ALA B 1 97 ? 3.049 -12.25 2.174 1 98.19 97 ALA B O 1
ATOM 3218 N N . ALA B 1 98 ? 1.24 -11.062 2.461 1 98.19 98 ALA B N 1
ATOM 3219 C CA . ALA B 1 98 ? 0.338 -12.164 2.143 1 98.19 98 ALA B CA 1
ATOM 3220 C C . ALA B 1 98 ? 0.492 -12.594 0.688 1 98.19 98 ALA B C 1
ATOM 3222 O O . ALA B 1 98 ? 0.788 -13.758 0.408 1 98.19 98 ALA B O 1
ATOM 3223 N N . VAL B 1 99 ? 0.391 -11.664 -0.221 1 98.56 99 VAL B N 1
ATOM 3224 C CA . VAL B 1 99 ? 0.331 -12.016 -1.636 1 98.56 99 VAL B CA 1
ATOM 3225 C C . VAL B 1 99 ? 1.708 -12.477 -2.113 1 98.56 99 VAL B C 1
ATOM 3227 O O . VAL B 1 99 ? 1.818 -13.422 -2.895 1 98.56 99 VAL B O 1
ATOM 3230 N N . CYS B 1 100 ? 2.771 -11.805 -1.682 1 98.56 100 CYS B N 1
ATOM 3231 C CA . CYS B 1 100 ? 4.102 -12.172 -2.15 1 98.56 100 CYS B CA 1
ATOM 3232 C C . CYS B 1 100 ? 4.547 -13.5 -1.547 1 98.56 100 CYS B C 1
ATOM 3234 O O . CYS B 1 100 ? 5.301 -14.25 -2.168 1 98.56 100 CYS B O 1
ATOM 3236 N N . SER B 1 101 ? 4.078 -13.828 -0.288 1 98 101 SER B N 1
ATOM 3237 C CA . SER B 1 101 ? 4.34 -15.164 0.244 1 98 101 SER B CA 1
ATOM 3238 C C . SER B 1 101 ? 3.676 -16.234 -0.608 1 98 101 SER B C 1
ATOM 3240 O O . SER B 1 101 ? 4.273 -17.281 -0.872 1 98 101 SER B O 1
ATOM 3242 N N . LEU B 1 102 ? 2.455 -15.977 -1.051 1 98.5 102 LEU B N 1
ATOM 3243 C CA . LEU B 1 102 ? 1.75 -16.922 -1.905 1 98.5 102 LEU B CA 1
ATOM 3244 C C . LEU B 1 102 ? 2.465 -17.094 -3.242 1 98.5 102 LEU B C 1
ATOM 3246 O O . LEU B 1 102 ? 2.701 -18.219 -3.691 1 98.5 102 LEU B O 1
ATOM 3250 N N . LEU B 1 103 ? 2.807 -15.938 -3.852 1 98.56 103 LEU B N 1
ATOM 3251 C CA . LEU B 1 103 ? 3.463 -16 -5.152 1 98.56 103 LEU B CA 1
ATOM 3252 C C . LEU B 1 103 ? 4.824 -16.672 -5.047 1 98.56 103 LEU B C 1
ATOM 3254 O O . LEU B 1 103 ? 5.246 -17.391 -5.965 1 98.56 103 LEU B O 1
ATOM 3258 N N . TRP B 1 104 ? 5.531 -16.438 -3.9 1 98.25 104 TRP B N 1
ATOM 3259 C CA . TRP B 1 104 ? 6.797 -17.109 -3.631 1 98.25 104 TRP B CA 1
ATOM 3260 C C . TRP B 1 104 ? 6.609 -18.625 -3.609 1 98.25 104 TRP B C 1
ATOM 3262 O O . TRP B 1 104 ? 7.344 -19.359 -4.277 1 98.25 104 TRP B O 1
ATOM 3272 N N . SER B 1 105 ? 5.605 -19.094 -2.947 1 97.56 105 SER B N 1
ATOM 3273 C CA . SER B 1 105 ? 5.324 -20.516 -2.842 1 97.56 105 SER B CA 1
ATOM 3274 C C . SER B 1 105 ? 4.957 -21.109 -4.195 1 97.56 105 SER B C 1
ATOM 3276 O O . SER B 1 105 ? 5.418 -22.203 -4.551 1 97.56 105 SER B O 1
ATOM 3278 N N . VAL B 1 106 ? 4.219 -20.375 -4.996 1 97.75 106 VAL B N 1
ATOM 3279 C CA . VAL B 1 106 ? 3.715 -20.859 -6.273 1 97.75 106 VAL B CA 1
ATOM 3280 C C . VAL B 1 106 ? 4.836 -20.859 -7.309 1 97.75 106 VAL B C 1
ATOM 3282 O O . VAL B 1 106 ? 4.891 -21.734 -8.188 1 97.75 106 VAL B O 1
ATOM 3285 N N . SER B 1 107 ? 5.77 -19.938 -7.207 1 97.75 107 SER B N 1
ATOM 3286 C CA . SER B 1 107 ? 6.805 -19.75 -8.219 1 97.75 107 SER B CA 1
ATOM 3287 C C . SER B 1 107 ? 7.879 -20.828 -8.117 1 97.75 107 SER B C 1
ATOM 3289 O O . SER B 1 107 ? 8.836 -20.844 -8.898 1 97.75 107 SER B O 1
ATOM 3291 N N . ASN B 1 108 ? 7.734 -21.766 -7.164 1 95.75 108 ASN B N 1
ATOM 3292 C CA . ASN B 1 108 ? 8.609 -22.922 -7.105 1 95.75 108 ASN B CA 1
ATOM 3293 C C . ASN B 1 108 ? 8.344 -23.891 -8.258 1 95.75 108 ASN B C 1
ATOM 3295 O O . ASN B 1 108 ? 9.117 -24.828 -8.492 1 95.75 108 ASN B O 1
ATOM 3299 N N . ASN B 1 109 ? 7.336 -23.656 -9.031 1 95.12 109 ASN B N 1
ATOM 3300 C CA . ASN B 1 109 ? 6.906 -24.453 -10.18 1 95.12 109 ASN B CA 1
ATOM 3301 C C . ASN B 1 109 ? 7.328 -23.797 -11.5 1 95.12 109 ASN B C 1
ATOM 3303 O O . ASN B 1 109 ? 7.129 -22.594 -11.695 1 95.12 109 ASN B O 1
ATOM 3307 N N . GLU B 1 110 ? 7.875 -24.688 -12.398 1 95.75 110 GLU B N 1
ATOM 3308 C CA . GLU B 1 110 ? 8.406 -24.172 -13.656 1 95.75 110 GLU B CA 1
ATOM 3309 C C . GLU B 1 110 ? 7.312 -23.5 -14.484 1 95.75 110 GLU B C 1
ATOM 3311 O O . GLU B 1 110 ? 7.527 -22.422 -15.047 1 95.75 110 GLU B O 1
ATOM 3316 N N . ASP B 1 111 ? 6.094 -24.078 -14.531 1 95.94 111 ASP B N 1
ATOM 3317 C CA . ASP B 1 111 ? 4.996 -23.516 -15.32 1 95.94 111 ASP B CA 1
ATOM 3318 C C . ASP B 1 111 ? 4.539 -22.172 -14.758 1 95.94 111 ASP B C 1
ATOM 3320 O O . ASP B 1 111 ? 4.172 -21.266 -15.516 1 95.94 111 ASP B O 1
ATOM 3324 N N . ALA B 1 112 ? 4.582 -22.094 -13.516 1 96.94 112 ALA B N 1
ATOM 3325 C CA . ALA B 1 112 ? 4.207 -20.828 -12.867 1 96.94 112 ALA B CA 1
ATOM 3326 C C . ALA B 1 112 ? 5.168 -19.719 -13.25 1 96.94 112 ALA B C 1
ATOM 3328 O O . ALA B 1 112 ? 4.738 -18.594 -13.547 1 96.94 112 ALA B O 1
ATOM 3329 N N . VAL B 1 113 ? 6.465 -20.047 -13.234 1 98 113 VAL B N 1
ATOM 3330 C CA . VAL B 1 113 ? 7.469 -19.031 -13.578 1 98 113 VAL B CA 1
ATOM 3331 C C . VAL B 1 113 ? 7.285 -18.594 -15.031 1 98 113 VAL B C 1
ATOM 3333 O O . VAL B 1 113 ? 7.359 -17.406 -15.344 1 98 113 VAL B O 1
ATOM 3336 N N . LYS B 1 114 ? 7 -19.547 -15.891 1 97.5 114 LYS B N 1
ATOM 3337 C CA . LYS B 1 114 ? 6.758 -19.203 -17.281 1 97.5 114 LYS B CA 1
ATOM 3338 C C . LYS B 1 114 ? 5.555 -18.281 -17.438 1 97.5 114 LYS B C 1
ATOM 3340 O O . LYS B 1 114 ? 5.59 -17.328 -18.203 1 97.5 114 LYS B O 1
ATOM 3345 N N . ASN B 1 115 ? 4.52 -18.516 -16.656 1 97.25 115 ASN B N 1
ATOM 3346 C CA . ASN B 1 115 ? 3.328 -17.672 -16.656 1 97.25 115 ASN B CA 1
ATOM 3347 C C . ASN B 1 115 ? 3.631 -16.281 -16.156 1 97.25 115 ASN B C 1
ATOM 3349 O O . ASN B 1 115 ? 3.156 -15.289 -16.719 1 97.25 115 ASN B O 1
ATOM 3353 N N . ILE B 1 116 ? 4.41 -16.219 -15.109 1 97.88 116 ILE B N 1
ATOM 3354 C CA . ILE B 1 116 ? 4.797 -14.938 -14.523 1 97.88 116 ILE B CA 1
ATOM 3355 C C . ILE B 1 116 ? 5.543 -14.102 -15.562 1 97.88 116 ILE B C 1
ATOM 3357 O O . ILE B 1 116 ? 5.219 -12.93 -15.773 1 97.88 116 ILE B O 1
ATOM 3361 N N . LEU B 1 117 ? 6.473 -14.758 -16.219 1 97.88 117 LEU B N 1
ATOM 3362 C CA . LEU B 1 117 ? 7.352 -14.047 -17.141 1 97.88 117 LEU B CA 1
ATOM 3363 C C . LEU B 1 117 ? 6.621 -13.711 -18.438 1 97.88 117 LEU B C 1
ATOM 3365 O O . LEU B 1 117 ? 7.043 -12.812 -19.172 1 97.88 117 LEU B O 1
ATOM 3369 N N . GLY B 1 118 ? 5.547 -14.453 -18.734 1 95.75 118 GLY B N 1
ATOM 3370 C CA . GLY B 1 118 ? 4.75 -14.18 -19.922 1 95.75 118 GLY B CA 1
ATOM 3371 C C . GLY B 1 118 ? 3.76 -13.047 -19.719 1 95.75 118 GLY B C 1
ATOM 3372 O O . GLY B 1 118 ? 3.131 -12.594 -20.688 1 95.75 118 GLY B O 1
ATOM 3373 N N . SER B 1 119 ? 3.637 -12.562 -18.531 1 95.56 119 SER B N 1
ATOM 3374 C CA . SER B 1 119 ? 2.686 -11.5 -18.203 1 95.56 119 SER B CA 1
ATOM 3375 C C . SER B 1 119 ? 3.236 -10.133 -18.594 1 95.56 119 SER B C 1
ATOM 3377 O O . SER B 1 119 ? 4.434 -9.883 -18.453 1 95.56 119 SER B O 1
ATOM 3379 N N . ALA B 1 120 ? 2.283 -9.195 -18.922 1 93.94 120 ALA B N 1
ATOM 3380 C CA . ALA B 1 120 ? 2.66 -7.816 -19.219 1 93.94 120 ALA B CA 1
ATOM 3381 C C . ALA B 1 120 ? 3.117 -7.082 -17.969 1 93.94 120 ALA B C 1
ATOM 3383 O O . ALA B 1 120 ? 3.793 -6.051 -18.047 1 93.94 120 ALA B O 1
ATOM 3384 N N . GLN B 1 121 ? 2.777 -7.633 -16.844 1 95.88 121 GLN B N 1
ATOM 3385 C CA . GLN B 1 121 ? 3.078 -6.965 -15.578 1 95.88 121 GLN B CA 1
ATOM 3386 C C . GLN B 1 121 ? 4.422 -7.426 -15.023 1 95.88 121 GLN B C 1
ATOM 3388 O O . GLN B 1 121 ? 4.879 -6.926 -13.992 1 95.88 121 GLN B O 1
ATOM 3393 N N . ALA B 1 122 ? 5.156 -8.328 -15.68 1 97.19 122 ALA B N 1
ATOM 3394 C CA . ALA B 1 122 ? 6.359 -8.953 -15.133 1 97.19 122 ALA B CA 1
ATOM 3395 C C . ALA B 1 122 ? 7.453 -7.914 -14.898 1 97.19 122 ALA B C 1
ATOM 3397 O O . ALA B 1 122 ? 7.973 -7.789 -13.789 1 97.19 122 ALA B O 1
ATOM 3398 N N . VAL B 1 123 ? 7.719 -7.156 -15.93 1 97.06 123 VAL B N 1
ATOM 3399 C CA . VAL B 1 123 ? 8.789 -6.172 -15.844 1 97.06 123 VAL B CA 1
ATOM 3400 C C . VAL B 1 123 ? 8.484 -5.176 -14.727 1 97.06 123 VAL B C 1
ATOM 3402 O O . VAL B 1 123 ? 9.344 -4.891 -13.891 1 97.06 123 VAL B O 1
ATOM 3405 N N . LYS B 1 124 ? 7.254 -4.73 -14.758 1 96.94 124 LYS B N 1
ATOM 3406 C CA . LYS B 1 124 ? 6.82 -3.777 -13.742 1 96.94 124 LYS B CA 1
ATOM 3407 C C . LYS B 1 124 ? 6.973 -4.363 -12.344 1 96.94 124 LYS B C 1
ATOM 3409 O O . LYS B 1 124 ? 7.457 -3.691 -11.43 1 96.94 124 LYS B O 1
ATOM 3414 N N . PHE B 1 125 ? 6.602 -5.598 -12.195 1 98.38 125 PHE B N 1
ATOM 3415 C CA . PHE B 1 125 ? 6.652 -6.262 -10.898 1 98.38 125 PHE B CA 1
ATOM 3416 C C . PHE B 1 125 ? 8.086 -6.328 -10.375 1 98.38 125 PHE B C 1
ATOM 3418 O O . PHE B 1 125 ? 8.344 -5.996 -9.219 1 98.38 125 PHE B O 1
ATOM 3425 N N . PHE B 1 126 ? 9.008 -6.695 -11.172 1 98.5 126 PHE B N 1
ATOM 3426 C CA . PHE B 1 126 ? 10.375 -6.902 -10.711 1 98.5 126 PHE B CA 1
ATOM 3427 C C . PHE B 1 126 ? 11.07 -5.566 -10.461 1 98.5 126 PHE B C 1
ATOM 3429 O O . PHE B 1 126 ? 11.93 -5.465 -9.594 1 98.5 126 PHE B O 1
ATOM 3436 N N . ASN B 1 127 ? 10.625 -4.543 -11.188 1 97.69 127 ASN B N 1
ATOM 3437 C CA . ASN B 1 127 ? 11.109 -3.205 -10.875 1 97.69 127 ASN B CA 1
ATOM 3438 C C . ASN B 1 127 ? 10.648 -2.754 -9.492 1 97.69 127 ASN B C 1
ATOM 3440 O O . ASN B 1 127 ? 11.445 -2.24 -8.703 1 97.69 127 ASN B O 1
ATOM 3444 N N . ILE B 1 128 ? 9.406 -3.004 -9.25 1 97.69 128 ILE B N 1
ATOM 3445 C CA . ILE B 1 128 ? 8.836 -2.629 -7.957 1 97.69 128 ILE B CA 1
ATOM 3446 C C . ILE B 1 128 ? 9.492 -3.449 -6.848 1 97.69 128 ILE B C 1
ATOM 3448 O O . ILE B 1 128 ? 9.727 -2.941 -5.746 1 97.69 128 ILE B O 1
ATOM 3452 N N . ALA B 1 129 ? 9.742 -4.723 -7.156 1 98.31 129 ALA B N 1
ATOM 3453 C CA . ALA B 1 129 ? 10.391 -5.59 -6.176 1 98.31 129 ALA B CA 1
ATOM 3454 C C . ALA B 1 129 ? 11.734 -5.016 -5.742 1 98.31 129 ALA B C 1
ATOM 3456 O O . ALA B 1 129 ? 12.031 -4.945 -4.547 1 98.31 129 ALA B O 1
ATOM 3457 N N . GLY B 1 130 ? 12.523 -4.586 -6.715 1 98.12 130 GLY B N 1
ATOM 3458 C CA . GLY B 1 130 ? 13.805 -3.967 -6.398 1 98.12 130 GLY B CA 1
ATOM 3459 C C . GLY B 1 130 ? 13.664 -2.725 -5.539 1 98.12 130 GLY B C 1
ATOM 3460 O O . GLY B 1 130 ? 14.391 -2.564 -4.555 1 98.12 130 GLY B O 1
ATOM 3461 N N . GLN B 1 131 ? 12.711 -1.908 -5.895 1 97.31 131 GLN B N 1
ATOM 3462 C CA . GLN B 1 131 ? 12.477 -0.665 -5.168 1 97.31 131 GLN B CA 1
ATOM 3463 C C . GLN B 1 131 ? 12.023 -0.94 -3.736 1 97.31 131 GLN B C 1
ATOM 3465 O O . GLN B 1 131 ? 12.414 -0.231 -2.809 1 97.31 131 GLN B O 1
ATOM 3470 N N . THR B 1 132 ? 11.211 -1.903 -3.564 1 98.06 132 THR B N 1
ATOM 3471 C CA . THR B 1 132 ? 10.688 -2.26 -2.25 1 98.06 132 THR B CA 1
ATOM 3472 C C . THR B 1 132 ? 11.805 -2.77 -1.343 1 98.06 132 THR B C 1
ATOM 3474 O O . THR B 1 132 ? 11.898 -2.361 -0.184 1 98.06 132 THR B O 1
ATOM 3477 N N . MET B 1 133 ? 12.641 -3.635 -1.862 1 97.56 133 MET B N 1
ATOM 3478 C CA . MET B 1 133 ? 13.758 -4.148 -1.083 1 97.56 133 MET B CA 1
ATOM 3479 C C . MET B 1 133 ? 14.719 -3.023 -0.698 1 97.56 133 MET B C 1
ATOM 3481 O O . MET B 1 133 ? 15.227 -2.992 0.425 1 97.56 133 MET B O 1
ATOM 3485 N N . GLU B 1 134 ? 14.898 -2.129 -1.657 1 97 134 GLU B N 1
ATOM 3486 C CA . GLU B 1 134 ? 15.766 -0.981 -1.393 1 97 134 GLU B CA 1
ATOM 3487 C C . GLU B 1 134 ? 15.211 -0.121 -0.261 1 97 134 GLU B C 1
ATOM 3489 O O . GLU B 1 134 ? 15.938 0.25 0.66 1 97 134 GLU B O 1
ATOM 3494 N N . SER B 1 135 ? 13.914 0.148 -0.368 1 95.06 135 SER B N 1
ATOM 3495 C CA . SER B 1 135 ? 13.273 0.948 0.669 1 95.06 135 SER B CA 1
ATOM 3496 C C . SER B 1 135 ? 13.359 0.261 2.029 1 95.06 135 SER B C 1
ATOM 3498 O O . SER B 1 135 ? 13.578 0.917 3.049 1 95.06 135 SER B O 1
ATOM 3500 N N . PHE B 1 136 ? 13.219 -0.983 2.078 1 95.19 136 PHE B N 1
ATOM 3501 C CA . PHE B 1 136 ? 13.266 -1.766 3.307 1 95.19 136 PHE B CA 1
ATOM 3502 C C . PHE B 1 136 ? 14.648 -1.681 3.949 1 95.19 136 PHE B C 1
ATOM 3504 O O . PHE B 1 136 ? 14.766 -1.379 5.137 1 95.19 136 PHE B O 1
ATOM 3511 N N . VAL B 1 137 ? 15.68 -1.894 3.201 1 94.44 137 VAL B N 1
ATOM 3512 C CA . VAL B 1 137 ? 17.047 -1.897 3.721 1 94.44 137 VAL B CA 1
ATOM 3513 C C . VAL B 1 137 ? 17.406 -0.5 4.207 1 94.44 137 VAL B C 1
ATOM 3515 O O . VAL B 1 137 ? 18.062 -0.35 5.246 1 94.44 137 VAL B O 1
ATOM 3518 N N . CYS B 1 138 ? 16.969 0.49 3.49 1 92.06 138 CYS B N 1
ATOM 3519 C CA . CYS B 1 138 ? 17.234 1.87 3.885 1 92.06 138 CYS B CA 1
ATOM 3520 C C . CYS B 1 138 ? 16.594 2.182 5.23 1 92.06 138 CYS B C 1
ATOM 3522 O O . CYS B 1 138 ? 17.188 2.869 6.062 1 92.06 138 CYS B O 1
ATOM 3524 N N . SER B 1 139 ? 15.406 1.639 5.438 1 88.56 139 SER B N 1
ATOM 3525 C CA . SER B 1 139 ? 14.695 1.895 6.684 1 88.56 139 SER B CA 1
ATOM 3526 C C . SER B 1 139 ? 15.367 1.192 7.859 1 88.56 139 SER B C 1
ATOM 3528 O O . SER B 1 139 ? 15.305 1.675 8.992 1 88.56 139 SER B O 1
ATOM 3530 N N . LEU B 1 140 ? 15.953 0.076 7.664 1 85.62 140 LEU B N 1
ATOM 3531 C CA . LEU B 1 140 ? 16.625 -0.674 8.719 1 85.62 140 LEU B CA 1
ATOM 3532 C C . LEU B 1 140 ? 17.906 0.033 9.148 1 85.62 140 LEU B C 1
ATOM 3534 O O . LEU B 1 140 ? 18.297 -0.027 10.32 1 85.62 140 LEU B O 1
ATOM 3538 N N . ASN B 1 141 ? 18.578 0.545 8.242 1 80.19 141 ASN B N 1
ATOM 3539 C CA . ASN B 1 141 ? 19.812 1.267 8.562 1 80.19 141 ASN B CA 1
ATOM 3540 C C . ASN B 1 141 ? 19.531 2.473 9.461 1 80.19 141 ASN B C 1
ATOM 3542 O O . ASN B 1 141 ? 20.375 2.855 10.266 1 80.19 141 ASN B O 1
ATOM 3546 N N . GLU B 1 142 ? 18.375 2.916 9.289 1 69.31 142 GLU B N 1
ATOM 3547 C CA . GLU B 1 142 ? 18.016 4.086 10.078 1 69.31 142 GLU B CA 1
ATOM 3548 C C . GLU B 1 142 ? 17.562 3.68 11.484 1 69.31 142 GLU B C 1
ATOM 3550 O O . GLU B 1 142 ? 17.766 4.426 12.445 1 69.31 142 GLU B O 1
ATOM 3555 N N . ASP B 1 143 ? 16.906 2.467 11.5 1 64.81 143 ASP B N 1
ATOM 3556 C CA . ASP B 1 143 ? 16.328 2.037 12.773 1 64.81 143 ASP B CA 1
ATOM 3557 C C . ASP B 1 143 ? 17.219 1.001 13.461 1 64.81 143 ASP B C 1
ATOM 3559 O O . ASP B 1 143 ? 17.828 0.153 12.789 1 64.81 143 ASP B O 1
ATOM 3563 N N . SER B 1 144 ? 17.812 1.282 14.523 1 61.31 144 SER B N 1
ATOM 3564 C CA . SER B 1 144 ? 18.578 0.338 15.32 1 61.31 144 SER B CA 1
ATOM 3565 C C . SER B 1 144 ? 17.719 -0.845 15.758 1 61.31 144 SER B C 1
ATOM 3567 O O . SER B 1 144 ? 18.062 -1.542 16.719 1 61.31 144 SER B O 1
ATOM 3569 N N . LYS B 1 145 ? 16.641 -0.986 15.211 1 59 145 LYS B N 1
ATOM 3570 C CA . LYS B 1 145 ? 15.719 -1.963 15.773 1 59 145 LYS B CA 1
ATOM 3571 C C . LYS B 1 145 ? 16.062 -3.377 15.312 1 59 145 LYS B C 1
ATOM 3573 O O . LYS B 1 145 ? 16.562 -3.568 14.203 1 59 145 LYS B O 1
ATOM 3578 N N . HIS B 1 146 ? 15.992 -4.223 16.219 1 65.12 146 HIS B N 1
ATOM 3579 C CA . HIS B 1 146 ? 16.125 -5.652 15.969 1 65.12 146 HIS B CA 1
ATOM 3580 C C . HIS B 1 146 ? 15.078 -6.137 14.969 1 65.12 146 HIS B C 1
ATOM 3582 O O . HIS B 1 146 ? 13.898 -5.809 15.094 1 65.12 146 HIS B O 1
ATOM 3588 N N . GLN B 1 147 ? 15.531 -6.637 13.891 1 68.25 147 GLN B N 1
ATOM 3589 C CA . GLN B 1 147 ? 14.664 -7.098 12.812 1 68.25 147 GLN B CA 1
ATOM 3590 C C . GLN B 1 147 ? 13.867 -8.328 13.234 1 68.25 147 GLN B C 1
ATOM 3592 O O . GLN B 1 147 ? 14.43 -9.305 13.734 1 68.25 147 GLN B O 1
ATOM 3597 N N . ASP B 1 148 ? 12.57 -8.133 13.344 1 76.75 148 ASP B N 1
ATOM 3598 C CA . ASP B 1 148 ? 11.672 -9.273 13.531 1 76.75 148 ASP B CA 1
ATOM 3599 C C . ASP B 1 148 ? 11.367 -9.961 12.203 1 76.75 148 ASP B C 1
ATOM 3601 O O . ASP B 1 148 ? 10.68 -9.406 11.352 1 76.75 148 ASP B O 1
ATOM 3605 N N . MET B 1 149 ? 11.867 -11.188 12.062 1 76.69 149 MET B N 1
ATOM 3606 C CA . MET B 1 149 ? 11.75 -11.938 10.812 1 76.69 149 MET B CA 1
ATOM 3607 C C . MET B 1 149 ? 10.305 -12.328 10.547 1 76.69 149 MET B C 1
ATOM 3609 O O . MET B 1 149 ? 9.93 -12.625 9.406 1 76.69 149 MET B O 1
ATOM 3613 N N . ASP B 1 150 ? 9.523 -12.266 11.555 1 83.12 150 ASP B N 1
ATOM 3614 C CA . ASP B 1 150 ? 8.148 -12.719 11.406 1 83.12 150 ASP B CA 1
ATOM 3615 C C . ASP B 1 150 ? 7.199 -11.539 11.172 1 83.12 150 ASP B C 1
ATOM 3617 O O . ASP B 1 150 ? 6.004 -11.734 10.961 1 83.12 150 ASP B O 1
ATOM 3621 N N . SER B 1 151 ? 7.848 -10.414 11.172 1 91.25 151 SER B N 1
ATOM 3622 C CA . SER B 1 151 ? 7.016 -9.25 10.906 1 91.25 151 SER B CA 1
ATOM 3623 C C . SER B 1 151 ? 6.504 -9.258 9.469 1 91.25 151 SER B C 1
ATOM 3625 O O . SER B 1 151 ? 7.133 -9.836 8.578 1 91.25 151 SER B O 1
ATOM 3627 N N . ASP B 1 152 ? 5.387 -8.641 9.195 1 94.38 152 ASP B N 1
ATOM 3628 C CA . ASP B 1 152 ? 4.828 -8.547 7.848 1 94.38 152 ASP B CA 1
ATOM 3629 C C . ASP B 1 152 ? 5.809 -7.867 6.895 1 94.38 152 ASP B C 1
ATOM 3631 O O . ASP B 1 152 ? 5.891 -8.227 5.719 1 94.38 152 ASP B O 1
ATOM 3635 N N . GLU B 1 153 ? 6.531 -6.922 7.445 1 94.19 153 GLU B N 1
ATOM 3636 C CA . GLU B 1 153 ? 7.504 -6.219 6.613 1 94.19 153 GLU B CA 1
ATOM 3637 C C . GLU B 1 153 ? 8.594 -7.168 6.125 1 94.19 153 GLU B C 1
ATOM 3639 O O . GLU B 1 153 ? 8.953 -7.152 4.941 1 94.19 153 GLU B O 1
ATOM 3644 N N . SER B 1 154 ? 9.062 -7.957 7.023 1 95 154 SER B N 1
ATOM 3645 C CA . SER B 1 154 ? 10.109 -8.914 6.668 1 95 154 SER B CA 1
ATOM 3646 C C . SER B 1 154 ? 9.586 -9.969 5.699 1 95 154 SER B C 1
ATOM 3648 O O . SER B 1 154 ? 10.25 -10.297 4.715 1 95 154 SER B O 1
ATOM 3650 N N . GLN B 1 155 ? 8.398 -10.469 5.996 1 96.44 155 GLN B N 1
ATOM 3651 C CA . GLN B 1 155 ? 7.797 -11.484 5.137 1 96.44 155 GLN B CA 1
ATOM 3652 C C . GLN B 1 155 ? 7.551 -10.938 3.732 1 96.44 155 GLN B C 1
ATOM 3654 O O . GLN B 1 155 ? 7.711 -11.656 2.744 1 96.44 155 GLN B O 1
ATOM 3659 N N . PHE B 1 156 ? 7.141 -9.719 3.691 1 98 156 PHE B N 1
ATOM 3660 C CA . PHE B 1 156 ? 6.918 -9.047 2.42 1 98 156 PHE B CA 1
ATOM 3661 C C . PHE B 1 156 ? 8.195 -9.031 1.586 1 98 156 PHE B C 1
ATOM 3663 O O . PHE B 1 156 ? 8.211 -9.531 0.461 1 98 156 PHE B O 1
ATOM 3670 N N . VAL B 1 157 ? 9.258 -8.57 2.166 1 97.88 157 VAL B N 1
ATOM 3671 C CA . VAL B 1 157 ? 10.523 -8.391 1.463 1 97.88 157 VAL B CA 1
ATOM 3672 C C . VAL B 1 157 ? 11.141 -9.75 1.145 1 97.88 157 VAL B C 1
ATOM 3674 O O . VAL B 1 157 ? 11.664 -9.961 0.047 1 97.88 157 VAL B O 1
ATOM 3677 N N . LEU B 1 158 ? 11.062 -10.695 2.074 1 97.94 158 LEU B N 1
ATOM 3678 C CA . LEU B 1 158 ? 11.562 -12.039 1.824 1 97.94 15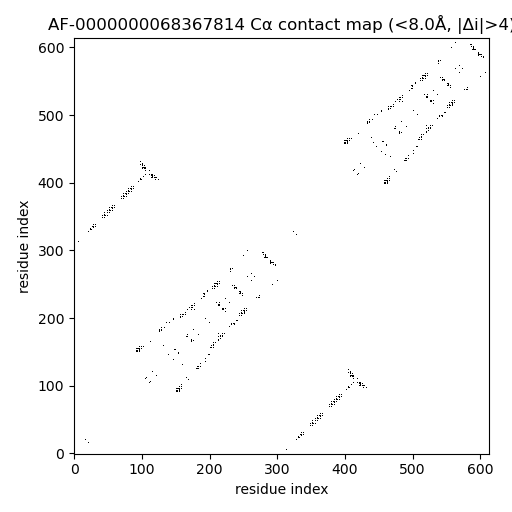8 LEU B CA 1
ATOM 3679 C C . LEU B 1 158 ? 10.773 -12.719 0.709 1 97.94 158 LEU B C 1
ATOM 3681 O O . LEU B 1 158 ? 11.344 -13.438 -0.11 1 97.94 158 LEU B O 1
ATOM 3685 N N . GLY B 1 159 ? 9.445 -12.445 0.736 1 98.19 159 GLY B N 1
ATOM 3686 C CA . GLY B 1 159 ? 8.633 -12.961 -0.353 1 98.19 159 GLY B CA 1
ATOM 3687 C C . GLY B 1 159 ? 9.086 -12.477 -1.718 1 98.19 159 GLY B C 1
ATOM 3688 O O . GLY B 1 159 ? 9.203 -13.273 -2.656 1 98.19 159 GLY B O 1
ATOM 3689 N N . LEU B 1 160 ? 9.367 -11.211 -1.816 1 98.69 160 LEU B N 1
ATOM 3690 C CA . LEU B 1 160 ? 9.836 -10.625 -3.066 1 98.69 160 LEU B CA 1
ATOM 3691 C C . LEU B 1 160 ? 11.164 -11.25 -3.494 1 98.69 160 LEU B C 1
ATOM 3693 O O . LEU B 1 160 ? 11.312 -11.68 -4.641 1 98.69 160 LEU B O 1
ATOM 3697 N N . ALA B 1 161 ? 12.094 -11.297 -2.539 1 98.56 161 ALA B N 1
ATOM 3698 C CA . ALA B 1 161 ? 13.406 -11.867 -2.836 1 98.56 161 ALA B CA 1
ATOM 3699 C C . ALA B 1 161 ? 13.289 -13.344 -3.213 1 98.56 161 ALA B C 1
ATOM 3701 O O . ALA B 1 161 ? 13.992 -13.82 -4.105 1 98.56 161 ALA B O 1
ATOM 3702 N N . GLY B 1 162 ? 12.422 -14.039 -2.545 1 98.62 162 GLY B N 1
ATOM 3703 C CA . GLY B 1 162 ? 12.195 -15.445 -2.846 1 98.62 162 GLY B CA 1
ATOM 3704 C C . GLY B 1 162 ? 11.664 -15.672 -4.246 1 98.62 162 GLY B C 1
ATOM 3705 O O . GLY B 1 162 ? 12.086 -16.609 -4.926 1 98.62 162 GLY B O 1
ATOM 3706 N N . ILE B 1 163 ? 10.742 -14.859 -4.648 1 98.69 163 ILE B N 1
ATOM 3707 C CA . ILE B 1 163 ? 10.203 -14.953 -6.004 1 98.69 163 ILE B CA 1
ATOM 3708 C C . ILE B 1 163 ? 11.336 -14.766 -7.02 1 98.69 163 ILE B C 1
ATOM 3710 O O . ILE B 1 163 ? 11.445 -15.539 -7.973 1 98.69 163 ILE B O 1
ATOM 3714 N N . VAL B 1 164 ? 12.188 -13.758 -6.812 1 98.62 164 VAL B N 1
ATOM 3715 C CA . VAL B 1 164 ? 13.312 -13.492 -7.711 1 98.62 164 VAL B CA 1
ATOM 3716 C C . VAL B 1 164 ? 14.234 -14.711 -7.762 1 98.62 164 VAL B C 1
ATOM 3718 O O . VAL B 1 164 ? 14.688 -15.102 -8.836 1 98.62 164 VAL B O 1
ATOM 3721 N N . THR B 1 165 ? 14.484 -15.328 -6.586 1 98.62 165 THR B N 1
ATOM 3722 C CA . THR B 1 165 ? 15.352 -16.5 -6.488 1 98.62 165 THR B CA 1
ATOM 3723 C C . THR B 1 165 ? 14.781 -17.656 -7.297 1 98.62 165 THR B C 1
ATOM 3725 O O . THR B 1 165 ? 15.5 -18.312 -8.047 1 98.62 165 THR B O 1
ATOM 3728 N N . ASN B 1 166 ? 13.484 -17.906 -7.129 1 98.44 166 ASN B N 1
ATOM 3729 C CA . ASN B 1 166 ? 12.828 -18.969 -7.875 1 98.44 166 ASN B CA 1
ATOM 3730 C C . ASN B 1 166 ? 12.867 -18.719 -9.375 1 98.44 166 ASN B C 1
ATOM 3732 O O . ASN B 1 166 ? 13.109 -19.641 -10.164 1 98.44 166 ASN B O 1
ATOM 3736 N N . VAL B 1 167 ? 12.664 -17.5 -9.797 1 98.38 167 VAL B N 1
ATOM 3737 C CA . VAL B 1 167 ? 12.695 -17.141 -11.211 1 98.38 167 VAL B CA 1
ATOM 3738 C C . VAL B 1 167 ? 14.109 -17.344 -11.758 1 98.38 167 VAL B C 1
ATOM 3740 O O . VAL B 1 167 ? 14.281 -17.906 -12.844 1 98.38 167 VAL B O 1
ATOM 3743 N N . ALA B 1 168 ? 15.117 -16.969 -11.008 1 97.94 168 ALA B N 1
ATOM 3744 C CA . ALA B 1 168 ? 16.516 -17.062 -11.43 1 97.94 168 ALA B CA 1
ATOM 3745 C C . ALA B 1 168 ? 16.953 -18.531 -11.508 1 97.94 168 ALA B C 1
ATOM 3747 O O . ALA B 1 168 ? 17.984 -18.844 -12.109 1 97.94 168 ALA B O 1
ATOM 3748 N N . ALA B 1 169 ? 16.203 -19.438 -10.859 1 97.62 169 ALA B N 1
ATOM 3749 C CA . ALA B 1 169 ? 16.562 -20.844 -10.836 1 97.62 169 ALA B CA 1
ATOM 3750 C C . ALA B 1 169 ? 16.344 -21.5 -12.203 1 97.62 169 ALA B C 1
ATOM 3752 O O . ALA B 1 169 ? 16.938 -22.531 -12.508 1 97.62 169 ALA B O 1
ATOM 3753 N N . LEU B 1 170 ? 15.508 -20.875 -13.039 1 97.56 170 LEU B N 1
ATOM 3754 C CA . LEU B 1 170 ? 15.203 -21.406 -14.359 1 97.56 170 LEU B CA 1
ATOM 3755 C C . LEU B 1 170 ? 15.969 -20.641 -15.438 1 97.56 170 LEU B C 1
ATOM 3757 O O . LEU B 1 170 ? 16.219 -19.438 -15.305 1 97.56 170 LEU B O 1
ATOM 3761 N N . ALA B 1 171 ? 16.297 -21.344 -16.531 1 96.69 171 ALA B N 1
ATOM 3762 C CA . ALA B 1 171 ? 17.047 -20.734 -17.625 1 96.69 171 ALA B CA 1
ATOM 3763 C C . ALA B 1 171 ? 16.297 -19.547 -18.219 1 96.69 171 ALA B C 1
ATOM 3765 O O . ALA B 1 171 ? 16.891 -18.484 -18.453 1 96.69 171 ALA B O 1
ATOM 3766 N N . ILE B 1 172 ? 15 -19.672 -18.422 1 96.5 172 ILE B N 1
ATOM 3767 C CA . ILE B 1 172 ? 14.195 -18.609 -19.016 1 96.5 172 ILE B CA 1
ATOM 3768 C C . ILE B 1 172 ? 14.172 -17.406 -18.078 1 96.5 172 ILE B C 1
ATOM 3770 O O . ILE B 1 172 ? 14.148 -16.25 -18.531 1 96.5 172 ILE B O 1
ATOM 3774 N N . GLY B 1 173 ? 14.117 -17.672 -16.766 1 97.69 173 GLY B N 1
ATOM 3775 C CA . GLY B 1 173 ? 14.141 -16.609 -15.773 1 97.69 173 GLY B CA 1
ATOM 3776 C C . GLY B 1 173 ? 15.438 -15.82 -15.766 1 97.69 173 GLY B C 1
ATOM 3777 O O . GLY B 1 173 ? 15.43 -14.594 -15.688 1 97.69 173 GLY B O 1
ATOM 3778 N N . ARG B 1 174 ? 16.531 -16.547 -15.852 1 97.19 174 ARG B N 1
ATOM 3779 C CA . ARG B 1 174 ? 17.828 -15.891 -15.922 1 97.19 174 ARG B CA 1
ATOM 3780 C C . ARG B 1 174 ? 17.922 -14.992 -17.156 1 97.19 174 ARG B C 1
ATOM 3782 O O . ARG B 1 174 ? 18.406 -13.859 -17.062 1 97.19 174 ARG B O 1
ATOM 3789 N N . GLU B 1 175 ? 17.516 -15.508 -18.234 1 96.31 175 GLU B N 1
ATOM 3790 C CA . GLU B 1 175 ? 17.531 -14.711 -19.469 1 96.31 175 GLU B CA 1
ATOM 3791 C C . GLU B 1 175 ? 16.703 -13.438 -19.312 1 96.31 175 GLU B C 1
ATOM 3793 O O . GLU B 1 175 ? 17.109 -12.367 -19.766 1 96.31 175 GLU B O 1
ATOM 3798 N N . PHE B 1 176 ? 15.594 -13.547 -18.703 1 97.12 176 PHE B N 1
ATOM 3799 C CA . PHE B 1 176 ? 14.711 -12.414 -18.469 1 97.12 176 PHE B CA 1
ATOM 3800 C C . PHE B 1 176 ? 15.383 -11.391 -17.562 1 97.12 176 PHE B C 1
ATOM 3802 O O . PHE B 1 176 ? 15.375 -10.188 -17.844 1 97.12 176 PHE B O 1
ATOM 3809 N N . LEU B 1 177 ? 15.938 -11.859 -16.406 1 97.06 177 LEU B N 1
ATOM 3810 C CA . LEU B 1 177 ? 16.516 -10.953 -15.422 1 97.06 177 LEU B CA 1
ATOM 3811 C C . LEU B 1 177 ? 17.734 -10.227 -16 1 97.06 177 LEU B C 1
ATOM 3813 O O . LEU B 1 177 ? 17.891 -9.023 -15.797 1 97.06 177 LEU B O 1
ATOM 3817 N N . VAL B 1 178 ? 18.562 -10.938 -16.766 1 95.69 178 VAL B N 1
ATOM 3818 C CA . VAL B 1 178 ? 19.766 -10.352 -17.344 1 95.69 178 VAL B CA 1
ATOM 3819 C C . VAL B 1 178 ? 19.391 -9.492 -18.547 1 95.69 178 VAL B C 1
ATOM 3821 O O . VAL B 1 178 ? 20.031 -8.477 -18.812 1 95.69 178 VAL B O 1
ATOM 3824 N N . GLY B 1 179 ? 18.344 -9.797 -19.234 1 93.75 179 GLY B N 1
ATOM 3825 C CA . GLY B 1 179 ? 17.953 -9.109 -20.453 1 93.75 179 GLY B CA 1
ATOM 3826 C C . GLY B 1 179 ? 17.047 -7.922 -20.203 1 93.75 179 GLY B C 1
ATOM 3827 O O . GLY B 1 179 ? 17.281 -6.832 -20.734 1 93.75 179 GLY B O 1
ATOM 3828 N N . SER B 1 180 ? 15.977 -8.062 -19.391 1 90.88 180 SER B N 1
ATOM 3829 C CA . SER B 1 180 ? 14.922 -7.062 -19.281 1 90.88 180 SER B CA 1
ATOM 3830 C C . SER B 1 180 ? 14.906 -6.406 -17.906 1 90.88 180 SER B C 1
ATOM 3832 O O . SER B 1 180 ? 14.266 -5.375 -17.719 1 90.88 180 SER B O 1
ATOM 3834 N N . ASN B 1 181 ? 15.648 -6.941 -16.969 1 92.81 181 ASN B N 1
ATOM 3835 C CA . ASN B 1 181 ? 15.57 -6.406 -15.617 1 92.81 181 ASN B CA 1
ATOM 3836 C C . ASN B 1 181 ? 16.953 -6.344 -14.969 1 92.81 181 ASN B C 1
ATOM 3838 O O . ASN B 1 181 ? 17.109 -6.746 -13.812 1 92.81 181 ASN B O 1
ATOM 3842 N N . GLN B 1 182 ? 17.844 -5.777 -15.609 1 93.31 182 GLN B N 1
ATOM 3843 C CA . GLN B 1 182 ? 19.203 -5.664 -15.094 1 93.31 182 GLN B CA 1
ATOM 3844 C C . GLN B 1 182 ? 19.266 -4.75 -13.875 1 93.31 182 GLN B C 1
ATOM 3846 O O . GLN B 1 182 ? 20.094 -4.934 -12.984 1 93.31 182 GLN B O 1
ATOM 3851 N N . GLU B 1 183 ? 18.375 -3.812 -13.875 1 94.38 183 GLU B N 1
ATOM 3852 C CA . GLU B 1 183 ? 18.328 -2.863 -12.766 1 94.38 183 GLU B CA 1
ATOM 3853 C C . GLU B 1 183 ? 18.125 -3.578 -11.438 1 94.38 183 GLU B C 1
ATOM 3855 O O . GLU B 1 183 ? 18.641 -3.15 -10.406 1 94.38 183 GLU B O 1
ATOM 3860 N N . LEU B 1 184 ? 17.297 -4.594 -11.469 1 96.94 184 LEU B N 1
ATOM 3861 C CA . LEU B 1 184 ? 17.062 -5.371 -10.258 1 96.94 184 LEU B CA 1
ATOM 3862 C C . LEU B 1 184 ? 18.344 -6.012 -9.758 1 96.94 184 LEU B C 1
ATOM 3864 O O . LEU B 1 184 ? 18.609 -6.027 -8.555 1 96.94 184 LEU B O 1
ATOM 3868 N N . LEU B 1 185 ? 19.156 -6.543 -10.656 1 95.44 185 LEU B N 1
ATOM 3869 C CA . LEU B 1 185 ? 20.438 -7.156 -10.289 1 95.44 185 LEU B CA 1
ATOM 3870 C C . LEU B 1 185 ? 21.375 -6.133 -9.664 1 95.44 185 LEU B C 1
ATOM 3872 O O . LEU B 1 185 ? 22 -6.398 -8.633 1 95.44 185 LEU B O 1
ATOM 3876 N N . ASP B 1 186 ? 21.406 -4.973 -10.266 1 95.12 186 ASP B N 1
ATOM 3877 C CA . ASP B 1 186 ? 22.219 -3.893 -9.727 1 95.12 186 ASP B CA 1
ATOM 3878 C C . ASP B 1 186 ? 21.766 -3.514 -8.312 1 95.12 186 ASP B C 1
ATOM 3880 O O . ASP B 1 186 ? 22.594 -3.291 -7.43 1 95.12 186 ASP B O 1
ATOM 3884 N N . THR B 1 187 ? 20.484 -3.455 -8.188 1 96.31 187 THR B N 1
ATOM 3885 C CA . THR B 1 187 ? 19.922 -3.111 -6.887 1 96.31 187 THR B CA 1
ATOM 3886 C C . THR B 1 187 ? 20.312 -4.156 -5.84 1 96.31 187 THR B C 1
ATOM 3888 O O . THR B 1 187 ? 20.688 -3.809 -4.723 1 96.31 187 THR B O 1
ATOM 3891 N N . MET B 1 188 ? 20.25 -5.41 -6.211 1 96.06 188 MET B N 1
ATOM 3892 C CA . MET B 1 188 ? 20.578 -6.477 -5.27 1 96.06 188 MET B CA 1
ATOM 3893 C C . MET B 1 188 ? 22.047 -6.398 -4.855 1 96.06 188 MET B C 1
ATOM 3895 O O . MET B 1 188 ? 22.359 -6.535 -3.676 1 96.06 188 MET B O 1
ATOM 3899 N N . ILE B 1 189 ? 22.891 -6.145 -5.793 1 95.69 189 ILE B N 1
ATOM 3900 C CA . ILE B 1 189 ? 24.328 -6.027 -5.508 1 95.69 189 ILE B CA 1
ATOM 3901 C C . ILE B 1 189 ? 24.562 -4.84 -4.578 1 95.69 189 ILE B C 1
ATOM 3903 O O . ILE B 1 189 ? 25.312 -4.953 -3.6 1 95.69 189 ILE B O 1
ATOM 3907 N N . GLN B 1 190 ? 23.906 -3.754 -4.863 1 95.56 190 GLN B N 1
ATOM 3908 C CA . GLN B 1 190 ? 24.062 -2.557 -4.043 1 95.56 190 GLN B CA 1
ATOM 3909 C C . GLN B 1 190 ? 23.531 -2.789 -2.629 1 95.56 190 GLN B C 1
ATOM 3911 O O . GLN B 1 190 ? 24.141 -2.34 -1.653 1 95.56 190 GLN B O 1
ATOM 3916 N N . LEU B 1 191 ? 22.422 -3.441 -2.52 1 96.81 191 LEU B N 1
ATOM 3917 C CA . LEU B 1 191 ? 21.828 -3.699 -1.212 1 96.81 191 LEU B CA 1
ATOM 3918 C C . LEU B 1 191 ? 22.734 -4.578 -0.366 1 96.81 191 LEU B C 1
ATOM 3920 O O . LEU B 1 191 ? 22.891 -4.352 0.837 1 96.81 191 LEU B O 1
ATOM 3924 N N . LEU B 1 192 ? 23.359 -5.547 -0.994 1 96.81 192 LEU B N 1
ATOM 3925 C CA . LEU B 1 192 ? 24.297 -6.418 -0.289 1 96.81 192 LEU B CA 1
ATOM 3926 C C . LEU B 1 192 ? 25.484 -5.617 0.253 1 96.81 192 LEU B C 1
ATOM 3928 O O . LEU B 1 192 ? 26.031 -5.949 1.309 1 96.81 192 LEU B O 1
ATOM 3932 N N . ARG B 1 193 ? 25.812 -4.586 -0.424 1 94.31 193 ARG B N 1
ATOM 3933 C CA . ARG B 1 193 ? 26.891 -3.709 0.016 1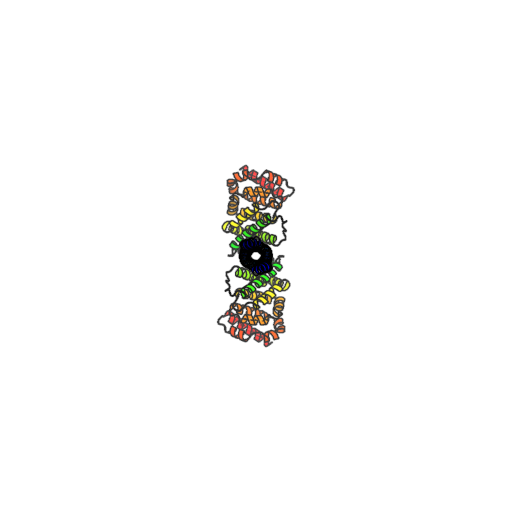 94.31 193 ARG B CA 1
ATOM 3934 C C . ARG B 1 193 ? 26.453 -2.838 1.188 1 94.31 193 ARG B C 1
ATOM 3936 O O . ARG B 1 193 ? 27.25 -2.543 2.084 1 94.31 193 ARG B O 1
ATOM 3943 N N . ASP B 1 194 ? 25.203 -2.494 1.185 1 93.88 194 ASP B N 1
ATOM 3944 C CA . ASP B 1 194 ? 24.688 -1.523 2.145 1 93.88 194 ASP B CA 1
ATOM 3945 C C . ASP B 1 194 ? 24.312 -2.199 3.463 1 93.88 194 ASP B C 1
ATOM 3947 O O . ASP B 1 194 ? 24.266 -1.549 4.508 1 93.88 194 ASP B O 1
ATOM 3951 N N . MET B 1 195 ? 24.031 -3.443 3.42 1 93.62 195 MET B N 1
ATOM 3952 C CA . MET B 1 195 ? 23.594 -4.141 4.621 1 93.62 195 MET B CA 1
ATOM 3953 C C . MET B 1 195 ? 24.766 -4.453 5.539 1 93.62 195 MET B C 1
ATOM 3955 O O . MET B 1 195 ? 25.766 -5.012 5.098 1 93.62 195 MET B O 1
ATOM 3959 N N . LYS B 1 196 ? 24.562 -4.188 6.777 1 91.44 196 LYS B N 1
ATOM 3960 C CA . LYS B 1 196 ? 25.609 -4.41 7.773 1 91.44 196 LYS B CA 1
ATOM 3961 C C . LYS B 1 196 ? 25.781 -5.898 8.062 1 91.44 196 LYS B C 1
ATOM 3963 O O . LYS B 1 196 ? 24.844 -6.676 7.953 1 91.44 196 LYS B O 1
ATOM 3968 N N . PRO B 1 197 ? 27.047 -6.254 8.477 1 92 197 PRO B N 1
ATOM 3969 C CA . PRO B 1 197 ? 27.266 -7.652 8.836 1 92 197 PRO B CA 1
ATOM 3970 C C . PRO B 1 197 ? 26.344 -8.125 9.953 1 92 197 PRO B C 1
ATOM 3972 O O . PRO B 1 197 ? 26.094 -7.391 10.914 1 92 197 PRO B O 1
ATOM 3975 N N . GLY B 1 198 ? 25.844 -9.281 9.766 1 91.88 198 GLY B N 1
ATOM 3976 C CA . GLY B 1 198 ? 24.984 -9.867 10.781 1 91.88 198 GLY B CA 1
ATOM 3977 C C . GLY B 1 198 ? 23.531 -9.438 10.656 1 91.88 198 GLY B C 1
ATOM 3978 O O . GLY B 1 198 ? 22.672 -9.953 11.367 1 91.88 198 GLY B O 1
ATOM 3979 N N . CYS B 1 199 ? 23.25 -8.508 9.789 1 91.19 199 CYS B N 1
ATOM 3980 C CA . CYS B 1 199 ? 21.891 -8 9.617 1 91.19 199 CYS B CA 1
ATOM 3981 C C . CYS B 1 199 ? 21.25 -8.562 8.352 1 91.19 199 CYS B C 1
ATOM 3983 O O . CYS B 1 199 ? 21.953 -8.867 7.383 1 91.19 199 CYS B O 1
ATOM 3985 N N . CYS B 1 200 ? 19.938 -8.82 8.367 1 92.75 200 CYS B N 1
ATOM 3986 C CA . CYS B 1 200 ? 19.141 -9.227 7.211 1 92.75 200 CYS B CA 1
ATOM 3987 C C . CYS B 1 200 ? 19.719 -10.484 6.57 1 92.75 200 CYS B C 1
ATOM 3989 O O . CYS B 1 200 ? 19.906 -10.539 5.355 1 92.75 200 CYS B O 1
ATOM 3991 N N . THR B 1 201 ? 20.062 -11.445 7.367 1 95 201 THR B N 1
ATOM 3992 C CA . THR B 1 201 ? 20.812 -12.602 6.902 1 95 201 THR B CA 1
ATOM 3993 C C . THR B 1 201 ? 19.984 -13.414 5.906 1 95 201 THR B C 1
ATOM 3995 O O . THR B 1 201 ? 20.5 -13.859 4.883 1 95 201 THR B O 1
ATOM 3998 N N . LYS B 1 202 ? 18.688 -13.57 6.164 1 96.19 202 LYS B N 1
ATOM 3999 C CA . LYS B 1 202 ? 17.844 -14.336 5.262 1 96.19 202 LYS B CA 1
ATOM 4000 C C . LYS B 1 202 ? 17.719 -13.648 3.904 1 96.19 202 LYS B C 1
ATOM 4002 O O . LYS B 1 202 ? 17.734 -14.305 2.863 1 96.19 202 LYS B O 1
ATOM 4007 N N . LEU B 1 203 ? 17.594 -12.367 4.02 1 97.19 203 LEU B N 1
ATOM 4008 C CA . LEU B 1 203 ? 17.5 -11.594 2.787 1 97.19 203 LEU B CA 1
ATOM 4009 C C . LEU B 1 203 ? 18.797 -11.688 1.99 1 97.19 203 LEU B C 1
ATOM 4011 O O . LEU B 1 203 ? 18.766 -11.891 0.775 1 97.19 203 LEU B O 1
ATOM 4015 N N . LYS B 1 204 ? 19.922 -11.562 2.658 1 97.25 204 LYS B N 1
ATOM 4016 C CA . LYS B 1 204 ? 21.234 -11.711 2.014 1 97.25 204 LYS B CA 1
ATOM 4017 C C . LYS B 1 204 ? 21.344 -13.07 1.315 1 97.25 204 LYS B C 1
ATOM 4019 O O . LYS B 1 204 ? 21.766 -13.141 0.16 1 97.25 204 LYS B O 1
ATOM 4024 N N . VAL B 1 205 ? 20.938 -14.07 2.004 1 98.19 205 VAL B N 1
ATOM 4025 C CA . VAL B 1 205 ? 21.078 -15.43 1.497 1 98.19 205 VAL B CA 1
ATOM 4026 C C . VAL B 1 205 ? 20.234 -15.594 0.229 1 98.19 205 VAL B C 1
ATOM 4028 O O . VAL B 1 205 ? 20.703 -16.141 -0.771 1 98.19 205 VAL B O 1
ATOM 4031 N N . LEU B 1 206 ? 19 -15.07 0.253 1 98.56 206 LEU B N 1
ATOM 4032 C CA . LEU B 1 206 ? 18.141 -15.156 -0.919 1 98.56 206 LEU B CA 1
ATOM 4033 C C . LEU B 1 206 ? 18.734 -14.398 -2.098 1 98.56 206 LEU B C 1
ATOM 4035 O O . LEU B 1 206 ? 18.734 -14.891 -3.227 1 98.56 206 LEU B O 1
ATOM 4039 N N . MET B 1 207 ? 19.281 -13.273 -1.809 1 98.25 207 MET B N 1
ATOM 4040 C CA . MET B 1 207 ? 19.891 -12.477 -2.867 1 98.25 207 MET B CA 1
ATOM 4041 C C . MET B 1 207 ? 21.125 -13.18 -3.43 1 98.25 207 MET B C 1
ATOM 4043 O O . MET B 1 207 ? 21.344 -13.203 -4.645 1 98.25 207 MET B O 1
ATOM 4047 N N . LEU B 1 208 ? 21.938 -13.734 -2.549 1 98.25 208 LEU B N 1
ATOM 4048 C CA . LEU B 1 208 ? 23.125 -14.453 -2.971 1 98.25 208 LEU B CA 1
ATOM 4049 C C . LEU B 1 208 ? 22.766 -15.695 -3.783 1 98.25 208 LEU B C 1
ATOM 4051 O O . LEU B 1 208 ? 23.438 -16.016 -4.766 1 98.25 208 LEU B O 1
ATOM 4055 N N . MET B 1 209 ? 21.703 -16.359 -3.396 1 98.19 209 MET B N 1
ATOM 4056 C CA . MET B 1 209 ? 21.219 -17.5 -4.164 1 98.19 209 MET B CA 1
ATOM 4057 C C . MET B 1 209 ? 20.766 -17.078 -5.559 1 98.19 209 MET B C 1
ATOM 4059 O O . MET B 1 209 ? 21.016 -17.781 -6.539 1 98.19 209 MET B O 1
ATOM 4063 N N . SER B 1 210 ? 20.109 -15.93 -5.617 1 98.19 210 SER B N 1
ATOM 4064 C CA . SER B 1 210 ? 19.703 -15.398 -6.91 1 98.19 210 SER B CA 1
ATOM 4065 C C . SER B 1 210 ? 20.906 -15.102 -7.793 1 98.19 210 SER B C 1
ATOM 4067 O O . SER B 1 210 ? 20.938 -15.469 -8.969 1 98.19 210 SER B O 1
ATOM 4069 N N . LEU B 1 211 ? 21.922 -14.453 -7.25 1 97 211 LEU B N 1
ATOM 4070 C CA . LEU B 1 211 ? 23.125 -14.102 -8 1 97 211 LEU B CA 1
ATOM 4071 C C . LEU B 1 211 ? 23.875 -15.352 -8.43 1 97 211 LEU B C 1
ATOM 4073 O O . LEU B 1 211 ? 24.422 -15.406 -9.531 1 97 211 LEU B O 1
ATOM 4077 N N . TYR B 1 212 ? 23.922 -16.328 -7.562 1 96.75 212 TYR B N 1
ATOM 4078 C CA . TYR B 1 212 ? 24.531 -17.609 -7.93 1 96.75 212 TYR B CA 1
ATOM 4079 C C . TYR B 1 212 ? 23.828 -18.219 -9.133 1 96.75 212 TYR B C 1
ATOM 4081 O O . TYR B 1 212 ? 24.469 -18.625 -10.102 1 96.75 212 TYR B O 1
ATOM 4089 N N . ASN B 1 213 ? 22.484 -18.281 -9.086 1 96.44 213 ASN B N 1
ATOM 4090 C CA . ASN B 1 213 ? 21.703 -18.812 -10.195 1 96.44 213 ASN B CA 1
ATOM 4091 C C . ASN B 1 213 ? 21.969 -18.047 -11.484 1 96.44 213 ASN B C 1
ATOM 4093 O O . ASN B 1 213 ? 22.109 -18.656 -12.555 1 96.44 213 ASN B O 1
ATOM 4097 N N . ILE B 1 214 ? 22.094 -16.75 -11.359 1 96.12 214 ILE B N 1
ATOM 4098 C CA . ILE B 1 214 ? 22.344 -15.906 -12.523 1 96.12 214 ILE B CA 1
ATOM 4099 C C . ILE B 1 214 ? 23.734 -16.188 -13.086 1 96.12 214 ILE B C 1
ATOM 4101 O O . ILE B 1 214 ? 23.938 -16.156 -14.305 1 96.12 214 ILE B O 1
ATOM 4105 N N . SER B 1 215 ? 24.672 -16.531 -12.273 1 93.69 215 SER B N 1
ATOM 4106 C CA . SER B 1 215 ? 26.062 -16.75 -12.672 1 93.69 215 SER B CA 1
ATOM 4107 C C . SER B 1 215 ? 26.203 -18.047 -13.469 1 93.69 215 SER B C 1
ATOM 4109 O O . SER B 1 215 ? 27.219 -18.266 -14.125 1 93.69 215 SER B O 1
ATOM 4111 N N . ILE B 1 216 ? 25.156 -18.891 -13.391 1 91.38 216 ILE B N 1
ATOM 4112 C CA . ILE B 1 216 ? 25.125 -20.109 -14.195 1 91.38 216 ILE B CA 1
ATOM 4113 C C . ILE B 1 216 ? 24.938 -19.75 -15.664 1 91.38 216 ILE B C 1
ATOM 4115 O O . ILE B 1 216 ? 25.312 -20.516 -16.562 1 91.38 216 ILE B O 1
ATOM 4119 N N . ASN B 1 217 ? 24.328 -18.625 -15.914 1 89.94 217 ASN B N 1
ATOM 4120 C CA . ASN B 1 217 ? 24.125 -18.094 -17.25 1 89.94 217 ASN B CA 1
ATOM 4121 C C . ASN B 1 217 ? 25.328 -17.297 -17.734 1 89.94 217 ASN B C 1
ATOM 4123 O O . ASN B 1 217 ? 25.859 -16.453 -17 1 89.94 217 ASN B O 1
ATOM 4127 N N . ILE B 1 218 ? 25.766 -17.562 -18.922 1 89.31 218 ILE B N 1
ATOM 4128 C CA . ILE B 1 218 ? 26.984 -16.953 -19.438 1 89.31 218 ILE B CA 1
ATOM 4129 C C . ILE B 1 218 ? 26.859 -15.438 -19.469 1 89.31 218 ILE B C 1
ATOM 4131 O O . ILE B 1 218 ? 27.766 -14.727 -19.016 1 89.31 218 ILE B O 1
ATOM 4135 N N . LYS B 1 219 ? 25.734 -14.93 -19.922 1 91.06 219 LYS B N 1
ATOM 4136 C CA . LYS B 1 219 ? 25.5 -13.484 -19.938 1 91.06 219 LYS B CA 1
ATOM 4137 C C . LYS B 1 219 ? 25.438 -12.93 -18.516 1 91.06 219 LYS B C 1
ATOM 4139 O O . LYS B 1 219 ? 25.922 -11.82 -18.25 1 91.06 219 LYS B O 1
ATOM 4144 N N . GLY B 1 220 ? 24.875 -13.789 -17.672 1 93.25 220 GLY B N 1
ATOM 4145 C CA . GLY B 1 220 ? 24.703 -13.375 -16.281 1 93.25 220 GLY B CA 1
ATOM 4146 C C . GLY B 1 220 ? 26.016 -13.242 -15.539 1 93.25 220 GLY B C 1
ATOM 4147 O O . GLY B 1 220 ? 26.266 -12.242 -14.867 1 93.25 220 GLY B O 1
ATOM 4148 N N . VAL B 1 221 ? 26.828 -14.242 -15.719 1 91.75 221 VAL B N 1
ATOM 4149 C CA . VAL B 1 221 ? 28.109 -14.234 -15 1 91.75 221 VAL B CA 1
ATOM 4150 C C . VAL B 1 221 ? 28.984 -13.109 -15.531 1 91.75 221 VAL B C 1
ATOM 4152 O O . VAL B 1 221 ? 29.703 -12.461 -14.773 1 91.75 221 VAL B O 1
ATOM 4155 N N . LYS B 1 222 ? 28.922 -12.875 -16.75 1 89.94 222 LYS B N 1
ATOM 4156 C CA . LYS B 1 222 ? 29.656 -11.758 -17.344 1 89.94 222 LYS B CA 1
ATOM 4157 C C . LYS B 1 222 ? 29.172 -10.422 -16.797 1 89.94 222 LYS B C 1
ATOM 4159 O O . LYS B 1 222 ? 29.969 -9.562 -16.438 1 89.94 222 LYS B O 1
ATOM 4164 N N . TYR B 1 223 ? 27.875 -10.297 -16.719 1 91.75 223 TYR B N 1
ATOM 4165 C CA . TYR B 1 223 ? 27.281 -9.062 -16.219 1 91.75 223 TYR B CA 1
ATOM 4166 C C . TYR B 1 223 ? 27.719 -8.797 -14.773 1 91.75 223 TYR B C 1
ATOM 4168 O O . TYR B 1 223 ? 28.109 -7.68 -14.438 1 91.75 223 TYR B O 1
ATOM 4176 N N . ILE B 1 224 ? 27.641 -9.828 -13.938 1 91.25 224 ILE B N 1
ATOM 4177 C CA . ILE B 1 224 ? 27.953 -9.695 -12.516 1 91.25 224 ILE B CA 1
ATOM 4178 C C . ILE B 1 224 ? 29.438 -9.406 -12.328 1 91.25 224 ILE B C 1
ATOM 4180 O O . ILE B 1 224 ? 29.812 -8.531 -11.547 1 91.25 224 ILE B O 1
ATOM 4184 N N . SER B 1 225 ? 30.297 -10.141 -13.094 1 86 225 SER B N 1
ATOM 4185 C CA . SER B 1 225 ? 31.75 -10.039 -12.93 1 86 225 SER B CA 1
ATOM 4186 C C . SER B 1 225 ? 32.281 -8.688 -13.414 1 86 225 SER B C 1
ATOM 4188 O O . SER B 1 225 ? 33.312 -8.211 -12.938 1 86 225 SER B O 1
ATOM 4190 N N . GLU B 1 226 ? 31.531 -8.109 -14.297 1 85.94 226 GLU B N 1
ATOM 4191 C CA . GLU B 1 226 ? 31.969 -6.836 -14.859 1 85.94 226 GLU B CA 1
ATOM 4192 C C . GLU B 1 226 ? 31.531 -5.664 -13.992 1 85.94 226 GLU B C 1
ATOM 4194 O O . GLU B 1 226 ? 31.906 -4.52 -14.242 1 85.94 226 GLU B O 1
ATOM 4199 N N . ASN B 1 227 ? 30.734 -6.004 -13.031 1 85.56 227 ASN B N 1
ATOM 4200 C CA . ASN B 1 227 ? 30.375 -4.977 -12.055 1 85.56 227 ASN B CA 1
ATOM 4201 C C . ASN B 1 227 ? 31.578 -4.602 -11.18 1 85.56 227 ASN B C 1
ATOM 4203 O O . ASN B 1 227 ? 32.125 -5.449 -10.477 1 85.56 227 ASN B O 1
ATOM 4207 N N . ALA B 1 228 ? 32.062 -3.396 -11.18 1 78.19 228 ALA B N 1
ATOM 4208 C CA . ALA B 1 228 ? 33.281 -2.936 -10.539 1 78.19 228 ALA B CA 1
ATOM 4209 C C . ALA B 1 228 ? 33.25 -3.176 -9.031 1 78.19 228 ALA B C 1
ATOM 4211 O O . ALA B 1 228 ? 34.281 -3.381 -8.391 1 78.19 228 ALA B O 1
ATOM 4212 N N . GLY B 1 229 ? 32.188 -3.273 -8.461 1 79.94 229 GLY B N 1
ATOM 4213 C CA . GLY B 1 229 ? 32.094 -3.414 -7.012 1 79.94 229 GLY B CA 1
ATOM 4214 C C . GLY B 1 229 ? 31.812 -4.832 -6.566 1 79.94 229 GLY B C 1
ATOM 4215 O O . GLY B 1 229 ? 31.578 -5.082 -5.379 1 79.94 229 GLY B O 1
ATOM 4216 N N . PHE B 1 230 ? 32 -5.781 -7.504 1 86.88 230 PHE B N 1
ATOM 4217 C CA . PHE B 1 230 ? 31.562 -7.129 -7.176 1 86.88 230 PHE B CA 1
ATOM 4218 C C . PHE B 1 230 ? 32.562 -7.828 -6.27 1 86.88 230 PHE B C 1
ATOM 4220 O O . PHE B 1 230 ? 32.188 -8.375 -5.227 1 86.88 230 PHE B O 1
ATOM 4227 N N . PHE B 1 231 ? 33.875 -7.82 -6.609 1 84.75 231 PHE B N 1
ATOM 4228 C CA . PHE B 1 231 ? 34.844 -8.586 -5.844 1 84.75 231 PHE B CA 1
ATOM 4229 C C . PHE B 1 231 ? 35.094 -7.949 -4.477 1 84.75 231 PHE B C 1
ATOM 4231 O O . PHE B 1 231 ? 35.156 -8.648 -3.463 1 84.75 231 PHE B O 1
ATOM 4238 N N . PRO B 1 232 ? 35.094 -6.605 -4.438 1 87.5 232 PRO B N 1
ATOM 4239 C CA . PRO B 1 232 ? 35.125 -6.004 -3.102 1 87.5 232 PRO B CA 1
ATOM 4240 C C . PRO B 1 232 ? 33.906 -6.418 -2.262 1 87.5 232 PRO B C 1
ATOM 4242 O O . PRO B 1 232 ? 34.031 -6.582 -1.045 1 87.5 232 PRO B O 1
ATOM 4245 N N . LEU B 1 233 ? 32.781 -6.559 -2.914 1 92.88 233 LEU B N 1
ATOM 4246 C CA . LEU B 1 233 ? 31.578 -6.988 -2.23 1 92.88 233 LEU B CA 1
ATOM 4247 C C . LEU B 1 233 ? 31.75 -8.383 -1.641 1 92.88 233 LEU B C 1
ATOM 4249 O O . LEU B 1 233 ? 31.312 -8.648 -0.521 1 92.88 233 LEU B O 1
ATOM 4253 N N . ILE B 1 234 ? 32.406 -9.227 -2.396 1 91.25 234 ILE B N 1
ATOM 4254 C CA . ILE B 1 234 ? 32.625 -10.594 -1.938 1 91.25 234 ILE B CA 1
ATOM 4255 C C . ILE B 1 234 ? 33.469 -10.57 -0.659 1 91.25 234 ILE B C 1
ATOM 4257 O O . ILE B 1 234 ? 33.156 -11.258 0.311 1 91.25 234 ILE B O 1
ATOM 4261 N N . CYS B 1 235 ? 34.469 -9.719 -0.688 1 88.5 235 CYS B N 1
ATOM 4262 C CA . CYS B 1 235 ? 35.344 -9.57 0.486 1 88.5 235 CYS B CA 1
ATOM 4263 C C . CYS B 1 235 ? 34.531 -9.07 1.685 1 88.5 235 CYS B C 1
ATOM 4265 O O . CYS B 1 235 ? 34.688 -9.586 2.795 1 88.5 235 CYS B O 1
ATOM 4267 N N . TRP B 1 236 ? 33.719 -8.148 1.443 1 92.62 236 TRP B N 1
ATOM 4268 C CA . TRP B 1 236 ? 32.875 -7.574 2.471 1 92.62 236 TRP B CA 1
ATOM 4269 C C . TRP B 1 236 ? 31.953 -8.633 3.061 1 92.62 236 TRP B C 1
ATOM 4271 O O . TRP B 1 236 ? 31.859 -8.781 4.281 1 92.62 236 TRP B O 1
ATOM 4281 N N . LEU B 1 237 ? 31.344 -9.445 2.219 1 96.38 237 LEU B N 1
ATOM 4282 C CA . LEU B 1 237 ? 30.312 -10.398 2.629 1 96.38 237 LEU B CA 1
ATOM 4283 C C . LEU B 1 237 ? 30.938 -11.609 3.305 1 96.38 237 LEU B C 1
ATOM 4285 O O . LEU B 1 237 ? 30.328 -12.227 4.184 1 96.38 237 LEU B O 1
ATOM 4289 N N . LEU B 1 238 ? 32.156 -11.969 2.965 1 94.5 238 LEU B N 1
ATOM 4290 C CA . LEU B 1 238 ? 32.812 -13.117 3.564 1 94.5 238 LEU B CA 1
ATOM 4291 C C . LEU B 1 238 ? 33.188 -12.836 5.023 1 94.5 238 LEU B C 1
ATOM 4293 O O . LEU B 1 238 ? 33.469 -13.766 5.777 1 94.5 238 LEU B O 1
ATOM 4297 N N . ASN B 1 239 ? 33.156 -11.625 5.359 1 92.5 239 ASN B N 1
ATOM 4298 C CA . ASN B 1 239 ? 33.438 -11.25 6.746 1 92.5 239 ASN B CA 1
ATOM 4299 C C . ASN B 1 239 ? 32.156 -11.25 7.578 1 92.5 239 ASN B C 1
ATOM 4301 O O . ASN B 1 239 ? 32.188 -10.922 8.766 1 92.5 239 ASN B O 1
ATOM 4305 N N . ASP B 1 240 ? 31.016 -11.57 7.004 1 95 240 ASP B N 1
ATOM 4306 C CA . ASP B 1 240 ? 29.766 -11.672 7.742 1 95 240 ASP B CA 1
ATOM 4307 C C . ASP B 1 240 ? 29.828 -12.773 8.797 1 95 240 ASP B C 1
ATOM 4309 O O . ASP B 1 240 ? 30.375 -13.852 8.539 1 95 240 ASP B O 1
ATOM 4313 N N . PRO B 1 241 ? 29.391 -12.461 9.984 1 94.31 241 PRO B N 1
ATOM 4314 C CA . PRO B 1 241 ? 29.469 -13.477 11.039 1 94.31 241 PRO B CA 1
ATOM 4315 C C . PRO B 1 241 ? 28.531 -14.656 10.789 1 94.31 241 PRO B C 1
ATOM 4317 O O . PRO B 1 241 ? 28.703 -15.719 11.398 1 94.31 241 PRO B O 1
ATOM 4320 N N . ASP B 1 242 ? 27.5 -14.539 9.992 1 95.06 242 ASP B N 1
ATOM 4321 C CA . ASP B 1 242 ? 26.547 -15.617 9.727 1 95.06 242 ASP B CA 1
ATOM 4322 C C . ASP B 1 242 ? 27.141 -16.656 8.773 1 95.06 242 ASP B C 1
ATOM 4324 O O . ASP B 1 242 ? 27.484 -16.328 7.637 1 95.06 242 ASP B O 1
ATOM 4328 N N . PRO B 1 243 ? 27.234 -17.891 9.188 1 95.38 243 PRO B N 1
ATOM 4329 C CA . PRO B 1 243 ? 27.859 -18.922 8.352 1 95.38 243 PRO B CA 1
ATOM 4330 C C . PRO B 1 243 ? 27.094 -19.188 7.059 1 95.38 243 PRO B C 1
ATOM 4332 O O . PRO B 1 243 ? 27.703 -19.516 6.035 1 95.38 243 PRO B O 1
ATOM 4335 N N . GLU B 1 244 ? 25.781 -19.031 7.074 1 96.56 244 GLU B N 1
ATOM 4336 C CA . GLU B 1 244 ? 25 -19.281 5.871 1 96.56 244 GLU B CA 1
ATOM 4337 C C . GLU B 1 244 ? 25.297 -18.234 4.801 1 96.56 244 GLU B C 1
ATOM 4339 O O . GLU B 1 244 ? 25.344 -18.547 3.609 1 96.56 244 GLU B O 1
ATOM 4344 N N . VAL B 1 245 ? 25.453 -17.016 5.301 1 97.5 245 VAL B N 1
ATOM 4345 C CA . VAL B 1 245 ? 25.828 -15.953 4.367 1 97.5 245 VAL B CA 1
ATOM 4346 C C . VAL B 1 245 ? 27.188 -16.266 3.742 1 97.5 245 VAL B C 1
ATOM 4348 O O . VAL B 1 245 ? 27.328 -16.25 2.518 1 97.5 245 VAL B O 1
ATOM 4351 N N . CYS B 1 246 ? 28.156 -16.641 4.559 1 96.62 246 CYS B N 1
ATOM 4352 C CA . CYS B 1 246 ? 29.484 -16.984 4.074 1 96.62 246 CYS B CA 1
ATOM 4353 C C . CYS B 1 246 ? 29.438 -18.141 3.09 1 96.62 246 CYS B C 1
ATOM 4355 O O . CYS B 1 246 ? 30.125 -18.125 2.064 1 96.62 246 CYS B O 1
ATOM 4357 N N . PHE B 1 247 ? 28.562 -19.078 3.396 1 97.56 247 PHE B N 1
ATOM 4358 C CA . PHE B 1 247 ? 28.422 -20.266 2.549 1 97.56 247 PHE B CA 1
ATOM 4359 C C . PHE B 1 247 ? 27.969 -19.859 1.147 1 97.56 247 PHE B C 1
ATOM 4361 O O . PHE B 1 247 ? 28.562 -20.297 0.156 1 97.56 247 PHE B O 1
ATOM 4368 N N . HIS B 1 248 ? 27 -19.047 1.041 1 97.88 248 HIS B N 1
ATOM 4369 C CA . HIS B 1 248 ? 26.453 -18.688 -0.26 1 97.88 248 HIS B CA 1
ATOM 4370 C C . HIS B 1 248 ? 27.375 -17.719 -1.002 1 97.88 248 HIS B C 1
ATOM 4372 O O . HIS B 1 248 ? 27.359 -17.672 -2.234 1 97.88 248 HIS B O 1
ATOM 4378 N N . VAL B 1 249 ? 28.172 -16.953 -0.261 1 96.94 249 VAL B N 1
ATOM 4379 C CA . VAL B 1 249 ? 29.188 -16.109 -0.901 1 96.94 249 VAL B CA 1
ATOM 4380 C C . VAL B 1 249 ? 30.25 -17 -1.549 1 96.94 249 VAL B C 1
ATOM 4382 O O . VAL B 1 249 ? 30.641 -16.766 -2.691 1 96.94 249 VAL B O 1
ATOM 4385 N N . LEU B 1 250 ? 30.656 -18 -0.846 1 95.69 250 LEU B N 1
ATOM 4386 C CA . LEU B 1 250 ? 31.656 -18.922 -1.38 1 95.69 250 LEU B CA 1
ATOM 4387 C C . LEU B 1 250 ? 31.125 -19.641 -2.611 1 95.69 250 LEU B C 1
ATOM 4389 O O . LEU B 1 250 ? 31.859 -19.828 -3.594 1 95.69 250 LEU B O 1
ATOM 4393 N N . ARG B 1 251 ? 29.859 -20.031 -2.553 1 95.5 251 ARG B N 1
ATOM 4394 C CA . ARG B 1 251 ? 29.25 -20.703 -3.691 1 95.5 251 ARG B CA 1
ATOM 4395 C C . ARG B 1 251 ? 29.234 -19.797 -4.918 1 95.5 251 ARG B C 1
ATOM 4397 O O . ARG B 1 251 ? 29.531 -20.234 -6.027 1 95.5 251 ARG B O 1
ATOM 4404 N N . LEU B 1 252 ? 28.844 -18.594 -4.703 1 95.31 252 LEU B N 1
ATOM 4405 C CA . LEU B 1 252 ? 28.812 -17.609 -5.785 1 95.31 252 LEU B CA 1
ATOM 4406 C C . LEU B 1 252 ? 30.203 -17.406 -6.359 1 95.31 252 LEU B C 1
ATOM 4408 O O . LEU B 1 252 ? 30.391 -17.406 -7.578 1 95.31 252 LEU B O 1
ATOM 4412 N N . LEU B 1 253 ? 31.188 -17.234 -5.5 1 91.62 253 LEU B N 1
ATOM 4413 C CA . LEU B 1 253 ? 32.562 -17.047 -5.914 1 91.62 253 LEU B CA 1
ATOM 4414 C C . LEU B 1 253 ? 33.062 -18.25 -6.703 1 91.62 253 LEU B C 1
ATOM 4416 O O . LEU B 1 253 ? 33.75 -18.094 -7.723 1 91.62 253 LEU B O 1
ATOM 4420 N N . GLN B 1 254 ? 32.719 -19.375 -6.199 1 90.94 254 GLN B N 1
ATOM 4421 C CA . GLN B 1 254 ? 33.125 -20.609 -6.871 1 90.94 254 GLN B CA 1
ATOM 4422 C C . GLN B 1 254 ? 32.594 -20.672 -8.289 1 90.94 254 GLN B C 1
ATOM 4424 O O . GLN B 1 254 ? 33.281 -21.078 -9.219 1 90.94 254 GLN B O 1
ATOM 4429 N N . SER B 1 255 ? 31.328 -20.312 -8.453 1 89.62 255 SER B N 1
ATOM 4430 C CA . SER B 1 255 ? 30.703 -20.328 -9.773 1 89.62 255 SER B CA 1
ATOM 4431 C C . SER B 1 255 ? 31.406 -19.375 -10.734 1 89.62 255 SER B C 1
ATOM 4433 O O . SER B 1 255 ? 31.453 -19.625 -11.945 1 89.62 255 SER B O 1
ATOM 4435 N N . MET B 1 256 ? 32.062 -18.344 -10.273 1 85.31 256 MET B N 1
ATOM 4436 C CA . MET B 1 256 ? 32.75 -17.359 -11.102 1 85.31 256 MET B CA 1
ATOM 4437 C C . MET B 1 256 ? 34.156 -17.828 -11.484 1 85.31 256 MET B C 1
ATOM 4439 O O . MET B 1 256 ? 34.562 -17.641 -12.625 1 85.31 256 MET B O 1
ATOM 4443 N N . VAL B 1 257 ? 34.75 -18.406 -10.539 1 83.12 257 VAL B N 1
ATOM 4444 C CA . VAL B 1 257 ? 36.156 -18.812 -10.742 1 83.12 257 VAL B CA 1
ATOM 4445 C C . VAL B 1 257 ? 36.188 -20.016 -11.695 1 83.12 257 VAL B C 1
ATOM 4447 O O . VAL B 1 257 ? 37.188 -20.219 -12.398 1 83.12 257 VAL B O 1
ATOM 4450 N N . MET B 1 258 ? 35.062 -20.719 -11.797 1 82.5 258 MET B N 1
ATOM 4451 C CA . MET B 1 258 ? 35.031 -21.906 -12.633 1 82.5 258 MET B CA 1
ATOM 4452 C C . MET B 1 258 ? 34.812 -21.531 -14.094 1 82.5 258 MET B C 1
ATOM 4454 O O . MET B 1 258 ? 34.938 -22.375 -14.984 1 82.5 258 MET B O 1
ATOM 4458 N N . GLU B 1 259 ? 34.5 -20.328 -14.359 1 83.81 259 GLU B N 1
ATOM 4459 C CA . GLU B 1 259 ? 34.344 -19.844 -15.727 1 83.81 259 GLU B CA 1
ATOM 4460 C C . GLU B 1 259 ? 35.656 -19.312 -16.297 1 83.81 259 GLU B C 1
ATOM 4462 O O . GLU B 1 259 ? 36.094 -18.219 -15.938 1 83.81 259 GLU B O 1
ATOM 4467 N N . PRO B 1 260 ? 36.188 -19.969 -17.266 1 81.06 260 PRO B N 1
ATOM 4468 C CA . PRO B 1 260 ? 37.531 -19.641 -17.75 1 81.06 260 PRO B CA 1
ATOM 4469 C C . PRO B 1 260 ? 37.625 -18.203 -18.266 1 81.06 260 PRO B C 1
ATOM 4471 O O . PRO B 1 260 ? 38.625 -17.516 -18.016 1 81.06 260 PRO B O 1
ATOM 4474 N N . ASP B 1 261 ? 36.625 -17.781 -18.938 1 83.38 261 ASP B N 1
ATOM 4475 C CA . ASP B 1 261 ? 36.656 -16.438 -19.5 1 83.38 261 ASP B CA 1
ATOM 4476 C C . ASP B 1 261 ? 36.719 -15.383 -18.406 1 83.38 261 ASP B C 1
ATOM 4478 O O . ASP B 1 261 ? 37.406 -14.359 -18.562 1 83.38 261 ASP B O 1
ATOM 4482 N N . ILE B 1 262 ? 36.031 -15.68 -17.359 1 82.25 262 ILE B N 1
ATOM 4483 C CA . ILE B 1 262 ? 36 -14.742 -16.25 1 82.25 262 ILE B CA 1
ATOM 4484 C C . ILE B 1 262 ? 37.344 -14.734 -15.531 1 82.25 262 ILE B C 1
ATOM 4486 O O . ILE B 1 262 ? 37.875 -13.68 -15.172 1 82.25 262 ILE B O 1
ATOM 4490 N N . LEU B 1 263 ? 37.906 -15.867 -15.32 1 78.88 263 LEU B N 1
ATOM 4491 C CA . LEU B 1 263 ? 39.188 -16 -14.633 1 78.88 263 LEU B CA 1
ATOM 4492 C C . LEU B 1 263 ? 40.281 -15.25 -15.383 1 78.88 263 LEU B C 1
ATOM 4494 O O . LEU B 1 263 ? 41.125 -14.594 -14.766 1 78.88 263 LEU B O 1
ATOM 4498 N N . THR B 1 264 ? 40.188 -15.328 -16.641 1 79.69 264 THR B N 1
ATOM 4499 C CA . THR B 1 264 ? 41.219 -14.68 -17.469 1 79.69 264 THR B CA 1
ATOM 4500 C C . THR B 1 264 ? 41.062 -13.164 -17.438 1 79.69 264 THR B C 1
ATOM 4502 O O . THR B 1 264 ? 42.031 -12.438 -17.266 1 79.69 264 THR B O 1
ATOM 4505 N N . LYS B 1 265 ? 39.875 -12.727 -17.516 1 82.25 265 LYS B N 1
ATOM 4506 C CA . LYS B 1 265 ? 39.625 -11.297 -17.641 1 82.25 265 LYS B CA 1
ATOM 4507 C C . LYS B 1 265 ? 39.75 -10.594 -16.297 1 82.25 265 LYS B C 1
ATOM 4509 O O . LYS B 1 265 ? 40.156 -9.43 -16.234 1 82.25 265 LYS B O 1
ATOM 4514 N N . SER B 1 266 ? 39.406 -11.414 -15.305 1 78.38 266 SER B N 1
ATOM 4515 C CA . SER B 1 266 ? 39.375 -10.781 -13.984 1 78.38 266 SER B CA 1
ATOM 4516 C C . SER B 1 266 ? 40.5 -11.32 -13.078 1 78.38 266 SER B C 1
ATOM 4518 O O . SER B 1 266 ? 40.375 -11.266 -11.852 1 78.38 266 SER B O 1
ATOM 4520 N N . ALA B 1 267 ? 41.438 -11.883 -13.641 1 76.25 267 ALA B N 1
ATOM 4521 C CA . ALA B 1 267 ? 42.531 -12.539 -12.891 1 76.25 267 ALA B CA 1
ATOM 4522 C C . ALA B 1 267 ? 43.188 -11.562 -11.938 1 76.25 267 ALA B C 1
ATOM 4524 O O . ALA B 1 267 ? 43.438 -11.891 -10.766 1 76.25 267 ALA B O 1
ATOM 4525 N N . LEU B 1 268 ? 43.438 -10.43 -12.406 1 75.75 268 LEU B N 1
ATOM 4526 C CA . LEU B 1 268 ? 44.125 -9.43 -11.594 1 75.75 268 LEU B CA 1
ATOM 4527 C C . LEU B 1 268 ? 43.25 -8.969 -10.438 1 75.75 268 LEU B C 1
ATOM 4529 O O . LEU B 1 268 ? 43.719 -8.852 -9.305 1 75.75 268 LEU B O 1
ATOM 4533 N N . GLU B 1 269 ? 42 -8.805 -10.688 1 78.12 269 GLU B N 1
ATOM 4534 C CA . GLU B 1 269 ? 41.094 -8.352 -9.656 1 78.12 269 GLU B CA 1
ATOM 4535 C C . GLU B 1 269 ? 40.906 -9.422 -8.586 1 78.12 269 GLU B C 1
ATOM 4537 O O . GLU B 1 269 ? 40.781 -9.109 -7.395 1 78.12 269 GLU B O 1
ATOM 4542 N N . ILE B 1 270 ? 40.844 -10.609 -9.078 1 76.94 270 ILE B N 1
ATOM 4543 C CA . ILE B 1 270 ? 40.656 -11.742 -8.172 1 76.94 270 ILE B CA 1
ATOM 4544 C C . ILE B 1 270 ? 41.875 -11.852 -7.246 1 76.94 270 ILE B C 1
ATOM 4546 O O . ILE B 1 270 ? 41.719 -12.023 -6.035 1 76.94 270 ILE B O 1
ATOM 4550 N N . ARG B 1 271 ? 42.969 -11.641 -7.801 1 74.19 271 ARG B N 1
ATOM 4551 C CA . ARG B 1 271 ? 44.219 -11.75 -7.035 1 74.19 271 ARG B CA 1
ATOM 4552 C C . ARG B 1 271 ? 44.344 -10.617 -6.02 1 74.19 271 ARG B C 1
ATOM 4554 O O . ARG B 1 271 ? 44.719 -10.844 -4.871 1 74.19 271 ARG B O 1
ATOM 4561 N N . ASP B 1 272 ? 43.906 -9.469 -6.34 1 77.88 272 ASP B N 1
ATOM 4562 C CA . ASP B 1 272 ? 44.094 -8.289 -5.512 1 77.88 272 ASP B CA 1
ATOM 4563 C C . ASP B 1 272 ? 43 -8.148 -4.469 1 77.88 272 ASP B C 1
ATOM 4565 O O . ASP B 1 272 ? 43.219 -7.578 -3.398 1 77.88 272 ASP B O 1
ATOM 4569 N N . SER B 1 273 ? 41.875 -8.719 -4.77 1 78.19 273 SER B N 1
ATOM 4570 C CA . SER B 1 273 ? 40.719 -8.352 -3.938 1 78.19 273 SER B CA 1
ATOM 4571 C C . SER B 1 273 ? 40.25 -9.539 -3.105 1 78.19 273 SER B C 1
ATOM 4573 O O . SER B 1 273 ? 39.562 -9.367 -2.086 1 78.19 273 SER B O 1
ATOM 4575 N N . LEU B 1 274 ? 40.562 -10.727 -3.551 1 82.38 274 LEU B N 1
ATOM 4576 C CA . LEU B 1 274 ? 40.031 -11.891 -2.857 1 82.38 274 LEU B CA 1
ATOM 4577 C C . LEU B 1 274 ? 40.719 -12.078 -1.504 1 82.38 274 LEU B C 1
ATOM 4579 O O . L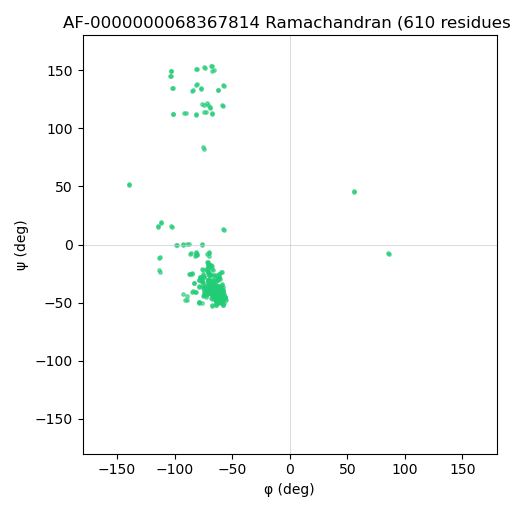EU B 1 274 ? 41.938 -12.078 -1.414 1 82.38 274 LEU B O 1
ATOM 4583 N N . PRO B 1 275 ? 39.969 -12.07 -0.464 1 85.94 275 PRO B N 1
ATOM 4584 C CA . PRO B 1 275 ? 40.562 -12.281 0.866 1 85.94 275 PRO B CA 1
ATOM 4585 C C . PRO B 1 275 ? 40.938 -13.734 1.117 1 85.94 275 PRO B C 1
ATOM 4587 O O . PRO B 1 275 ? 40.281 -14.438 1.87 1 85.94 275 PRO B O 1
ATOM 4590 N N . LEU B 1 276 ? 42.094 -14.125 0.663 1 88.75 276 LEU B N 1
ATOM 4591 C CA . LEU B 1 276 ? 42.562 -15.508 0.749 1 88.75 276 LEU B CA 1
ATOM 4592 C C . LEU B 1 276 ? 42.719 -15.938 2.203 1 88.75 276 LEU B C 1
ATOM 4594 O O . LEU B 1 276 ? 42.344 -17.047 2.57 1 88.75 276 LEU B O 1
ATOM 4598 N N . PRO B 1 277 ? 43.219 -15 3.051 1 90.19 277 PRO B N 1
ATOM 4599 C CA . PRO B 1 277 ? 43.344 -15.398 4.457 1 90.19 277 PRO B CA 1
ATOM 4600 C C . PRO B 1 277 ? 42 -15.773 5.082 1 90.19 277 PRO B C 1
ATOM 4602 O O . PRO B 1 277 ? 41.938 -16.719 5.875 1 90.19 277 PRO B O 1
ATOM 4605 N N . ARG B 1 278 ? 41 -15.07 4.684 1 92.75 278 ARG B N 1
ATOM 4606 C CA . ARG B 1 278 ? 39.688 -15.367 5.23 1 92.75 278 ARG B CA 1
ATOM 4607 C C . ARG B 1 278 ? 39.156 -16.703 4.711 1 92.75 278 ARG B C 1
ATOM 4609 O O . ARG B 1 278 ? 38.531 -17.469 5.453 1 92.75 278 ARG B O 1
ATOM 4616 N N . ILE B 1 279 ? 39.344 -17 3.484 1 94.06 279 ILE B N 1
ATOM 4617 C CA . ILE B 1 279 ? 38.938 -18.266 2.896 1 94.06 279 ILE B CA 1
ATOM 4618 C C . ILE B 1 279 ? 39.656 -19.422 3.578 1 94.06 279 ILE B C 1
ATOM 4620 O O . ILE B 1 279 ? 39.062 -20.469 3.852 1 94.06 279 ILE B O 1
ATOM 4624 N N . LEU B 1 280 ? 40.906 -19.141 3.865 1 94.25 280 LEU B N 1
ATOM 4625 C CA . LEU B 1 280 ? 41.688 -20.141 4.57 1 94.25 280 LEU B CA 1
ATOM 4626 C C . LEU B 1 280 ? 41.125 -20.391 5.965 1 94.25 280 LEU B C 1
ATOM 4628 O O . LEU B 1 280 ? 41.062 -21.547 6.41 1 94.25 280 LEU B O 1
ATOM 4632 N N . LEU B 1 281 ? 40.781 -19.359 6.566 1 94.88 281 LEU B N 1
ATOM 4633 C CA . LEU B 1 281 ? 40.188 -19.5 7.887 1 94.88 281 LEU B CA 1
ATOM 4634 C C . LEU B 1 281 ? 38.875 -20.297 7.812 1 94.88 281 LEU B C 1
ATOM 4636 O O . LEU B 1 281 ? 38.625 -21.156 8.664 1 94.88 281 LEU B O 1
ATOM 4640 N N . LEU B 1 282 ? 38.062 -20.078 6.766 1 95.06 282 LEU B N 1
ATOM 4641 C CA . LEU B 1 282 ? 36.781 -20.766 6.586 1 95.06 282 LEU B CA 1
ATOM 4642 C C . LEU B 1 282 ? 37 -22.234 6.258 1 95.06 282 LEU B C 1
ATOM 4644 O O . LEU B 1 282 ? 36.125 -23.078 6.551 1 95.06 282 LEU B O 1
ATOM 4648 N N . SER B 1 283 ? 38.125 -22.578 5.684 1 96 283 SER B N 1
ATOM 4649 C CA . SER B 1 283 ? 38.469 -23.953 5.344 1 96 283 SER B CA 1
ATOM 4650 C C . SER B 1 283 ? 38.75 -24.781 6.594 1 96 283 SER B C 1
ATOM 4652 O O . SER B 1 283 ? 38.875 -26 6.527 1 96 283 SER B O 1
ATOM 4654 N N . LYS B 1 284 ? 38.844 -24.109 7.711 1 95.19 284 LYS B N 1
ATOM 4655 C CA . LYS B 1 284 ? 39.062 -24.766 9 1 95.19 284 LYS B CA 1
ATOM 4656 C C . LYS B 1 284 ? 37.844 -24.578 9.914 1 95.19 284 LYS B C 1
ATOM 4658 O O . LYS B 1 284 ? 37.969 -24.734 11.133 1 95.19 284 LYS B O 1
ATOM 4663 N N . SER B 1 285 ? 36.812 -24.203 9.375 1 93.69 285 SER B N 1
ATOM 4664 C CA . SER B 1 285 ? 35.594 -23.922 10.133 1 93.69 285 SER B CA 1
ATOM 4665 C C . SER B 1 285 ? 35.031 -25.203 10.727 1 93.69 285 SER B C 1
ATOM 4667 O O . SER B 1 285 ? 35.219 -26.297 10.18 1 93.69 285 SER B O 1
ATOM 4669 N N . SER B 1 286 ? 34.375 -25.062 11.867 1 94 286 SER B N 1
ATOM 4670 C CA . SER B 1 286 ? 33.688 -26.203 12.492 1 94 286 SER B CA 1
ATOM 4671 C C . SER B 1 286 ? 32.469 -26.594 11.695 1 94 286 SER B C 1
ATOM 4673 O O . SER B 1 286 ? 31.969 -27.719 11.82 1 94 286 SER B O 1
ATOM 4675 N N . ASN B 1 287 ? 31.922 -25.672 10.922 1 94.62 287 ASN B N 1
ATOM 4676 C CA . ASN B 1 287 ? 30.812 -25.969 10.031 1 94.62 287 ASN B CA 1
ATOM 4677 C C . ASN B 1 287 ? 31.25 -26.797 8.828 1 94.62 287 ASN B C 1
ATOM 4679 O O . ASN B 1 287 ? 31.938 -26.281 7.941 1 94.62 287 ASN B O 1
ATOM 4683 N N . LYS B 1 288 ? 30.812 -28.016 8.695 1 95.06 288 LYS B N 1
ATOM 4684 C CA . LYS B 1 288 ? 31.312 -28.969 7.727 1 95.06 288 LYS B CA 1
ATOM 4685 C C . LYS B 1 288 ? 31.062 -28.5 6.297 1 95.06 288 LYS B C 1
ATOM 4687 O O . LYS B 1 288 ? 31.938 -28.594 5.438 1 95.06 288 LYS B O 1
ATOM 4692 N N . ASP B 1 289 ? 29.844 -27.984 6.043 1 95.12 289 ASP B N 1
ATOM 4693 C CA . ASP B 1 289 ? 29.516 -27.516 4.699 1 95.12 289 ASP B CA 1
ATOM 4694 C C . ASP B 1 289 ? 30.422 -26.359 4.273 1 95.12 289 ASP B C 1
ATOM 4696 O O . ASP B 1 289 ? 30.906 -26.328 3.141 1 95.12 289 ASP B O 1
ATOM 4700 N N . LEU B 1 290 ? 30.594 -25.5 5.195 1 94.88 290 LEU B N 1
ATOM 4701 C CA . LEU B 1 290 ? 31.453 -24.344 4.93 1 94.88 290 LEU B CA 1
ATOM 4702 C C . LEU B 1 290 ? 32.906 -24.781 4.723 1 94.88 290 LEU B C 1
ATOM 4704 O O . LEU B 1 290 ? 33.594 -24.266 3.834 1 94.88 290 LEU B O 1
ATOM 4708 N N . GLN B 1 291 ? 33.281 -25.641 5.527 1 96.12 291 GLN B N 1
ATOM 4709 C CA . GLN B 1 291 ? 34.656 -26.156 5.465 1 96.12 291 GLN B CA 1
ATOM 4710 C C . GLN B 1 291 ? 34.938 -26.812 4.113 1 96.12 291 GLN B C 1
ATOM 4712 O O . GLN B 1 291 ? 35.938 -26.516 3.467 1 96.12 291 GLN B O 1
ATOM 4717 N N . ILE B 1 292 ? 34.062 -27.672 3.664 1 96.81 292 ILE B N 1
ATOM 4718 C CA . ILE B 1 292 ? 34.219 -28.406 2.416 1 96.81 292 ILE B CA 1
ATOM 4719 C C . ILE B 1 292 ? 34.25 -27.438 1.239 1 96.81 292 ILE B C 1
ATOM 4721 O O . ILE B 1 292 ? 35.125 -27.516 0.372 1 96.81 292 ILE B O 1
ATOM 4725 N N . LEU B 1 293 ? 33.344 -26.562 1.278 1 96.12 293 LEU B N 1
ATOM 4726 C CA . LEU B 1 293 ? 33.219 -25.609 0.175 1 96.12 293 LEU B CA 1
ATOM 4727 C C . LEU B 1 293 ? 34.469 -24.719 0.088 1 96.12 293 LEU B C 1
ATOM 4729 O O . LEU B 1 293 ? 34.969 -24.438 -1.007 1 96.12 293 LEU B O 1
ATOM 4733 N N . ALA B 1 294 ? 34.938 -24.219 1.218 1 96 294 ALA B N 1
ATOM 4734 C CA . ALA B 1 294 ? 36.125 -23.375 1.249 1 96 294 ALA B CA 1
ATOM 4735 C C . ALA B 1 294 ? 37.375 -24.125 0.749 1 96 294 ALA B C 1
ATOM 4737 O O . ALA B 1 294 ? 38.188 -23.578 -0.003 1 96 294 ALA B O 1
ATOM 4738 N N . GLN B 1 295 ? 37.438 -25.344 1.134 1 95.94 295 GLN B N 1
ATOM 4739 C CA . GLN B 1 295 ? 38.562 -26.172 0.696 1 95.94 295 GLN B CA 1
ATOM 4740 C C . GLN B 1 295 ? 38.5 -26.422 -0.808 1 95.94 295 GLN B C 1
ATOM 4742 O O . GLN B 1 295 ? 39.531 -26.344 -1.494 1 95.94 295 GLN B O 1
ATOM 4747 N N . GLU B 1 296 ? 37.344 -26.672 -1.271 1 94.38 296 GLU B N 1
ATOM 4748 C CA . GLU B 1 296 ? 37.188 -26.859 -2.707 1 94.38 296 GLU B CA 1
ATOM 4749 C C . GLU B 1 296 ? 37.531 -25.609 -3.486 1 94.38 296 GLU B C 1
ATOM 4751 O O . GLU B 1 296 ? 38.156 -25.672 -4.551 1 94.38 296 GLU B O 1
ATOM 4756 N N . LEU B 1 297 ? 37.094 -24.531 -2.99 1 92.5 297 LEU B N 1
ATOM 4757 C CA . LEU B 1 297 ? 37.406 -23.25 -3.645 1 92.5 297 LEU B CA 1
ATOM 4758 C C . LEU B 1 297 ? 38.906 -23 -3.695 1 92.5 297 LEU B C 1
ATOM 4760 O O . LEU B 1 297 ? 39.406 -22.531 -4.715 1 92.5 297 LEU B O 1
ATOM 4764 N N . LEU B 1 298 ? 39.594 -23.281 -2.598 1 90.81 298 LEU B N 1
ATOM 4765 C CA . LEU B 1 298 ? 41.031 -23.109 -2.545 1 90.81 298 LEU B CA 1
ATOM 4766 C C . LEU B 1 298 ? 41.75 -24 -3.564 1 90.81 298 LEU B C 1
ATOM 4768 O O . LEU B 1 298 ? 42.688 -23.578 -4.215 1 90.81 298 LEU B O 1
ATOM 4772 N N . GLU B 1 299 ? 41.219 -25.156 -3.754 1 90.56 299 GLU B N 1
ATOM 4773 C CA . GLU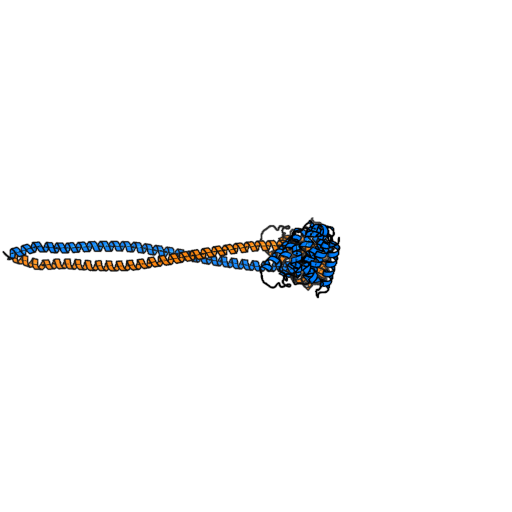 B 1 299 ? 41.75 -26.062 -4.758 1 90.56 299 GLU B CA 1
ATOM 4774 C C . GLU B 1 299 ? 41.531 -25.531 -6.168 1 90.56 299 GLU B C 1
ATOM 4776 O O . GLU B 1 299 ? 42.438 -25.594 -7.008 1 90.56 299 GLU B O 1
ATOM 4781 N N . ASP B 1 300 ? 40.406 -25.016 -6.395 1 86.62 300 ASP B N 1
ATOM 4782 C CA . ASP B 1 300 ? 40.094 -24.438 -7.695 1 86.62 300 ASP B CA 1
ATOM 4783 C C . ASP B 1 300 ? 40.969 -23.25 -8.016 1 86.62 300 ASP B C 1
ATOM 4785 O O . ASP B 1 300 ? 41.438 -23.094 -9.148 1 86.62 300 ASP B O 1
ATOM 4789 N N . LEU B 1 301 ? 41.219 -22.422 -6.988 1 83.44 301 LEU B N 1
ATOM 4790 C CA . LEU B 1 301 ? 42.031 -21.234 -7.168 1 83.44 301 LEU B CA 1
ATOM 4791 C C . LEU B 1 301 ? 43.469 -21.609 -7.441 1 83.44 301 LEU B C 1
ATOM 4793 O O . LEU B 1 301 ? 44.156 -20.938 -8.227 1 83.44 301 LEU B O 1
ATOM 4797 N N . ARG B 1 302 ? 43.938 -22.609 -6.816 1 82.94 302 ARG B N 1
ATOM 4798 C CA . ARG B 1 302 ? 45.281 -23.078 -7.047 1 82.94 302 ARG B CA 1
ATOM 4799 C C . ARG B 1 302 ? 45.438 -23.609 -8.469 1 82.94 302 ARG B C 1
ATOM 4801 O O . ARG B 1 302 ? 46.469 -23.375 -9.109 1 82.94 302 ARG B O 1
ATOM 4808 N N . PHE B 1 303 ? 44.469 -24.266 -8.922 1 76.38 303 PHE B N 1
ATOM 4809 C CA . PHE B 1 303 ? 44.5 -24.812 -10.266 1 76.38 303 PHE B CA 1
ATOM 4810 C C . PHE B 1 303 ? 44.531 -23.703 -11.312 1 76.38 303 PHE B C 1
ATOM 4812 O O . PHE B 1 303 ? 45.25 -23.797 -12.305 1 76.38 303 PHE B O 1
ATOM 4819 N N . CYS B 1 304 ? 43.812 -22.625 -11.062 1 70.44 304 CYS B N 1
ATOM 4820 C CA . CYS B 1 304 ? 43.719 -21.531 -12.023 1 70.44 304 CYS B CA 1
ATOM 4821 C C . CYS B 1 304 ? 45 -20.703 -12.047 1 70.44 304 CYS B C 1
ATOM 4823 O O . CYS B 1 304 ? 45.375 -20.156 -13.086 1 70.44 304 CYS B O 1
ATOM 4825 N N . ASN B 1 305 ? 45.562 -20.391 -10.859 1 65.38 305 ASN B N 1
ATOM 4826 C CA . ASN B 1 305 ? 46.812 -19.656 -10.82 1 65.38 305 ASN B CA 1
ATOM 4827 C C . ASN B 1 305 ? 47.938 -20.422 -11.469 1 65.38 305 ASN B C 1
ATOM 4829 O O . ASN B 1 305 ? 48.906 -19.844 -11.938 1 65.38 305 ASN B O 1
ATOM 4833 N N . ASN B 1 306 ? 47.875 -21.766 -11.438 1 50.91 306 ASN B N 1
ATOM 4834 C CA . ASN B 1 306 ? 48.875 -22.578 -12.109 1 50.91 306 ASN B CA 1
ATOM 4835 C C . ASN B 1 306 ? 48.594 -22.688 -13.602 1 50.91 306 ASN B C 1
ATOM 4837 O O . ASN B 1 306 ? 49.375 -23.312 -14.336 1 50.91 306 ASN B O 1
ATOM 4841 N N . LEU B 1 307 ? 47.5 -22.219 -13.984 1 45.69 307 LEU B N 1
ATOM 4842 C CA . LEU B 1 307 ? 47.312 -22.125 -15.422 1 45.69 307 LEU B CA 1
ATOM 4843 C C . LEU B 1 307 ? 47.812 -20.781 -15.945 1 45.69 307 LEU B C 1
ATOM 4845 O O . LEU B 1 307 ? 47.719 -19.766 -15.258 1 45.69 307 LEU B O 1
#

Secondary structure (DSSP, 8-state):
-HHHHHHHHHHHHHHHHHHHHHHHHHHHHHHHHHHHHHHHHHHHHHHHHHHHHHHHHHHHHHHHHHHHHHHHHHHHHHHHHHHHHHHHHHHHHHHHHHHHHHHHHHTTSHHHHHHHHHSTTHHHHHHHHHHHHHHHHHHHHH------TTSHHHHHHHHHHHHHHHHHTSHHHHHHHHHH-HHHHHHHHHHHHHSPTTSSHHHHHHHHHHHHHHHTSHHHHHHHHTSTTHHHHHHHHHT-S-HHHHHHHHHHHHHHHT-HHHHHHTHHHHHHH--HHHHHHHTT-SSHHHHHHHHHHHHHHHHHHT-/-HHHHHHHHHHHHHHHHHHHHHHHHHHHHHHHHHHHHHHHHHHHHHHHHHHHHHHHHHHHHHHHHHHHHHHHHHHHHHHHHHHHHHHHHHHHHHHHHHHHHHHHHHTTSHHHHHHHHHSTTHHHHHHHHHHHHHHHHHHHHH------TTSHHHHHHHHHHHHHHHHHTSHHHHHHHHHH-HHHHHHHHHHHHHSPTTSSHHHHHHHHHHHHHHHTSHHHHHHHHTSTTHHHHHHHHHT-S-HHHHHHHHHHHHHHHT-HHHHHHTHHHHHHH--HHHHHHHTT-SSHHHHHHHHHHHHHHHHHHT-

Nearest PDB structures (foldseek):
  7ldg-assembly1_A-2  TM=9.748E-01  e=8.731E-20  Homo sapiens
  7ldg-assembly1_C-2  TM=9.687E-01  e=1.498E-18  Homo sapiens
  7bdx-assembly1_B  TM=9.597E-01  e=2.055E-18  Homo sapiens
  5iz9-assembly1_A  TM=5.878E-01  e=7.128E-03  Homo sapiens
  3nmw-assembly2_B  TM=5.645E-01  e=4.339E-03  Homo sapiens

Solvent-accessible surface area (backbone atoms only — not comparable to full-atom values): 31026 Å² total; per-residue (Å²): 110,67,66,59,50,50,51,50,45,48,64,56,45,49,56,48,54,54,42,48,54,46,49,50,51,50,51,50,47,51,51,48,52,52,50,43,49,52,52,49,52,50,42,52,53,46,51,51,50,34,51,51,35,50,52,52,30,54,51,38,49,50,50,30,52,50,44,49,51,50,34,51,50,49,50,51,50,34,52,51,44,51,51,50,43,53,51,49,52,51,49,43,31,47,50,40,17,23,51,29,40,40,46,27,63,36,29,74,35,72,68,34,37,54,46,37,66,70,38,92,40,34,66,59,34,49,52,49,43,37,52,50,47,50,53,50,54,58,52,48,74,70,39,89,64,81,83,54,72,81,35,43,61,40,35,20,46,44,14,46,41,42,33,52,26,39,34,19,68,36,72,70,33,28,51,42,39,60,69,73,35,46,65,38,55,53,44,51,56,51,48,62,64,68,50,54,74,73,49,64,54,68,53,49,38,35,50,36,50,23,52,35,37,24,37,73,35,72,70,31,31,52,56,53,69,66,36,86,61,42,55,56,40,50,42,58,48,58,65,26,76,44,65,66,44,28,40,39,50,50,52,34,51,42,55,45,63,70,34,65,71,48,37,65,75,38,39,68,55,49,67,73,39,52,52,58,70,58,44,54,54,38,39,68,40,88,49,62,69,44,14,52,50,32,46,51,43,52,51,52,52,51,54,54,71,72,94,108,66,67,60,49,50,49,50,44,47,63,54,45,47,57,47,54,53,42,48,55,48,48,50,50,49,52,49,47,51,53,49,52,52,50,43,51,52,52,50,52,51,42,53,52,46,51,51,50,33,52,51,35,48,52,53,30,54,51,36,48,50,51,31,52,51,44,49,52,51,34,52,51,50,50,51,51,33,52,50,46,52,52,49,44,52,52,50,50,50,50,42,31,47,51,40,17,26,51,28,40,40,46,27,62,33,30,72,34,71,69,35,37,51,45,37,67,69,38,91,39,33,64,58,36,48,51,49,42,37,51,51,46,50,53,52,54,57,52,48,74,71,40,90,64,80,83,53,72,81,36,45,62,41,35,20,46,44,14,44,41,41,33,50,27,40,32,20,68,36,73,71,34,29,52,43,40,61,68,74,34,46,65,37,54,53,45,52,56,50,48,63,65,68,50,54,74,73,48,64,54,69,52,49,37,34,50,36,52,22,51,36,37,24,36,73,36,72,69,32,32,51,54,52,68,65,36,87,62,41,56,58,39,50,42,58,46,58,66,27,77,43,65,64,45,28,39,38,50,50,52,34,50,44,55,45,62,70,33,65,70,48,38,66,75,38,40,66,57,49,65,74,38,52,53,59,70,58,43,55,54,38,39,66,39,88,50,62,69,42,13,52,51,32,46,50,43,52,52,52,51,53,55,53,70,73,92

pLDDT: mean 90.26, std 11.33, range [45.69, 98.69]

Sequence (614 aa):
ERLTTEVMQLHDILPKILNSDFLESFQKLDALETTIEKKGNELEELRMDCEHYKARLEAAQADCVRERKEKLNIRQQLNDAKQQLLQQAEYCTEMGAAVCSLLWSVSNNEDAVKNILGSAQAVKFFNIAGQTMESFVCSLNEDSKHQDMDSDESQFVLGLAGIVTNVAALAIGREFLVGSNQELLDTMIQLLRDMKPGCCTKLKVLMLMSLYNISINIKGVKYISENAGFFPLICWLLNDPDPEVCFHVLRLLQSMVMEPDILTKSALEIRDSLPLPRILLLSKSSNKDLQILAQELLEDLRFCNNLERLTTEVMQLHDILPKILNSDFLESFQKLDALETTIEKKGNELEELRMDCEHYKARLEAAQADCVRERKEKLNIRQQLNDAKQQLLQQAEYCTEMGAAVCSLLWSVSNNEDAVKNILGSAQAVKFFNIAGQTMESFVCSLNEDSKHQDMDSDESQFVLGLAGIVTNVAALAIGREFLVGSNQELLDTMIQLLRDMKPGCCTKLKVLMLMSLYNISINIKGVKYISENAGFFPLICWLLNDPDPEVCFHVLRLLQSMVMEPDILTKSALEIRDSLPLPRILLLSKSSNKDLQILAQELLEDLRFCNNL

InterPro domains:
  IPR011989 Armadillo-like helical [G3DSA:1.25.10.10] (73-301)
  IPR016024 Armadillo-type fold [SSF48371] (152-301)
  IPR039584 Heat shock factor 2-binding protein [PTHR15434] (1-304)

Foldseek 3Di:
DVVVVVVVVCVVVVCVVCVVVVVVVVVVVVVVVVVVVVVVVVVVVVVVVVVVVVVVVVVVVVVVVVVVVVVVVVVVVVVVVVVVVVVVVVVVLQVLLVVLQVLLVVLLDPVSLVVLLPDPCNLVLLVVLLVLLLVLLVVCVVDVDDDDCPDSSNSNNLSSLSSLLSLLQDPVSLCCCLPRNVVSLVSLLVSLVSHDAPPPQSSLLSSLSSLLSNLLDPSSVVSQLPPPCNLLSLVRQCPRPDLSSVLSSLSSVLSQLPDLVNCVVCVVVCVPRPPLVSLVVQLPDPPPSSVVSSVVSVVSVVVSVVD/DVVVVVVVVCVVVVCVVCVVVVVVVVVVVVVVVVVVVVVVVVVVVVVVVVVVVVVVVVVVVVVVVVVVVVVVVVVVVVVVVVVVVVVVVVVVLQVLLVVLQVLLVVLLDPVSLVVLLPDPCNLVLLVVLLVLLLVLLVVCVVDVDDDDCPDSSNSNNLSSLSSLLSLLQDPVSLCCCLPRNVVSLVSLLVSLVSHDAPPPQSSLLSSLSSLQSNLLDPSSVVSQLPPPCRLLSLVRQCPRPDLSSVLSSLSSVQSQLPDLVNCVVCVVVCVVRPPLVSLVVQCPDPPPSSVVSSVVSVVSVVVSVVD

Organism: Naja naja (NCBI:txid35670)

Radius of gyration: 48.74 Å; Cα contacts (8 Å, |Δi|>4): 654; chains: 2; bounding box: 94×151×88 Å